Protein AF-A0A9D6ME50-F1 (afdb_monomer)

Sequence (465 aa):
MKTASASAPGKIILFGEHAVVYGRPAIAVPLAAVRATATVTPETGATLTAITIEARDLGLRFVLDDAPADDPLAAIARATLAALGRPDLTGLSIVVTSTIPAASGLGSSAAVNTAIVRALAASLDRRITPSEISALVYETEKMHHGTPSGIDNTVVANERPVYFVKGQPIETFEVGRPFHLVVGDTGVPGSTKVAVSGVRERHAVNPQTYDSIFDDIGGIVARARVAIESGDVSALGPLMNQNHALLQQIDVSSPELDRLVEAARSAGAFGAKMSGGGMGGNMIAVVSPEAEEAVRRAMQAARARRVWSTIVEYTNGAMSDEFKDAPEYMDYARRALRTARLAFDDGDWVAAINRAYYAIFYAANAALELEGLERSKHSHVLSLLRQRYVKTGMVEVEYSDIYGQAFAARNESDYERTKFPETQEAEKAIDGAGRFVQRIDKLLSEINEKRMAEHGDSSAADISE

Mean predicted aligned error: 13.49 Å

Foldseek 3Di:
DAKFKFKWFFKFWLFQFLLLVVFFKTKMAGFRLKMKMKIKHAADDPPQDFEWEAEPVVRDIDTLVPDDCLDLLSVLLQLLCVVVVRNPGTRMYMYMYIPDDPLQQRLRSLGRSLRSSVNVCVRVVHDDALVRQLVSSVVSVCSPPVDDQSLSSNCGSVNFMWMDGRPDDIDGAFFQAKFKKKKFALVDRADLPVLSVLLVVVCVVPVPVSNVLSVLSSVLNVVVRLCRRLVVLLSSAVSQASRQVSCVVSPQAEPSQVLLQVLLVVLAFSHKHAIHSGPGRMIMTTHDPVSRVSSQVSSVVSPGPDMTMGMSHGPPPPPPCPPPALVVLLVQLVVLLVQLVVCLVVVNLLSNLSSLLSSLQSLLVSLCVVVVDDDDDSVVSLVVCCVPQDVVVNDDVVLSVLNVLSVVSNCCSVPVPPDDDDSVSSVSSSVSSVVSSVSSVVSVVVVVVVVCVVVVPPPPPPPDD

pLDDT: mean 86.02, std 14.77, range [29.73, 98.75]

Secondary structure (DSSP, 8-state):
---EEEEEEEEEEEE-TTGGGGT-EEEEEEEEEEEEEEEEEE--SS----EEEEEGGGTEEEEGGGS-TT-HHHHHHHHHHHHTT-TT--SEEEEEEE-SPTTSSS-HHHHHHHHHHHHHHHHTT----HHHHHHHHHHHHHHHHSS--SHHHHHHHHTS-EEEETTSPPEE---SS-EEEEEEE-SSPP-HHHHHHHHHHHHHH-HHHHHHHHHHHHHHHHHHHHHHHHT-HHHHHHHHHHHHHHHHHTT---HHHHHHHHHHHHTT-SEEEEESS-SSSEEEEEE-TTTHHHHHHHHHHTT-SEEEEEEE------SSS---SHHHHHHHHHHHHHHHHHHHHTT-HHHHHHHHHHHHHHHHHHHHHTTT-----HHHHHHHHIIIIITTTSS-HHHHHHHHHHHHHHHHHHH-TT-PPPHHHHHHHHHHHHHHHHHHHHHHHHHHHHHHHHHHTTSSSS---

Solvent-accessible surface area (backbone atoms only — not comparable to full-atom values): 23632 Å² total; per-residue (Å²): 121,44,72,22,69,26,64,19,28,18,31,43,48,75,34,23,66,74,29,25,84,76,55,23,36,23,33,34,34,41,30,66,67,25,36,15,36,16,36,28,34,67,61,86,72,99,75,57,78,47,32,36,42,33,36,60,84,75,74,43,71,50,48,47,87,80,45,57,80,85,35,72,71,40,35,40,51,52,53,42,28,44,76,72,74,40,68,88,65,52,20,34,39,37,41,36,44,57,69,41,60,77,92,47,71,34,32,41,67,40,8,42,44,44,2,42,45,48,6,52,32,51,16,64,76,44,89,79,51,43,68,58,49,18,51,54,38,43,60,47,41,29,77,76,62,67,72,66,88,60,55,53,25,44,18,29,42,60,64,33,34,30,46,39,35,63,96,52,81,75,38,75,57,67,40,52,44,61,44,41,34,42,37,38,29,43,74,40,76,41,38,43,70,58,29,52,50,51,39,50,57,51,31,74,75,40,44,70,64,46,50,50,53,27,50,52,36,25,54,42,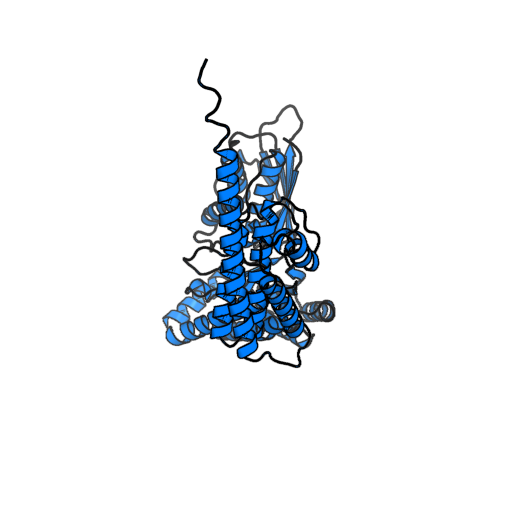28,54,52,42,52,52,25,40,42,63,34,40,64,75,59,44,9,60,44,30,39,53,46,32,55,53,40,47,75,60,66,25,55,35,76,59,42,52,48,34,31,50,30,24,41,78,37,53,28,60,14,27,22,66,32,52,53,20,48,30,22,28,28,40,28,39,33,49,86,83,29,42,66,50,21,51,51,33,23,47,77,55,55,31,68,44,76,48,63,30,60,47,58,41,74,58,71,66,89,61,86,75,79,86,52,36,70,60,29,41,51,52,12,51,50,28,40,52,52,12,50,54,28,43,77,71,69,37,36,62,51,7,25,42,23,8,30,47,9,34,52,30,21,56,46,20,65,48,49,79,70,74,67,88,81,95,53,80,80,50,53,62,54,48,47,41,65,65,31,34,72,70,65,72,36,62,66,66,55,59,50,42,50,52,50,26,52,48,53,33,49,44,58,76,67,41,91,86,58,81,74,50,72,68,56,23,50,52,27,39,53,43,21,51,54,42,35,53,50,43,58,51,45,54,49,57,53,49,53,51,54,50,58,70,64,61,67,76,78,78,80,83,86,85,134

Structure (mmCIF, N/CA/C/O backbone):
data_AF-A0A9D6ME50-F1
#
_entry.id   AF-A0A9D6ME50-F1
#
loop_
_atom_site.group_PDB
_atom_site.id
_atom_site.type_symbol
_atom_site.label_atom_id
_atom_site.label_alt_id
_atom_site.label_comp_id
_atom_site.label_asym_id
_atom_site.label_entity_id
_atom_site.label_seq_id
_atom_site.pdbx_PDB_ins_code
_atom_site.Cartn_x
_atom_site.Cartn_y
_atom_site.Cartn_z
_atom_site.occupancy
_atom_site.B_iso_or_equiv
_atom_site.auth_seq_id
_atom_site.auth_comp_id
_atom_site.auth_asym_id
_atom_site.auth_atom_id
_atom_site.pdbx_PDB_model_num
ATOM 1 N N . MET A 1 1 ? -13.883 4.759 29.554 1.00 82.31 1 MET A N 1
ATOM 2 C CA . MET A 1 1 ? -12.482 4.690 29.096 1.00 82.31 1 MET A CA 1
ATOM 3 C C . MET A 1 1 ? -11.934 3.345 29.494 1.00 82.31 1 MET A C 1
ATOM 5 O O . MET A 1 1 ? -12.147 2.942 30.632 1.00 82.31 1 MET A O 1
ATOM 9 N N . LYS A 1 2 ? -11.284 2.654 28.566 1.00 91.69 2 LYS A N 1
ATOM 10 C CA . LYS A 1 2 ? -10.709 1.325 28.783 1.00 91.69 2 LYS A CA 1
ATOM 11 C C . LYS A 1 2 ? -9.343 1.238 28.122 1.00 91.69 2 LYS A C 1
ATOM 13 O O . LYS A 1 2 ? -9.065 1.996 27.195 1.00 91.69 2 LYS A O 1
ATOM 18 N N . THR A 1 3 ? -8.519 0.297 28.568 1.00 95.88 3 THR A N 1
ATOM 19 C CA . THR A 1 3 ? -7.308 -0.049 27.825 1.00 95.88 3 THR A CA 1
ATOM 20 C C . THR A 1 3 ? -7.703 -0.602 26.461 1.00 95.88 3 THR A C 1
ATOM 22 O O . THR A 1 3 ? -8.524 -1.516 26.378 1.00 95.88 3 THR A O 1
ATOM 25 N N . ALA A 1 4 ? -7.138 -0.044 25.397 1.00 96.06 4 ALA A N 1
ATOM 26 C CA . ALA A 1 4 ? -7.397 -0.475 24.032 1.00 96.06 4 ALA A CA 1
ATOM 27 C C . ALA A 1 4 ? -6.101 -0.499 23.228 1.00 96.06 4 ALA A C 1
ATOM 29 O O . ALA A 1 4 ? -5.231 0.352 23.400 1.00 96.06 4 ALA A O 1
ATOM 30 N N . SER A 1 5 ? -5.986 -1.476 22.336 1.00 96.06 5 SER A N 1
ATOM 31 C CA . SER A 1 5 ? -4.856 -1.612 21.426 1.00 96.06 5 SER A CA 1
ATOM 32 C C . SER A 1 5 ? -5.375 -1.725 20.003 1.00 96.06 5 SER A C 1
ATOM 34 O O . SER A 1 5 ? -6.383 -2.391 19.762 1.00 96.06 5 SER A O 1
ATOM 36 N N . ALA A 1 6 ? -4.705 -1.061 19.070 1.00 95.31 6 ALA A N 1
ATOM 37 C CA . ALA A 1 6 ? -5.020 -1.131 17.654 1.00 95.31 6 ALA A CA 1
ATOM 38 C C . ALA A 1 6 ? -3.740 -1.105 16.824 1.00 95.31 6 ALA A C 1
ATOM 40 O O . ALA A 1 6 ? -2.717 -0.564 17.246 1.00 95.31 6 ALA A O 1
ATOM 41 N N . SER A 1 7 ? -3.811 -1.676 15.623 1.00 94.62 7 SER A N 1
ATOM 42 C CA . SER A 1 7 ? -2.687 -1.714 14.692 1.00 94.62 7 SER A CA 1
ATOM 43 C C . SER A 1 7 ? -3.072 -1.205 13.311 1.00 94.62 7 SER A C 1
ATOM 45 O O . SER A 1 7 ? -4.258 -1.119 12.989 1.00 94.62 7 SER A O 1
ATOM 47 N N . ALA A 1 8 ? -2.067 -0.893 12.500 1.00 94.56 8 ALA A N 1
ATOM 48 C CA . ALA A 1 8 ? -2.212 -0.557 11.092 1.00 94.56 8 ALA A CA 1
ATOM 49 C C . ALA A 1 8 ? -1.016 -1.104 10.290 1.00 94.56 8 ALA A C 1
ATOM 51 O O . ALA A 1 8 ? 0.106 -1.108 10.813 1.00 94.56 8 ALA A O 1
ATOM 52 N N . PRO A 1 9 ? -1.228 -1.590 9.056 1.00 95.06 9 PRO A N 1
ATOM 53 C CA . PRO A 1 9 ? -0.166 -2.146 8.233 1.00 95.06 9 PRO A CA 1
ATOM 54 C C . PRO A 1 9 ? 0.717 -1.046 7.653 1.00 95.06 9 PRO A C 1
ATOM 56 O O . PRO A 1 9 ? 0.337 0.122 7.599 1.00 95.06 9 PRO A O 1
ATOM 59 N N . GLY A 1 10 ? 1.891 -1.437 7.165 1.00 94.56 10 GLY A N 1
ATOM 60 C CA . GLY A 1 10 ? 2.593 -0.632 6.178 1.00 94.56 10 GLY A CA 1
ATOM 61 C C . GLY A 1 10 ? 1.838 -0.608 4.846 1.00 94.56 10 GLY A C 1
ATOM 62 O O . GLY A 1 10 ? 0.781 -1.215 4.672 1.00 94.56 10 GLY A O 1
ATOM 63 N N . LYS A 1 11 ? 2.431 0.047 3.858 1.00 94.50 11 LYS A N 1
ATOM 64 C CA . LYS A 1 11 ? 1.951 0.056 2.472 1.00 94.50 11 LYS A CA 1
ATOM 65 C C . LYS A 1 11 ? 3.118 -0.098 1.519 1.00 94.50 11 LYS A C 1
ATOM 67 O O . LYS A 1 11 ? 4.254 0.237 1.857 1.00 94.50 11 LYS A O 1
ATOM 72 N N . ILE A 1 12 ? 2.837 -0.525 0.299 1.00 94.62 12 ILE A N 1
ATOM 73 C CA . ILE A 1 12 ? 3.841 -0.582 -0.757 1.00 94.62 12 ILE A CA 1
ATOM 74 C C . ILE A 1 12 ? 3.250 -0.147 -2.096 1.00 94.62 12 ILE A C 1
ATOM 76 O O . ILE A 1 12 ? 2.062 -0.347 -2.343 1.00 94.62 12 ILE A O 1
ATOM 80 N N . ILE A 1 13 ? 4.059 0.499 -2.940 1.00 96.00 13 ILE A N 1
ATOM 81 C CA . ILE A 1 13 ? 3.625 0.907 -4.280 1.00 96.00 13 ILE A CA 1
ATOM 82 C C . ILE A 1 13 ? 3.894 -0.262 -5.218 1.00 96.00 13 ILE A C 1
ATOM 84 O O . ILE A 1 13 ? 5.036 -0.676 -5.410 1.00 96.00 13 ILE A O 1
ATOM 88 N N . LEU A 1 14 ? 2.822 -0.807 -5.781 1.00 96.88 14 LEU A N 1
ATOM 89 C CA . LEU A 1 14 ? 2.891 -1.944 -6.681 1.00 96.88 14 LEU A CA 1
ATOM 90 C C . LEU A 1 14 ? 3.278 -1.475 -8.089 1.00 96.88 14 LEU A C 1
ATOM 92 O O . LEU A 1 14 ? 4.225 -2.008 -8.661 1.00 96.88 14 LEU A O 1
ATOM 96 N N . PHE A 1 15 ? 2.625 -0.426 -8.600 1.00 98.25 15 PHE A N 1
ATOM 97 C CA . PHE A 1 15 ? 2.849 0.131 -9.941 1.00 98.25 15 PHE A CA 1
ATOM 98 C C . PHE A 1 15 ? 2.657 1.653 -9.967 1.00 98.25 15 PHE A C 1
ATOM 100 O O . PHE A 1 15 ? 1.899 2.194 -9.160 1.00 98.25 15 PHE A O 1
ATOM 107 N N . GLY A 1 16 ? 3.276 2.331 -10.939 1.00 96.31 16 GLY A N 1
ATOM 108 C CA . GLY A 1 16 ? 2.979 3.735 -11.258 1.00 96.31 16 GLY A CA 1
ATOM 109 C C . GLY A 1 16 ? 3.787 4.792 -10.503 1.00 96.31 16 GLY A C 1
ATOM 110 O O . GLY A 1 16 ? 3.477 5.982 -10.609 1.00 96.31 16 GLY A O 1
ATOM 111 N N . GLU A 1 17 ? 4.824 4.410 -9.746 1.00 93.44 17 GLU A N 1
ATOM 112 C CA . GLU A 1 17 ? 5.699 5.417 -9.132 1.00 93.44 17 GLU A CA 1
ATOM 113 C C . GLU A 1 17 ? 6.347 6.321 -10.193 1.00 93.44 17 GLU A C 1
ATOM 115 O O . GLU A 1 17 ? 6.583 5.913 -11.329 1.00 93.44 17 GLU A O 1
ATOM 120 N N . HIS A 1 18 ? 6.617 7.573 -9.813 1.00 94.56 18 HIS A N 1
ATOM 121 C CA . HIS A 1 18 ? 7.055 8.674 -10.686 1.00 94.56 18 HIS A CA 1
ATOM 122 C C . HIS A 1 18 ? 6.019 9.127 -11.721 1.00 94.56 18 HIS A C 1
ATOM 124 O O . HIS A 1 18 ? 5.648 10.298 -11.683 1.00 94.56 18 HIS A O 1
ATOM 130 N N . ALA A 1 19 ? 5.475 8.240 -12.560 1.00 96.69 19 ALA A N 1
ATOM 131 C CA . ALA A 1 19 ? 4.464 8.588 -13.572 1.00 96.69 19 ALA A CA 1
ATOM 132 C C . ALA A 1 19 ? 3.211 9.243 -12.956 1.00 96.69 19 ALA A C 1
ATOM 134 O O . ALA A 1 19 ? 2.631 10.176 -13.516 1.00 96.69 19 ALA A O 1
ATOM 135 N N . VAL A 1 20 ? 2.851 8.825 -11.740 1.00 94.50 20 VAL A N 1
ATOM 136 C CA . VAL A 1 20 ? 1.739 9.385 -10.966 1.00 94.50 20 VAL A CA 1
ATOM 137 C C . VAL A 1 20 ? 1.849 10.881 -10.666 1.00 94.50 20 VAL A C 1
ATOM 139 O O . VAL A 1 20 ? 0.845 11.593 -10.591 1.00 94.50 20 VAL A O 1
ATOM 142 N N . VAL A 1 21 ? 3.072 11.403 -10.549 1.00 92.19 21 VAL A N 1
ATOM 143 C CA . VAL A 1 21 ? 3.311 12.838 -10.331 1.00 92.19 21 VAL A CA 1
ATOM 144 C C . VAL A 1 21 ? 2.872 13.657 -11.554 1.00 92.19 21 VAL A C 1
ATOM 146 O O . VAL A 1 21 ? 2.446 14.808 -11.397 1.00 92.19 21 VAL A O 1
ATOM 149 N N . TYR A 1 22 ? 2.903 13.022 -12.730 1.00 94.19 22 TYR A N 1
ATOM 150 C CA . TYR A 1 22 ? 2.571 13.553 -14.053 1.00 94.19 22 TYR A CA 1
ATOM 151 C C . TYR A 1 22 ? 1.169 13.138 -14.532 1.00 94.19 22 TYR A C 1
ATOM 153 O O . TYR A 1 22 ? 0.903 13.132 -15.732 1.00 94.19 22 TYR A O 1
ATOM 161 N N . GLY A 1 23 ? 0.268 12.788 -13.607 1.00 93.75 23 GLY A N 1
ATOM 162 C CA . GLY A 1 23 ? -1.157 12.577 -13.893 1.00 93.75 23 GLY A CA 1
ATOM 163 C C . GLY A 1 23 ? -1.541 11.170 -14.352 1.00 93.75 23 GLY A C 1
ATOM 164 O O . GLY A 1 23 ? -2.712 10.937 -14.634 1.00 93.75 23 GLY A O 1
ATOM 165 N N . ARG A 1 24 ? -0.594 10.227 -14.405 1.00 97.12 24 ARG A N 1
ATOM 166 C CA . ARG A 1 24 ? -0.881 8.821 -14.725 1.00 97.12 24 ARG A CA 1
ATOM 167 C C . ARG A 1 24 ? -1.313 8.048 -13.466 1.00 97.12 24 ARG A C 1
ATOM 169 O O . ARG A 1 24 ? -1.121 8.541 -12.353 1.00 97.12 24 ARG A O 1
ATOM 176 N N . PRO A 1 25 ? -1.950 6.877 -13.602 1.00 96.81 25 PRO A N 1
ATOM 177 C CA . PRO A 1 25 ? -2.394 6.108 -12.445 1.00 96.81 25 PRO A CA 1
ATOM 178 C C . PRO A 1 25 ? -1.243 5.440 -11.675 1.00 96.81 25 PRO A C 1
ATOM 180 O O . PRO A 1 25 ? -0.180 5.165 -12.228 1.00 96.81 25 PRO A O 1
ATOM 183 N N . ALA A 1 26 ? -1.489 5.121 -10.404 1.00 97.62 26 ALA A N 1
ATOM 184 C CA . ALA A 1 26 ? -0.664 4.243 -9.577 1.00 97.62 26 ALA A CA 1
ATOM 185 C C . ALA A 1 26 ? -1.522 3.267 -8.766 1.00 97.62 26 ALA A C 1
ATOM 187 O O . ALA A 1 26 ? -2.658 3.577 -8.405 1.00 97.62 26 ALA A O 1
ATOM 188 N N . ILE A 1 27 ? -0.943 2.110 -8.439 1.00 97.69 27 ILE A N 1
ATOM 189 C CA . ILE A 1 27 ? -1.532 1.128 -7.525 1.00 97.69 27 ILE A CA 1
ATOM 190 C C . ILE A 1 27 ? -0.641 0.988 -6.300 1.00 97.69 27 ILE A C 1
ATOM 192 O O . ILE A 1 27 ? 0.557 0.719 -6.422 1.00 97.69 27 ILE A O 1
ATOM 196 N N . ALA A 1 28 ? -1.238 1.102 -5.119 1.00 96.75 28 ALA A N 1
ATOM 197 C CA . ALA A 1 28 ? -0.594 0.787 -3.851 1.00 96.75 28 ALA A CA 1
ATOM 198 C C . ALA A 1 28 ? -1.423 -0.236 -3.072 1.00 96.75 28 ALA A C 1
ATOM 200 O O . ALA A 1 28 ? -2.647 -0.261 -3.181 1.00 96.75 28 ALA A O 1
ATOM 201 N N . VAL A 1 29 ? -0.749 -1.088 -2.302 1.00 95.62 29 VAL A N 1
ATOM 202 C CA . VAL A 1 29 ? -1.373 -2.186 -1.553 1.00 95.62 29 VAL A CA 1
ATOM 203 C C . VAL A 1 29 ? -0.903 -2.201 -0.096 1.00 95.62 29 VAL A C 1
ATOM 205 O O . VAL A 1 29 ? 0.214 -1.745 0.187 1.00 95.62 29 VAL A O 1
ATOM 208 N N . PRO A 1 30 ? -1.720 -2.716 0.840 1.00 94.06 30 PRO A N 1
ATOM 209 C CA . PRO A 1 30 ? -1.305 -2.910 2.224 1.00 94.06 30 PRO A CA 1
ATOM 210 C C . PRO A 1 30 ? -0.145 -3.903 2.319 1.00 94.06 30 PRO A C 1
ATOM 212 O O . PRO A 1 30 ? -0.110 -4.919 1.626 1.00 94.06 30 PRO A O 1
ATOM 215 N N . LEU A 1 31 ? 0.797 -3.625 3.214 1.00 93.38 31 LEU A N 1
ATOM 216 C CA . LEU A 1 31 ? 1.910 -4.505 3.550 1.00 93.38 31 LEU A CA 1
ATOM 217 C C . LEU A 1 31 ? 1.680 -5.061 4.958 1.00 93.38 31 LEU A C 1
ATOM 219 O O . LEU A 1 31 ? 2.209 -4.538 5.935 1.00 93.38 31 LEU A O 1
ATOM 223 N N . ALA A 1 32 ? 0.864 -6.111 5.064 1.00 90.00 32 ALA A N 1
ATOM 224 C CA . ALA A 1 32 ? 0.444 -6.686 6.345 1.00 90.00 32 ALA A CA 1
ATOM 225 C C . ALA A 1 32 ? 1.600 -7.310 7.149 1.00 90.00 32 ALA A C 1
ATOM 227 O O . ALA A 1 32 ? 1.521 -7.397 8.374 1.00 90.00 32 ALA A O 1
ATOM 228 N N . ALA A 1 33 ? 2.687 -7.692 6.471 1.00 88.69 33 ALA A N 1
ATOM 229 C CA . ALA A 1 33 ? 3.889 -8.270 7.074 1.00 88.69 33 ALA A CA 1
ATOM 230 C C . ALA A 1 33 ? 4.596 -7.364 8.094 1.00 88.69 33 ALA A C 1
ATOM 232 O O . ALA A 1 33 ? 5.360 -7.852 8.926 1.00 88.69 33 ALA A O 1
ATOM 233 N N . VAL A 1 34 ? 4.375 -6.050 8.011 1.00 91.31 34 VAL A N 1
ATOM 234 C CA . VAL A 1 34 ? 4.875 -5.074 8.979 1.00 91.31 34 VAL A CA 1
ATOM 235 C C . VAL A 1 34 ? 3.728 -4.178 9.426 1.00 91.31 34 VAL A C 1
ATOM 237 O O . VAL A 1 34 ? 2.941 -3.694 8.617 1.00 91.31 34 VAL A O 1
ATOM 240 N N . ARG A 1 35 ? 3.616 -3.958 10.732 1.00 94.69 35 ARG A N 1
ATOM 241 C CA . ARG A 1 35 ? 2.538 -3.179 11.349 1.00 94.69 35 ARG A CA 1
ATOM 242 C C . ARG A 1 35 ? 3.078 -2.236 12.417 1.00 94.69 35 ARG A C 1
ATOM 244 O O . ARG A 1 35 ? 4.046 -2.564 13.113 1.00 94.69 35 ARG A O 1
ATOM 251 N N . ALA A 1 36 ? 2.411 -1.097 12.557 1.00 96.12 36 ALA A N 1
ATOM 252 C CA . ALA A 1 36 ? 2.485 -0.242 13.732 1.00 96.12 36 ALA A CA 1
ATOM 253 C C . ALA A 1 36 ? 1.335 -0.590 14.682 1.00 96.12 36 ALA A C 1
ATOM 255 O O . ALA A 1 36 ? 0.237 -0.904 14.229 1.00 96.12 36 ALA A O 1
ATOM 256 N N . THR A 1 37 ? 1.583 -0.545 15.986 1.00 97.62 37 THR A N 1
ATOM 257 C CA . THR A 1 37 ? 0.613 -0.825 17.047 1.00 97.62 37 THR A CA 1
ATOM 258 C C . THR A 1 37 ? 0.679 0.278 18.091 1.00 97.62 37 THR A C 1
ATOM 260 O O . THR A 1 37 ? 1.760 0.595 18.588 1.00 97.62 37 THR A O 1
ATOM 263 N N . ALA A 1 38 ? -0.478 0.827 18.449 1.00 98.25 38 ALA A N 1
ATOM 264 C CA . ALA A 1 38 ? -0.630 1.768 19.545 1.00 98.25 38 ALA A CA 1
ATOM 265 C C . ALA A 1 38 ? -1.515 1.150 20.630 1.00 98.25 38 ALA A C 1
ATOM 267 O O . ALA A 1 38 ? -2.535 0.527 20.336 1.00 98.25 38 ALA A O 1
ATOM 268 N N . THR A 1 39 ? -1.124 1.326 21.887 1.00 98.19 39 THR A N 1
ATOM 269 C CA . THR A 1 39 ? -1.896 0.899 23.054 1.00 98.19 39 THR A CA 1
ATOM 270 C C . THR A 1 39 ? -2.165 2.104 23.932 1.00 98.19 39 THR A C 1
ATOM 272 O O . THR A 1 39 ? -1.231 2.760 24.384 1.00 98.19 39 THR A O 1
ATOM 275 N N . VAL A 1 40 ? -3.442 2.383 24.174 1.00 97.81 40 VAL A N 1
ATOM 276 C CA . VAL A 1 40 ? -3.909 3.450 25.055 1.00 97.81 40 VAL A CA 1
ATOM 277 C C . VAL A 1 40 ? -4.355 2.821 26.364 1.00 97.81 40 VAL A C 1
ATOM 279 O O . VAL A 1 40 ? -5.193 1.922 26.359 1.00 97.81 40 VAL A O 1
ATOM 282 N N . THR A 1 41 ? -3.804 3.289 27.479 1.00 95.94 41 THR A N 1
ATOM 283 C CA . THR A 1 41 ? -4.133 2.819 28.830 1.00 95.94 41 THR A CA 1
ATOM 284 C C . THR A 1 41 ? -4.556 4.009 29.688 1.00 95.94 41 THR A C 1
ATOM 286 O O . THR A 1 41 ? -3.794 4.973 29.769 1.00 95.94 41 THR A O 1
ATOM 289 N N . PRO A 1 42 ? -5.737 3.975 30.335 1.00 91.94 42 PRO A N 1
ATOM 290 C CA . PRO A 1 42 ? -6.074 4.946 31.368 1.00 91.94 42 PRO A CA 1
ATOM 291 C C . PRO A 1 42 ? -5.093 4.823 32.530 1.00 91.94 42 PRO A C 1
ATOM 293 O O . PRO A 1 42 ? -4.891 3.728 33.056 1.00 91.94 42 PRO A O 1
ATOM 296 N N . GLU A 1 43 ? -4.478 5.927 32.931 1.00 85.88 43 GLU A N 1
ATOM 297 C CA . GLU A 1 43 ? -3.647 5.935 34.128 1.00 85.88 43 GLU A CA 1
ATOM 298 C C . GLU A 1 43 ? -4.539 5.856 35.377 1.00 85.88 43 GLU A C 1
ATOM 300 O O . GLU A 1 43 ? -5.667 6.351 35.398 1.00 85.88 43 GLU A O 1
ATOM 305 N N . THR A 1 44 ? -4.056 5.194 36.429 1.00 70.81 44 THR A N 1
ATOM 306 C CA . THR A 1 44 ? -4.754 5.083 37.718 1.00 70.81 44 THR A CA 1
ATOM 307 C C . THR A 1 44 ? -3.889 5.697 38.809 1.00 70.81 44 THR A C 1
ATOM 309 O O . THR A 1 44 ? -2.795 5.203 39.074 1.00 70.81 44 THR A O 1
ATOM 312 N N . GLY A 1 45 ? -4.367 6.761 39.455 1.00 62.47 45 GLY A N 1
ATOM 313 C CA . GLY A 1 45 ? -3.633 7.453 40.515 1.00 62.47 45 GLY A CA 1
ATOM 314 C C . GLY A 1 45 ? -4.178 8.855 40.792 1.00 62.47 45 GLY A C 1
ATOM 315 O O . GLY A 1 45 ? -5.029 9.351 40.061 1.00 62.47 45 GLY A O 1
ATOM 316 N N . ALA A 1 46 ? -3.695 9.493 41.861 1.00 52.88 46 ALA A N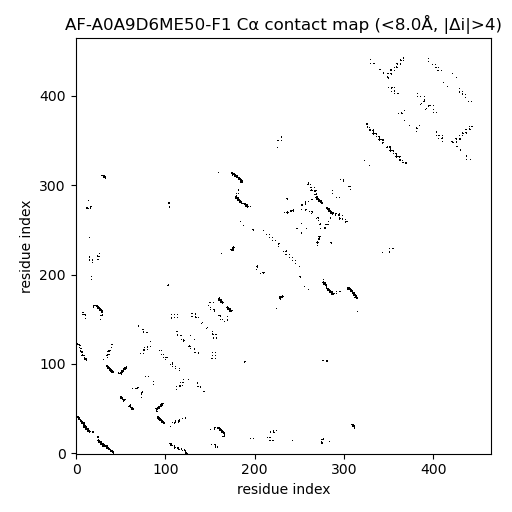 1
ATOM 317 C CA . ALA A 1 46 ? -4.193 10.788 42.344 1.00 52.88 46 ALA A CA 1
ATOM 318 C C . ALA A 1 46 ? -3.822 12.000 41.455 1.00 52.88 46 ALA A C 1
ATOM 320 O O . ALA A 1 46 ? -4.302 13.103 41.702 1.00 52.88 46 ALA A O 1
ATOM 321 N N . THR A 1 47 ? -3.007 11.810 40.415 1.00 54.94 47 THR A N 1
ATOM 322 C CA . THR A 1 47 ? -2.532 12.868 39.508 1.00 54.94 47 THR A CA 1
ATOM 323 C C . THR A 1 47 ? -2.764 12.468 38.048 1.00 54.94 47 THR A C 1
ATOM 325 O O . THR A 1 47 ? -1.843 12.114 37.323 1.00 54.94 47 THR A O 1
ATOM 328 N N . LEU A 1 48 ? -4.025 12.523 37.605 1.00 64.19 48 LEU A N 1
ATOM 329 C CA . LEU A 1 48 ? -4.433 12.344 36.201 1.00 64.19 48 LEU A CA 1
ATOM 330 C C . LEU A 1 48 ? -4.288 13.657 35.416 1.00 64.19 48 LEU A C 1
ATOM 332 O O . LEU A 1 48 ? -5.271 14.208 34.921 1.00 64.19 48 LEU A O 1
ATOM 336 N N . THR A 1 49 ? -3.082 14.220 35.362 1.00 75.12 49 THR A N 1
ATOM 337 C CA . THR A 1 49 ? -2.896 15.603 34.886 1.00 75.12 49 THR A CA 1
ATOM 338 C C . THR A 1 49 ? -2.421 15.722 33.444 1.00 75.12 49 THR A C 1
ATOM 340 O O . THR A 1 49 ? -2.429 16.828 32.925 1.00 75.12 49 THR A O 1
ATOM 343 N N . ALA A 1 50 ? -2.013 14.630 32.791 1.00 88.44 50 ALA A N 1
ATOM 344 C CA . ALA A 1 50 ? -1.405 14.698 31.463 1.00 88.44 50 ALA A CA 1
ATOM 345 C C . ALA A 1 50 ? -1.658 13.441 30.621 1.00 88.44 50 ALA A C 1
ATOM 347 O O . ALA A 1 50 ? -2.040 12.393 31.144 1.00 88.44 50 ALA A O 1
ATOM 348 N N . ILE A 1 51 ? -1.429 13.551 29.311 1.00 94.19 51 ILE A N 1
ATOM 349 C CA . ILE A 1 51 ? -1.273 12.401 28.414 1.00 94.19 51 ILE A CA 1
ATOM 350 C C . ILE A 1 51 ? 0.219 12.186 28.166 1.00 94.19 51 ILE A C 1
ATOM 352 O O . ILE A 1 51 ? 0.917 13.128 27.802 1.00 94.19 51 ILE A O 1
ATOM 356 N N . THR A 1 52 ? 0.708 10.957 28.322 1.00 95.06 52 THR A N 1
ATOM 357 C CA . THR A 1 52 ? 2.090 10.584 27.979 1.00 95.06 52 THR A CA 1
ATOM 358 C C . THR A 1 52 ? 2.105 9.787 26.680 1.00 95.06 52 THR A C 1
ATOM 360 O O . THR A 1 52 ? 1.345 8.829 26.547 1.00 95.06 52 THR A O 1
ATOM 363 N N . ILE A 1 53 ? 2.999 10.125 25.750 1.00 96.50 53 ILE A N 1
ATOM 364 C CA . ILE A 1 53 ? 3.278 9.331 24.547 1.00 96.50 53 ILE A CA 1
ATOM 365 C C . ILE A 1 53 ? 4.665 8.698 24.679 1.00 96.50 53 ILE A C 1
ATOM 367 O O . ILE A 1 53 ? 5.642 9.386 24.966 1.00 96.50 53 ILE A O 1
ATOM 371 N N . GLU A 1 54 ? 4.756 7.387 24.462 1.00 96.31 54 GLU A N 1
ATOM 372 C CA . GLU A 1 54 ? 6.002 6.616 24.431 1.00 96.31 54 GLU A CA 1
ATOM 373 C C . GLU A 1 54 ? 6.119 5.879 23.091 1.00 96.31 54 GLU A C 1
ATOM 375 O O . GLU A 1 54 ? 5.401 4.911 22.843 1.00 96.31 54 GLU A O 1
ATOM 380 N N . ALA A 1 55 ? 7.038 6.310 22.227 1.00 94.50 55 ALA A N 1
ATOM 381 C CA . ALA A 1 55 ? 7.373 5.624 20.982 1.00 94.50 55 ALA A CA 1
ATOM 382 C C . ALA A 1 55 ? 8.643 4.790 21.181 1.00 94.50 55 ALA A C 1
ATOM 384 O O . ALA A 1 55 ? 9.768 5.293 21.096 1.00 94.50 55 ALA A O 1
ATOM 385 N N . ARG A 1 56 ? 8.459 3.495 21.460 1.00 92.06 56 ARG A N 1
ATOM 386 C CA . ARG A 1 56 ? 9.534 2.607 21.931 1.00 92.06 56 ARG A CA 1
ATOM 387 C C . ARG A 1 56 ? 10.646 2.408 20.913 1.00 92.06 56 ARG A C 1
ATOM 389 O O . ARG A 1 56 ? 11.812 2.451 21.288 1.00 92.06 56 ARG A O 1
ATOM 396 N N . ASP A 1 57 ? 10.304 2.256 19.636 1.00 87.50 57 ASP A N 1
ATOM 397 C CA . ASP A 1 57 ? 11.306 2.013 18.585 1.00 87.50 57 ASP A CA 1
ATOM 398 C C . ASP A 1 57 ? 12.172 3.243 18.299 1.00 87.50 57 ASP A C 1
ATOM 400 O O . ASP A 1 57 ? 13.248 3.122 17.716 1.00 87.50 57 ASP A O 1
ATOM 404 N N . LEU A 1 58 ? 11.706 4.425 18.713 1.00 85.69 58 LEU A N 1
ATOM 405 C CA . LEU A 1 58 ? 12.438 5.683 18.599 1.00 85.69 58 LEU A CA 1
ATOM 406 C C . LEU A 1 58 ? 13.147 6.066 19.905 1.00 85.69 58 LEU A C 1
ATOM 408 O O . LEU A 1 58 ? 13.909 7.028 19.915 1.00 85.69 58 LEU A O 1
ATOM 412 N N . GLY A 1 59 ? 12.898 5.348 21.007 1.00 90.19 59 GLY A N 1
ATOM 413 C CA . GLY A 1 59 ? 13.380 5.731 22.336 1.00 90.19 59 GLY A CA 1
ATOM 414 C C . GLY A 1 59 ? 12.829 7.080 22.812 1.00 90.19 59 GLY A C 1
ATOM 415 O O . GLY A 1 59 ? 13.479 7.758 23.605 1.00 90.19 59 GLY A O 1
ATOM 416 N N . LEU A 1 60 ? 11.657 7.489 22.311 1.00 92.19 60 LEU A N 1
ATOM 417 C CA . LEU A 1 60 ? 11.039 8.777 22.622 1.00 92.19 60 LEU A CA 1
ATOM 418 C C . LEU A 1 60 ? 9.948 8.606 23.675 1.00 92.19 60 LEU A C 1
ATOM 420 O O . LEU A 1 60 ? 9.100 7.720 23.567 1.00 92.19 60 LEU A O 1
ATOM 424 N N . ARG A 1 61 ? 9.939 9.498 24.666 1.00 95.25 61 ARG A N 1
ATOM 425 C CA . ARG A 1 61 ? 8.854 9.630 25.637 1.00 95.25 61 ARG A CA 1
ATOM 426 C C . ARG A 1 61 ? 8.657 11.095 25.991 1.00 95.25 61 ARG A C 1
ATOM 428 O O . ARG A 1 61 ? 9.624 11.763 26.348 1.00 95.25 61 ARG A O 1
ATOM 435 N N . PHE A 1 62 ? 7.421 11.571 25.926 1.00 94.81 62 PHE A N 1
ATOM 436 C CA . PHE A 1 62 ? 7.088 12.957 26.239 1.00 94.81 62 PHE A CA 1
ATOM 437 C C . PHE A 1 62 ? 5.645 13.100 26.731 1.00 94.81 62 PHE A C 1
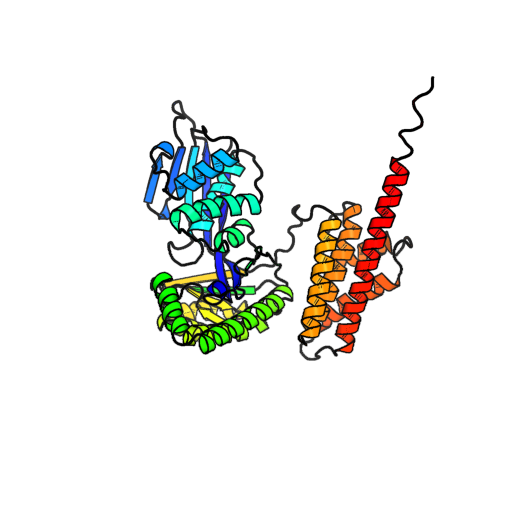ATOM 439 O O . PHE A 1 62 ? 4.811 12.209 26.552 1.00 94.81 62 PHE A O 1
ATOM 446 N N . VAL A 1 63 ? 5.365 14.235 27.366 1.00 94.62 63 VAL A N 1
ATOM 447 C CA . VAL A 1 63 ? 4.015 14.655 27.743 1.00 94.62 63 VAL A CA 1
ATOM 448 C C . VAL A 1 63 ? 3.393 15.402 26.569 1.00 94.62 63 VAL A C 1
ATOM 450 O O . VAL A 1 63 ? 4.020 16.298 26.009 1.00 94.62 63 VAL A O 1
ATOM 453 N N . LEU A 1 64 ? 2.167 15.032 26.192 1.00 94.69 64 LEU A N 1
ATOM 454 C CA . LEU A 1 64 ? 1.464 15.575 25.031 1.00 94.69 64 LEU A CA 1
ATOM 455 C C . LEU A 1 64 ? 1.408 17.103 25.061 1.00 94.69 64 LEU A C 1
ATOM 457 O O . LEU A 1 64 ? 1.653 17.726 24.033 1.00 94.69 64 LEU A O 1
ATOM 461 N N . ASP A 1 65 ? 1.120 17.686 26.227 1.00 91.69 65 ASP A N 1
ATOM 462 C CA . ASP A 1 65 ? 0.967 19.132 26.393 1.00 91.69 65 ASP A CA 1
ATOM 463 C C . ASP A 1 65 ? 2.269 19.920 26.262 1.00 91.69 65 ASP A C 1
ATOM 465 O O . ASP A 1 65 ? 2.230 21.053 25.787 1.00 91.69 65 ASP A O 1
ATOM 469 N N . ASP A 1 66 ? 3.404 19.293 26.569 1.00 93.50 66 ASP A N 1
ATOM 470 C CA . ASP A 1 66 ? 4.735 19.893 26.445 1.00 93.50 66 ASP A CA 1
ATOM 471 C C . ASP A 1 66 ? 5.309 19.757 25.024 1.00 93.50 66 ASP A C 1
ATOM 473 O O . ASP A 1 66 ? 6.317 20.384 24.688 1.00 93.50 66 ASP A O 1
ATOM 477 N N . ALA A 1 67 ? 4.700 18.915 24.182 1.00 93.06 67 ALA A N 1
ATOM 478 C CA . ALA A 1 67 ? 5.177 18.664 22.832 1.00 93.06 67 ALA A CA 1
ATOM 479 C C . ALA A 1 67 ? 4.865 19.838 21.884 1.00 93.06 67 ALA A C 1
ATOM 481 O O . ALA A 1 67 ? 3.765 20.406 21.952 1.00 93.06 67 ALA A O 1
ATOM 482 N N . PRO A 1 68 ? 5.785 20.166 20.953 1.00 90.88 68 PRO A N 1
ATOM 483 C CA . PRO A 1 68 ? 5.528 21.129 19.888 1.00 90.88 68 PRO A CA 1
ATOM 484 C C . PRO A 1 68 ? 4.259 20.797 19.096 1.00 90.88 68 PRO A C 1
ATOM 486 O O . PRO A 1 68 ? 3.901 19.632 18.914 1.00 90.88 68 PRO A O 1
ATOM 489 N N . ALA A 1 69 ? 3.584 21.830 18.587 1.00 84.75 69 ALA A N 1
ATOM 490 C CA . ALA A 1 69 ? 2.372 21.655 17.784 1.00 84.75 69 ALA A CA 1
ATOM 491 C C . ALA A 1 69 ? 2.629 20.890 16.470 1.00 84.75 69 ALA A C 1
ATOM 493 O O . ALA A 1 69 ? 1.707 20.291 15.922 1.00 84.75 69 ALA A O 1
ATOM 494 N N . ASP A 1 70 ? 3.871 20.915 15.987 1.00 84.00 70 ASP A N 1
ATOM 495 C CA . ASP A 1 70 ? 4.370 20.232 14.796 1.00 84.00 70 ASP A CA 1
ATOM 496 C C . ASP A 1 70 ? 5.115 18.921 15.112 1.00 84.00 70 ASP A C 1
ATOM 498 O O . ASP A 1 70 ? 5.800 18.389 14.242 1.00 84.00 70 ASP A O 1
ATOM 502 N N . ASP A 1 71 ? 5.005 18.376 16.331 1.00 91.06 71 ASP A N 1
ATOM 503 C CA . ASP A 1 71 ? 5.419 16.990 16.575 1.00 91.06 71 ASP A CA 1
ATOM 504 C C . ASP A 1 71 ? 4.384 16.025 15.955 1.00 91.06 71 ASP A C 1
ATOM 506 O O . ASP A 1 71 ? 3.194 16.129 16.272 1.00 91.06 71 ASP A O 1
ATOM 510 N N . PRO A 1 72 ? 4.787 15.049 15.114 1.00 89.81 72 PRO A N 1
ATOM 511 C CA . PRO A 1 72 ? 3.842 14.190 14.399 1.00 89.81 72 PRO A CA 1
ATOM 512 C C . PRO A 1 72 ? 2.906 13.386 15.298 1.00 89.81 72 PRO A C 1
ATOM 514 O O . PRO A 1 72 ? 1.719 13.246 14.989 1.00 89.81 72 PRO A O 1
ATOM 517 N N . LEU A 1 73 ? 3.432 12.849 16.402 1.00 94.06 73 LEU A N 1
ATOM 518 C CA . LEU A 1 73 ? 2.678 11.986 17.306 1.00 94.06 73 LEU A CA 1
ATOM 519 C C . LEU A 1 73 ? 1.766 12.822 18.207 1.00 94.06 73 LEU A C 1
ATOM 521 O O . LEU A 1 73 ? 0.631 12.424 18.479 1.00 94.06 73 LEU A O 1
ATOM 525 N N . ALA A 1 74 ? 2.233 14.000 18.627 1.00 94.88 74 ALA A N 1
ATOM 526 C CA . ALA A 1 74 ? 1.413 14.950 19.361 1.00 94.88 74 ALA A CA 1
ATOM 527 C C . ALA A 1 74 ? 0.269 15.493 18.496 1.00 94.88 74 ALA A C 1
ATOM 529 O O . ALA A 1 74 ? -0.887 15.491 18.926 1.00 94.88 74 ALA A O 1
ATOM 530 N N . ALA A 1 75 ? 0.571 15.905 17.264 1.00 95.06 75 ALA A N 1
ATOM 531 C CA . ALA A 1 75 ? -0.394 16.461 16.326 1.00 95.06 75 ALA A CA 1
ATOM 532 C C . ALA A 1 75 ? -1.531 15.474 16.034 1.00 95.06 75 ALA A C 1
ATOM 534 O O . ALA A 1 75 ? -2.701 15.839 16.175 1.00 95.06 75 ALA A O 1
ATOM 535 N N . ILE A 1 76 ? -1.217 14.207 15.716 1.00 96.81 76 ILE A N 1
ATOM 536 C CA . ILE A 1 76 ? -2.261 13.205 15.455 1.00 96.81 76 ILE A CA 1
ATOM 537 C C . ILE A 1 76 ? -3.081 12.889 16.711 1.00 96.81 76 ILE A C 1
ATOM 539 O O . ILE A 1 76 ? -4.301 12.741 16.619 1.00 96.81 76 ILE A O 1
ATOM 543 N N . ALA A 1 77 ? -2.455 12.820 17.892 1.00 97.00 77 ALA A N 1
ATOM 544 C CA . ALA A 1 77 ? -3.168 12.565 19.141 1.00 97.00 77 ALA A CA 1
ATOM 545 C C . ALA A 1 77 ? -4.144 13.707 19.464 1.00 97.00 77 ALA A C 1
ATOM 547 O O . ALA A 1 77 ? -5.324 13.445 19.706 1.00 97.00 77 ALA A O 1
ATOM 548 N N . ARG A 1 78 ? -3.697 14.969 19.383 1.00 96.19 78 ARG A N 1
ATOM 549 C CA . ARG A 1 78 ? -4.552 16.151 19.595 1.00 96.19 78 ARG A CA 1
ATOM 550 C C . ARG A 1 78 ? -5.681 16.226 18.567 1.00 96.19 78 ARG A C 1
ATOM 552 O O . ARG A 1 78 ? -6.834 16.405 18.953 1.00 96.19 78 ARG A O 1
ATOM 559 N N . ALA A 1 79 ? -5.376 16.035 17.281 1.00 96.19 79 ALA A N 1
ATOM 560 C CA . ALA A 1 79 ? -6.377 16.045 16.214 1.00 96.19 79 ALA A CA 1
ATOM 561 C C . ALA A 1 79 ? -7.438 14.952 16.420 1.00 96.19 79 ALA A C 1
ATOM 563 O O . ALA A 1 79 ? -8.633 15.210 16.279 1.00 96.19 79 ALA A O 1
ATOM 564 N N . THR A 1 80 ? -7.016 13.753 16.830 1.00 97.50 80 THR A N 1
ATOM 565 C CA . THR A 1 80 ? -7.930 12.646 17.141 1.00 97.50 80 THR A CA 1
ATOM 566 C C . THR A 1 80 ? -8.815 12.976 18.338 1.00 97.50 80 THR A C 1
ATOM 568 O O . THR A 1 80 ? -10.029 12.816 18.269 1.00 97.50 80 THR A O 1
ATOM 571 N N . LEU A 1 81 ? -8.239 13.462 19.439 1.00 96.56 81 LEU A N 1
ATOM 572 C CA . LEU A 1 81 ? -8.995 13.829 20.638 1.00 96.56 81 LEU A CA 1
ATOM 573 C C . LEU A 1 81 ? -10.023 14.930 20.354 1.00 96.56 81 LEU A C 1
ATOM 575 O O . LEU A 1 81 ? -11.166 14.828 20.802 1.00 96.56 81 LEU A O 1
ATOM 579 N N . ALA A 1 82 ? -9.649 15.936 19.561 1.00 95.88 82 ALA A N 1
ATOM 580 C CA . ALA A 1 82 ? -10.561 16.977 19.104 1.00 95.88 82 ALA A CA 1
ATOM 581 C C . ALA A 1 82 ? -11.704 16.401 18.248 1.00 95.88 82 ALA A C 1
ATOM 583 O O . ALA A 1 82 ? -12.869 16.674 18.533 1.00 95.88 82 ALA A O 1
ATOM 584 N N . ALA A 1 83 ? -11.395 15.546 17.266 1.00 95.56 83 ALA A N 1
ATOM 585 C CA . ALA A 1 83 ? -12.395 14.894 16.414 1.00 95.56 83 ALA A CA 1
ATOM 586 C C . ALA A 1 83 ? -13.353 13.980 17.199 1.00 95.56 83 ALA A C 1
ATOM 588 O O . ALA A 1 83 ? -14.523 13.849 16.849 1.00 95.56 83 ALA A O 1
ATOM 589 N N . LEU A 1 84 ? -12.884 13.388 18.300 1.00 94.81 84 LEU A N 1
ATOM 590 C CA . LEU A 1 84 ? -13.695 12.572 19.207 1.00 94.81 84 LEU A CA 1
ATOM 591 C C . LEU A 1 84 ? -14.465 13.399 20.259 1.00 94.81 84 LEU A C 1
ATOM 593 O O . LEU A 1 84 ? -15.130 12.818 21.123 1.00 94.81 84 LEU A O 1
ATOM 597 N N . GLY A 1 85 ? -14.384 14.734 20.212 1.00 94.94 85 GLY A N 1
ATOM 598 C CA . GLY A 1 85 ? -15.069 15.643 21.136 1.00 94.94 85 GLY A CA 1
ATOM 599 C C . GLY A 1 85 ? -14.487 15.644 22.552 1.00 94.94 85 GLY A C 1
ATOM 600 O O . GLY A 1 85 ? -15.208 15.901 23.516 1.00 94.94 85 GLY A O 1
ATOM 601 N N . ARG A 1 86 ? -13.203 15.299 22.704 1.00 94.12 86 ARG A N 1
ATOM 602 C CA . ARG A 1 86 ? -12.489 15.208 23.989 1.00 94.12 86 ARG A CA 1
ATOM 603 C C . ARG A 1 86 ? -11.124 15.923 23.955 1.00 94.12 86 ARG A C 1
ATOM 605 O O . ARG A 1 86 ? -10.132 15.299 24.318 1.00 94.12 86 ARG A O 1
ATOM 612 N N . PRO A 1 87 ? -11.048 17.205 23.545 1.00 93.25 87 PRO A N 1
ATOM 613 C CA . PRO A 1 87 ? -9.776 17.929 23.452 1.00 93.25 87 PRO A CA 1
ATOM 614 C C . PRO A 1 87 ? -9.058 18.068 24.805 1.00 93.25 87 PRO A C 1
ATOM 616 O O . PRO A 1 87 ? -7.838 17.975 24.845 1.00 93.25 87 PRO A O 1
ATOM 619 N N . ASP A 1 88 ? -9.807 18.199 25.904 1.00 90.88 88 ASP A N 1
ATOM 620 C CA . ASP A 1 88 ? -9.266 18.399 27.261 1.00 90.88 88 ASP A CA 1
ATOM 621 C C . ASP A 1 88 ? -9.031 17.077 28.017 1.00 90.88 88 ASP A C 1
ATOM 623 O O . ASP A 1 88 ? -9.085 17.018 29.248 1.00 90.88 88 ASP A O 1
ATOM 627 N N . LEU A 1 89 ? -8.880 15.963 27.294 1.00 91.06 89 LEU A N 1
ATOM 628 C CA . LEU A 1 89 ? -8.689 14.660 27.920 1.00 91.06 89 LEU A CA 1
ATOM 629 C C . LEU A 1 89 ? -7.299 14.546 28.554 1.00 91.06 89 LEU A C 1
ATOM 631 O O . LEU A 1 89 ? -6.296 14.816 27.905 1.00 91.06 89 LEU A O 1
ATOM 635 N N . THR A 1 90 ? -7.241 14.052 29.790 1.00 91.00 90 THR A N 1
ATOM 636 C CA . THR A 1 90 ? -5.994 13.786 30.522 1.00 91.00 90 THR A CA 1
ATOM 637 C C . THR A 1 90 ? -5.980 12.372 31.109 1.00 91.00 90 THR A C 1
ATOM 639 O O . THR A 1 90 ? -6.988 11.659 31.082 1.00 91.00 90 THR A O 1
ATOM 642 N N . GLY A 1 91 ? -4.832 11.955 31.651 1.00 92.12 91 GLY A N 1
ATOM 643 C CA . GLY A 1 91 ? -4.690 10.688 32.370 1.00 92.12 91 GLY A CA 1
ATOM 644 C C . GLY A 1 91 ? -4.637 9.471 31.451 1.00 92.12 91 GLY A C 1
ATOM 645 O O . GLY A 1 91 ? -5.226 8.438 31.770 1.00 92.12 91 GLY A O 1
ATOM 646 N N . LEU A 1 92 ? -3.966 9.589 30.301 1.00 93.44 92 LEU A N 1
ATOM 647 C CA . LEU A 1 92 ? -3.754 8.484 29.365 1.00 93.44 92 LEU A CA 1
ATOM 648 C C . LEU A 1 92 ? -2.264 8.253 29.114 1.00 93.44 92 LEU A C 1
ATOM 650 O O . LEU A 1 92 ? -1.501 9.195 28.918 1.00 93.44 92 LEU A O 1
ATOM 654 N N . SER A 1 93 ? -1.883 6.987 28.995 1.00 95.25 93 SER A N 1
ATOM 655 C CA . SER A 1 93 ? -0.604 6.577 28.424 1.00 95.25 93 SER A CA 1
ATOM 656 C C . SER A 1 93 ? -0.835 5.985 27.035 1.00 95.25 93 SER A C 1
ATOM 658 O O . SER A 1 93 ? -1.642 5.066 26.882 1.00 95.25 93 SER A O 1
ATOM 660 N N . ILE A 1 94 ? -0.146 6.516 26.023 1.00 97.38 94 ILE A N 1
ATOM 661 C CA . ILE A 1 94 ? -0.149 6.030 24.640 1.00 97.38 94 ILE A CA 1
ATOM 662 C C . ILE A 1 94 ? 1.224 5.427 24.348 1.00 97.38 94 ILE A C 1
ATOM 664 O O . ILE A 1 94 ? 2.216 6.142 24.231 1.00 97.38 94 ILE A O 1
ATOM 668 N N . VAL A 1 95 ? 1.284 4.108 24.202 1.00 98.00 95 VAL A N 1
ATOM 669 C CA . VAL A 1 95 ? 2.514 3.385 23.864 1.00 98.00 95 VAL A CA 1
ATOM 670 C C . VAL A 1 95 ? 2.459 2.944 22.409 1.00 98.00 95 VAL A C 1
ATOM 672 O O . VAL A 1 95 ? 1.531 2.239 22.013 1.00 98.00 95 VAL A O 1
ATOM 675 N N . VAL A 1 96 ? 3.466 3.317 21.626 1.00 97.12 96 VAL A N 1
ATOM 676 C CA . VAL A 1 96 ? 3.591 3.014 20.198 1.00 97.12 96 VAL A CA 1
ATOM 677 C C . VAL A 1 96 ? 4.778 2.084 19.958 1.00 97.12 96 VAL A C 1
ATOM 679 O O . VAL A 1 96 ? 5.873 2.294 20.483 1.00 97.12 96 VAL A O 1
ATOM 682 N N . THR A 1 97 ? 4.543 1.065 19.134 1.00 95.75 97 THR A N 1
ATOM 683 C CA . THR A 1 97 ? 5.557 0.142 18.602 1.00 95.75 97 THR A CA 1
ATOM 684 C C . THR A 1 97 ? 5.335 -0.075 17.104 1.00 95.75 97 THR A C 1
ATOM 686 O O . THR A 1 97 ? 4.203 -0.002 16.630 1.00 95.75 97 THR A O 1
ATOM 689 N N . SER A 1 98 ? 6.382 -0.347 16.338 1.00 93.69 98 SER A N 1
ATOM 690 C CA . SER A 1 98 ? 6.346 -0.493 14.890 1.00 93.69 98 SER A CA 1
ATOM 691 C C . SER A 1 98 ? 7.413 -1.464 14.411 1.00 93.69 98 SER A C 1
ATOM 693 O O . SER A 1 98 ? 8.608 -1.294 14.629 1.00 93.69 98 SER A O 1
ATOM 695 N N . THR A 1 99 ? 6.965 -2.465 13.660 1.00 91.00 99 THR A N 1
ATOM 696 C CA . THR A 1 99 ? 7.853 -3.359 12.900 1.00 91.00 99 THR A CA 1
ATOM 697 C C . THR A 1 99 ? 8.202 -2.792 11.522 1.00 91.00 99 THR A C 1
ATOM 699 O O . THR A 1 99 ? 9.029 -3.359 10.807 1.00 91.00 99 THR A O 1
ATOM 702 N N . ILE A 1 100 ? 7.589 -1.664 11.142 1.00 90.06 100 ILE A N 1
ATOM 703 C CA . ILE A 1 100 ? 7.838 -0.972 9.880 1.00 90.06 100 ILE A CA 1
ATOM 704 C C . ILE A 1 100 ? 9.127 -0.158 10.039 1.00 90.06 100 ILE A C 1
ATOM 706 O O . ILE A 1 100 ? 9.185 0.719 10.903 1.00 90.06 100 ILE A O 1
ATOM 710 N N . PRO A 1 101 ? 10.163 -0.391 9.216 1.00 84.00 101 PRO A N 1
ATOM 711 C CA . PRO A 1 101 ? 11.378 0.402 9.292 1.00 84.00 101 PRO A CA 1
ATOM 712 C C . PRO A 1 101 ? 11.099 1.877 8.994 1.00 84.00 101 PRO A C 1
ATOM 714 O O . PRO A 1 101 ? 10.491 2.212 7.969 1.00 84.00 101 PRO A O 1
ATOM 717 N N . ALA A 1 102 ? 11.597 2.758 9.858 1.00 78.81 102 ALA A N 1
ATOM 718 C CA . ALA A 1 102 ? 11.505 4.198 9.660 1.00 78.81 102 ALA A CA 1
ATOM 719 C C . ALA A 1 102 ? 12.145 4.622 8.324 1.00 78.81 102 ALA A C 1
ATOM 721 O O . ALA A 1 102 ? 13.155 4.058 7.900 1.00 78.81 102 ALA A O 1
ATOM 722 N N . ALA A 1 103 ? 11.539 5.616 7.665 1.00 70.19 103 ALA A N 1
ATOM 723 C CA . ALA A 1 103 ? 12.020 6.218 6.414 1.00 70.19 103 ALA A CA 1
ATOM 724 C C . ALA A 1 103 ? 12.293 5.232 5.251 1.00 70.19 103 ALA A C 1
ATOM 726 O O . ALA A 1 103 ? 13.063 5.530 4.343 1.00 70.19 103 ALA A O 1
ATOM 727 N N . SER A 1 104 ? 11.641 4.067 5.238 1.00 72.56 104 SER A N 1
ATOM 728 C CA . SER A 1 104 ? 11.840 3.032 4.208 1.00 72.56 104 SER A CA 1
ATOM 729 C C . SER A 1 104 ? 10.941 3.181 2.972 1.00 72.56 104 SER A C 1
ATOM 731 O O . SER A 1 104 ? 11.062 2.419 2.020 1.00 72.56 104 SER A O 1
ATOM 733 N N . GLY A 1 105 ? 10.005 4.133 2.965 1.00 81.50 105 GLY A N 1
ATOM 734 C CA . GLY A 1 105 ? 8.977 4.231 1.918 1.00 81.50 105 GLY A CA 1
ATOM 735 C C . GLY A 1 105 ? 7.814 3.242 2.085 1.00 81.50 105 GLY A C 1
ATOM 736 O O . GLY A 1 105 ? 6.929 3.206 1.234 1.00 81.50 105 GLY A O 1
ATOM 737 N N . LEU A 1 106 ? 7.776 2.495 3.197 1.00 88.38 106 LEU A N 1
ATOM 738 C CA . LEU A 1 106 ? 6.724 1.525 3.532 1.00 88.38 106 LEU A CA 1
ATOM 739 C C . LEU A 1 106 ? 5.524 2.126 4.298 1.00 88.38 106 LEU A C 1
ATOM 741 O O . LEU A 1 106 ? 4.757 1.398 4.921 1.00 88.38 106 LEU A O 1
ATOM 745 N N . GLY A 1 107 ? 5.368 3.455 4.300 1.00 89.44 107 GLY A N 1
ATOM 746 C CA . GLY A 1 107 ? 4.231 4.135 4.944 1.00 89.44 107 GLY A CA 1
ATOM 747 C C . GLY A 1 107 ? 4.250 4.136 6.478 1.00 89.44 107 GLY A C 1
ATOM 748 O O . GLY A 1 107 ? 3.194 4.162 7.099 1.00 89.44 107 GLY A O 1
ATOM 749 N N . SER A 1 108 ? 5.433 4.110 7.111 1.00 91.31 108 SER A N 1
ATOM 750 C CA . SER A 1 108 ? 5.553 4.044 8.581 1.00 91.31 108 SER A CA 1
ATOM 751 C C . SER A 1 108 ? 4.830 5.181 9.314 1.00 91.31 108 SER A C 1
ATOM 753 O O . SER A 1 108 ? 4.263 4.932 10.372 1.00 91.31 108 SER A O 1
ATOM 755 N N . SER A 1 109 ? 4.860 6.409 8.781 1.00 91.44 109 SER A N 1
ATOM 756 C CA . SER A 1 109 ? 4.201 7.572 9.399 1.00 91.44 109 SER A CA 1
ATOM 757 C C . SER A 1 109 ? 2.680 7.393 9.412 1.00 91.44 109 SER A C 1
ATOM 759 O O . SER A 1 109 ? 2.063 7.364 10.477 1.00 91.44 109 SER A O 1
ATOM 761 N N . ALA A 1 110 ? 2.092 7.139 8.237 1.00 94.00 110 ALA A N 1
ATOM 762 C CA . ALA A 1 110 ? 0.671 6.849 8.090 1.00 94.00 110 ALA A CA 1
ATOM 763 C C . ALA A 1 110 ? 0.211 5.674 8.971 1.00 94.00 110 ALA A C 1
ATOM 765 O O . ALA A 1 110 ? -0.844 5.760 9.598 1.00 94.00 110 ALA A O 1
ATOM 766 N N . ALA A 1 111 ? 1.007 4.603 9.071 1.00 95.44 111 ALA A N 1
ATOM 767 C CA . ALA A 1 111 ? 0.711 3.445 9.916 1.00 95.44 111 ALA A CA 1
ATOM 768 C C . ALA A 1 111 ? 0.690 3.786 11.411 1.00 95.44 111 ALA A C 1
ATOM 770 O O . ALA A 1 111 ? -0.264 3.439 12.108 1.00 95.44 111 ALA A O 1
ATOM 771 N N . VAL A 1 112 ? 1.705 4.495 11.908 1.00 96.06 112 VAL A N 1
ATOM 772 C CA . VAL A 1 112 ? 1.764 4.915 13.315 1.00 96.06 112 VAL A CA 1
ATOM 773 C C . VAL A 1 112 ? 0.596 5.838 13.655 1.00 96.06 112 VAL A C 1
ATOM 775 O O . VAL A 1 112 ? -0.116 5.591 14.629 1.00 96.06 112 VAL A O 1
ATOM 778 N N . ASN A 1 113 ? 0.341 6.840 12.813 1.00 96.44 113 ASN A N 1
ATOM 779 C CA . ASN A 1 113 ? -0.757 7.780 13.010 1.00 96.44 113 ASN A CA 1
ATOM 780 C C . ASN A 1 113 ? -2.116 7.061 12.992 1.00 96.44 113 ASN A C 1
ATOM 782 O O . ASN A 1 113 ? -2.927 7.256 13.894 1.00 96.44 113 ASN A O 1
ATOM 786 N N . THR A 1 114 ? -2.337 6.152 12.038 1.00 97.69 114 THR A N 1
ATOM 787 C CA . THR A 1 114 ? -3.556 5.326 11.964 1.00 97.69 114 THR A CA 1
ATOM 788 C C . THR A 1 114 ? -3.737 4.459 13.213 1.00 97.69 114 THR A C 1
ATOM 790 O O . THR A 1 114 ? -4.846 4.366 13.742 1.00 97.69 114 THR A O 1
ATOM 793 N N . ALA A 1 115 ? -2.667 3.834 13.716 1.00 97.69 115 ALA A N 1
ATOM 794 C CA . ALA A 1 115 ? -2.729 3.010 14.920 1.00 97.69 115 ALA A CA 1
ATOM 795 C C . ALA A 1 115 ? -3.128 3.840 16.153 1.00 97.69 115 ALA A C 1
ATOM 797 O O . ALA A 1 115 ? -3.994 3.408 16.916 1.00 97.69 115 ALA A O 1
ATOM 798 N N . ILE A 1 116 ? -2.565 5.046 16.313 1.00 98.12 116 ILE A N 1
ATOM 799 C CA . ILE A 1 116 ? -2.927 5.982 17.391 1.00 98.12 116 ILE A CA 1
ATOM 800 C C . ILE A 1 116 ? -4.403 6.375 17.296 1.00 98.12 116 ILE A C 1
ATOM 802 O O . ILE A 1 116 ? -5.119 6.266 18.292 1.00 98.12 116 ILE A O 1
ATOM 806 N N . VAL A 1 117 ? -4.873 6.767 16.105 1.00 98.38 117 VAL A N 1
ATOM 807 C CA . VAL A 1 117 ? -6.276 7.150 15.876 1.00 98.38 117 VAL A CA 1
ATOM 808 C C . VAL A 1 117 ? -7.218 6.020 16.299 1.00 98.38 117 VAL A C 1
ATOM 810 O O . VAL A 1 117 ? -8.139 6.228 17.092 1.00 98.38 117 VAL A O 1
ATOM 813 N N . ARG A 1 118 ? -6.960 4.798 15.812 1.00 97.81 118 ARG A N 1
ATOM 814 C CA . ARG A 1 118 ? -7.780 3.615 16.111 1.00 97.81 118 ARG A CA 1
ATOM 815 C C . ARG A 1 118 ? -7.766 3.270 17.603 1.00 97.81 118 ARG A C 1
ATOM 817 O O . ARG A 1 118 ? -8.820 2.980 18.165 1.00 97.81 118 ARG A O 1
ATOM 824 N N . ALA A 1 119 ? -6.605 3.321 18.258 1.00 97.81 119 ALA A N 1
ATOM 825 C CA . ALA A 1 119 ? -6.479 2.985 19.676 1.00 97.81 119 ALA A CA 1
ATOM 826 C C . ALA A 1 119 ? -7.165 4.022 20.580 1.00 97.81 119 ALA A C 1
ATOM 828 O O . ALA A 1 119 ? -7.849 3.646 21.534 1.00 97.81 119 ALA A O 1
ATOM 829 N N . LEU A 1 120 ? -7.057 5.316 20.254 1.00 97.94 120 LEU A N 1
ATOM 830 C CA . LEU A 1 120 ? -7.764 6.385 20.964 1.00 97.94 120 LEU A CA 1
ATOM 831 C C . LEU A 1 120 ? -9.282 6.242 20.815 1.00 97.94 120 LEU A C 1
ATOM 833 O O . LEU A 1 120 ? -9.983 6.211 21.828 1.00 97.94 120 LEU A O 1
ATOM 837 N N . ALA A 1 121 ? -9.786 6.062 19.590 1.00 96.56 121 ALA A N 1
ATOM 838 C CA . ALA A 1 121 ? -11.211 5.835 19.345 1.00 96.56 121 ALA A CA 1
ATOM 839 C C . ALA A 1 121 ? -11.734 4.612 20.121 1.00 96.56 121 ALA A C 1
ATOM 841 O O . ALA A 1 121 ? -12.732 4.709 20.839 1.00 96.56 121 ALA A O 1
ATOM 842 N N . ALA A 1 122 ? -11.001 3.495 20.075 1.00 95.00 122 ALA A N 1
ATOM 843 C CA . ALA A 1 122 ? -11.352 2.274 20.792 1.00 95.00 122 ALA A CA 1
ATOM 844 C C . ALA A 1 122 ? -11.328 2.440 22.323 1.00 95.00 122 ALA A C 1
ATOM 846 O O . ALA A 1 122 ? -12.202 1.906 23.005 1.00 95.00 122 ALA A O 1
ATOM 847 N N . SER A 1 123 ? -10.375 3.195 22.883 1.00 96.38 123 SER A N 1
ATOM 848 C CA . SER A 1 123 ? -10.298 3.447 24.335 1.00 96.38 123 SER A CA 1
ATOM 849 C C . SER A 1 123 ? -11.457 4.299 24.865 1.00 96.38 123 SER A C 1
ATOM 851 O O . SER A 1 123 ? -11.801 4.222 26.051 1.00 96.38 123 SER A O 1
ATOM 853 N N . LEU A 1 124 ? -12.078 5.087 23.980 1.00 94.31 124 LEU A N 1
ATOM 854 C CA . LEU A 1 124 ? -13.237 5.936 24.249 1.00 94.31 124 LEU A CA 1
ATOM 855 C C . LEU A 1 124 ? -14.567 5.302 23.813 1.00 94.31 124 LEU A C 1
ATOM 857 O O . LEU A 1 124 ? -15.595 5.974 23.891 1.00 94.31 124 LEU A O 1
ATOM 861 N N . ASP A 1 125 ? -14.557 4.040 23.367 1.00 92.56 125 ASP A N 1
ATOM 862 C CA . ASP A 1 125 ? -15.732 3.336 22.833 1.00 92.56 125 ASP A CA 1
ATOM 863 C C . ASP A 1 125 ? -16.434 4.121 21.703 1.00 92.56 125 ASP A C 1
ATOM 865 O O . ASP A 1 125 ? -17.661 4.124 21.569 1.00 92.56 125 ASP A O 1
ATOM 869 N N . ARG A 1 126 ? -15.643 4.819 20.878 1.00 91.75 126 ARG A N 1
ATOM 870 C CA . ARG A 1 126 ? -16.109 5.552 19.698 1.00 91.75 126 ARG A CA 1
ATOM 871 C C . ARG A 1 126 ? -15.799 4.772 18.429 1.00 91.75 126 ARG A C 1
ATOM 873 O O . ARG A 1 126 ? -14.713 4.219 18.268 1.00 91.75 126 ARG A O 1
ATOM 880 N N . ARG A 1 127 ? -16.765 4.756 17.512 1.00 86.44 127 ARG A N 1
ATOM 881 C CA . ARG A 1 127 ? -16.554 4.281 16.143 1.00 86.44 127 ARG A CA 1
ATOM 882 C C . ARG A 1 127 ? -15.955 5.417 15.322 1.00 86.44 127 ARG A C 1
ATOM 884 O O . ARG A 1 127 ? -16.376 6.558 15.476 1.00 86.44 127 ARG A O 1
ATOM 891 N N . ILE A 1 128 ? -14.997 5.080 14.469 1.00 86.31 128 ILE A N 1
ATOM 892 C CA . ILE A 1 128 ? -14.403 5.987 13.492 1.00 86.31 128 ILE A CA 1
ATOM 893 C C . ILE A 1 128 ? -14.215 5.215 12.186 1.00 86.31 128 ILE A C 1
ATOM 895 O O . ILE A 1 128 ? -13.765 4.068 12.194 1.00 86.31 128 ILE A O 1
ATOM 899 N N . THR A 1 129 ? -14.635 5.807 11.077 1.00 88.75 129 THR A N 1
ATOM 900 C CA . THR A 1 129 ? -14.611 5.182 9.751 1.00 88.75 129 THR A CA 1
ATOM 901 C C . THR A 1 129 ? -13.220 5.271 9.113 1.00 88.75 129 THR A C 1
ATOM 903 O O . THR A 1 129 ? -12.458 6.190 9.427 1.00 88.75 129 THR A O 1
ATOM 906 N N . PRO A 1 130 ? -12.873 4.379 8.165 1.00 88.06 130 PRO A N 1
ATOM 907 C CA . PRO A 1 130 ? -11.629 4.486 7.399 1.00 88.06 130 PRO A CA 1
ATOM 908 C C . PRO A 1 130 ? -11.431 5.850 6.729 1.00 88.06 130 PRO A C 1
ATOM 910 O O . PRO A 1 130 ? -10.318 6.371 6.713 1.00 88.06 130 PRO A O 1
ATOM 913 N N . SER A 1 131 ? -12.503 6.467 6.223 1.00 87.62 131 SER A N 1
ATOM 914 C CA . SER A 1 131 ? -12.453 7.797 5.608 1.00 87.62 131 SER A CA 1
ATOM 915 C C . SER A 1 131 ? -12.110 8.896 6.615 1.00 87.62 131 SER A C 1
ATOM 917 O O . SER A 1 131 ? -11.271 9.744 6.318 1.00 87.62 131 SER A O 1
ATOM 919 N N . GLU A 1 132 ? -12.693 8.866 7.817 1.00 90.88 132 GLU A N 1
ATOM 920 C CA . GLU A 1 132 ? -12.360 9.811 8.895 1.00 90.88 132 GLU A CA 1
ATOM 921 C C . GLU A 1 132 ? -10.920 9.621 9.382 1.00 90.88 132 GLU A C 1
ATOM 923 O O . GLU A 1 132 ? -10.193 10.600 9.554 1.00 90.88 132 GLU A O 1
ATOM 928 N N . ILE A 1 133 ? -10.474 8.368 9.543 1.00 94.56 133 ILE A N 1
ATOM 929 C CA . ILE A 1 133 ? -9.081 8.067 9.894 1.00 94.56 133 ILE A CA 1
ATOM 930 C C . ILE A 1 133 ? -8.138 8.610 8.815 1.00 94.56 133 ILE A C 1
ATOM 932 O O . ILE A 1 133 ? -7.188 9.327 9.127 1.00 94.56 133 ILE A O 1
ATOM 936 N N . SER A 1 134 ? -8.415 8.303 7.544 1.00 93.25 134 SER A N 1
ATOM 937 C CA . SER A 1 134 ? -7.621 8.765 6.407 1.00 93.25 134 SER A CA 1
ATOM 938 C C . SER A 1 134 ? -7.519 10.292 6.380 1.00 93.25 134 SER A C 1
ATOM 940 O O . SER A 1 134 ? -6.419 10.818 6.210 1.00 93.25 134 SER A O 1
ATOM 942 N N . ALA A 1 135 ? -8.622 11.006 6.626 1.00 92.50 135 ALA A N 1
ATOM 943 C CA . ALA A 1 135 ? -8.653 12.467 6.669 1.00 92.50 135 ALA A CA 1
ATOM 944 C C . ALA A 1 135 ? -7.790 13.047 7.804 1.00 92.50 135 ALA A C 1
ATOM 946 O O . ALA A 1 135 ? -6.989 13.947 7.560 1.00 92.50 135 ALA A O 1
ATOM 947 N N . LEU A 1 136 ? -7.881 12.503 9.024 1.00 95.25 136 LEU A N 1
ATOM 948 C CA . LEU A 1 136 ? -7.050 12.943 10.155 1.00 95.25 136 LEU A CA 1
ATOM 949 C C . LEU A 1 136 ? -5.554 12.738 9.886 1.00 95.25 136 LEU A C 1
ATOM 951 O O . LEU A 1 136 ? -4.733 13.624 10.146 1.00 95.25 136 LEU A O 1
ATOM 955 N N . VAL A 1 137 ? -5.200 11.573 9.340 1.00 95.06 137 VAL A N 1
ATOM 956 C CA . VAL A 1 137 ? -3.814 11.255 8.985 1.00 95.06 137 VAL A CA 1
ATOM 957 C C . VAL A 1 137 ? -3.332 12.168 7.855 1.00 95.06 137 VAL A C 1
ATOM 959 O O . VAL A 1 137 ? -2.221 12.682 7.944 1.00 95.06 137 VAL A O 1
ATOM 962 N N . TY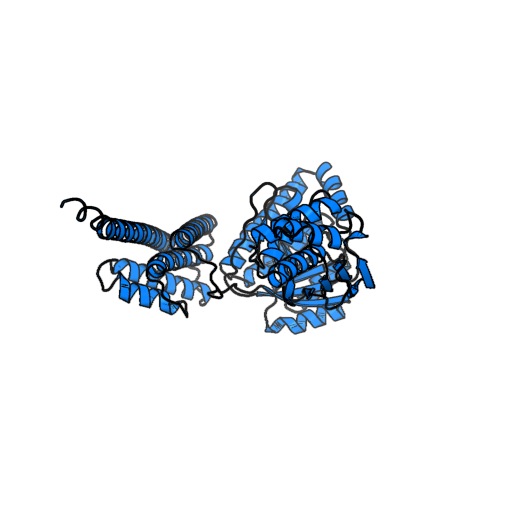R A 1 138 ? -4.170 12.444 6.850 1.00 92.75 138 TYR A N 1
ATOM 963 C CA . TYR A 1 138 ? -3.846 13.336 5.731 1.00 92.75 138 TYR A CA 1
ATOM 964 C C . TYR A 1 138 ? -3.490 14.750 6.191 1.00 92.75 138 TYR A C 1
ATOM 966 O O . TYR A 1 138 ? -2.453 15.289 5.804 1.00 92.75 138 TYR A O 1
ATOM 974 N N . GLU A 1 139 ? -4.345 15.349 7.025 1.00 90.81 139 GLU A N 1
ATOM 975 C CA . GLU A 1 139 ? -4.129 16.704 7.537 1.00 90.81 139 GLU A CA 1
ATOM 976 C C . GLU A 1 139 ? -2.882 16.765 8.420 1.00 90.81 139 GLU A C 1
ATOM 978 O O . GLU A 1 139 ? -2.102 17.714 8.333 1.00 90.81 139 GLU A O 1
ATOM 983 N N . THR A 1 140 ? -2.622 15.707 9.192 1.00 88.88 140 THR A N 1
ATOM 984 C CA . THR A 1 140 ? -1.381 15.610 9.965 1.00 88.88 140 THR A CA 1
ATOM 985 C C . THR A 1 140 ? -0.161 15.502 9.051 1.00 88.88 140 THR A C 1
ATOM 987 O O . THR A 1 140 ? 0.826 16.200 9.263 1.00 88.88 140 THR A O 1
ATOM 990 N N . GLU A 1 141 ? -0.200 14.695 7.991 1.00 87.31 141 GLU A N 1
ATOM 991 C CA . GLU A 1 141 ? 0.918 14.577 7.046 1.00 87.31 141 GLU A CA 1
ATOM 992 C C . GLU A 1 141 ? 1.177 15.869 6.258 1.00 87.31 141 GLU A C 1
ATOM 994 O O . GLU A 1 141 ? 2.336 16.174 5.969 1.00 87.31 141 GLU A O 1
ATOM 999 N N . LYS A 1 142 ? 0.147 16.672 5.954 1.00 87.19 142 LYS A N 1
ATOM 1000 C CA . LYS A 1 142 ? 0.318 17.992 5.315 1.00 87.19 142 LYS A CA 1
ATOM 1001 C C . LYS A 1 142 ? 1.200 18.920 6.136 1.00 87.19 142 LYS A C 1
ATOM 1003 O O . LYS A 1 142 ? 2.062 19.581 5.560 1.00 87.19 142 LYS A O 1
ATOM 1008 N N . MET A 1 143 ? 1.017 18.934 7.457 1.00 81.81 143 MET A N 1
ATOM 1009 C CA . MET A 1 143 ? 1.809 19.779 8.355 1.00 81.81 143 MET A CA 1
ATOM 1010 C C . MET A 1 143 ? 3.308 19.444 8.295 1.00 81.81 143 MET A C 1
ATOM 1012 O O . MET A 1 143 ? 4.133 20.346 8.384 1.00 81.81 143 MET A O 1
ATOM 1016 N N . HIS A 1 144 ? 3.667 18.176 8.058 1.00 72.00 144 HIS A N 1
ATOM 1017 C CA . HIS A 1 144 ? 5.057 17.700 8.108 1.00 72.00 144 HIS A CA 1
ATOM 1018 C C . HIS A 1 144 ? 5.728 17.563 6.733 1.00 72.00 144 HIS A C 1
ATOM 1020 O O . HIS A 1 144 ? 6.939 17.738 6.604 1.00 72.00 144 HIS A O 1
ATOM 1026 N N . HIS A 1 145 ? 4.963 17.221 5.693 1.00 68.56 145 HIS A N 1
ATOM 1027 C CA . HIS A 1 145 ? 5.486 16.894 4.360 1.00 68.56 145 HIS A CA 1
ATOM 1028 C C . HIS A 1 145 ? 5.035 17.871 3.262 1.00 68.56 145 HIS A C 1
ATOM 1030 O O . HIS A 1 145 ? 5.444 17.731 2.107 1.00 68.56 145 HIS A O 1
ATOM 1036 N N . GLY A 1 146 ? 4.218 18.876 3.598 1.00 68.88 146 GLY A N 1
ATOM 1037 C CA . GLY A 1 146 ? 3.749 19.935 2.702 1.00 68.88 146 GLY A CA 1
ATOM 1038 C C . GLY A 1 146 ? 2.694 19.473 1.693 1.00 68.88 146 GLY A C 1
ATOM 1039 O O . GLY A 1 146 ? 1.573 19.968 1.699 1.00 68.88 146 GLY A O 1
ATOM 1040 N N . THR A 1 147 ? 3.027 18.516 0.822 1.00 71.69 147 THR A N 1
ATOM 1041 C CA . THR A 1 147 ? 2.122 17.994 -0.225 1.00 71.69 147 THR A CA 1
ATOM 1042 C C . THR A 1 147 ? 2.064 16.460 -0.224 1.00 71.69 147 THR A C 1
ATOM 1044 O O . THR A 1 147 ? 2.634 15.814 -1.105 1.00 71.69 147 THR A O 1
ATOM 1047 N N . PRO A 1 148 ? 1.383 15.843 0.763 1.00 80.25 148 PRO A N 1
ATOM 1048 C CA . PRO A 1 148 ? 1.127 14.406 0.755 1.00 80.25 148 PRO A CA 1
ATOM 1049 C C . PRO A 1 148 ? 0.239 14.009 -0.432 1.00 80.25 148 PRO A C 1
ATOM 1051 O O . PRO A 1 148 ? -0.702 14.722 -0.792 1.00 80.25 148 PRO A O 1
ATOM 1054 N N . SER A 1 149 ? 0.516 12.844 -1.025 1.00 81.00 149 SER A N 1
ATOM 1055 C CA . SER A 1 149 ? -0.260 12.313 -2.156 1.00 81.00 149 SER A CA 1
ATOM 1056 C C . SER A 1 149 ? -1.648 11.811 -1.756 1.00 81.00 149 SER A C 1
ATOM 1058 O O . SER A 1 149 ? -2.532 11.764 -2.602 1.00 81.00 149 SER A O 1
ATOM 1060 N N . GLY A 1 150 ? -1.843 11.426 -0.491 1.00 85.75 150 GLY A N 1
ATOM 1061 C CA . GLY A 1 150 ? -3.070 10.775 -0.023 1.00 85.75 150 GLY A CA 1
ATOM 1062 C C . GLY A 1 150 ? -3.129 9.267 -0.316 1.00 85.75 150 GLY A C 1
ATOM 1063 O O . GLY A 1 150 ? -4.142 8.623 -0.057 1.00 85.75 150 GLY A O 1
ATOM 1064 N N . ILE A 1 151 ? -2.063 8.679 -0.869 1.00 89.88 151 ILE A N 1
ATOM 1065 C CA . ILE A 1 151 ? -2.005 7.233 -1.126 1.00 89.88 151 ILE A 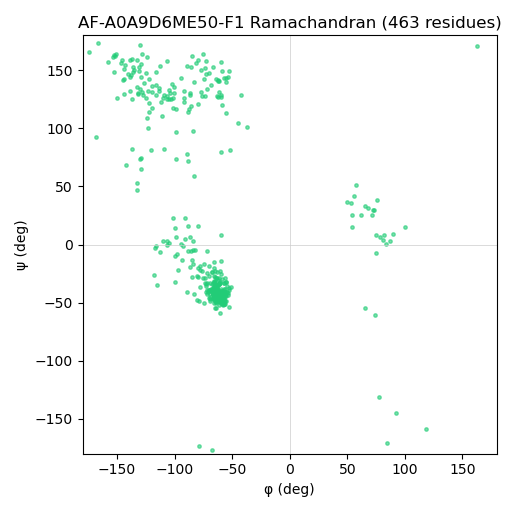CA 1
ATOM 1066 C C . ILE A 1 151 ? -1.803 6.473 0.191 1.00 89.88 151 ILE A C 1
ATOM 1068 O O . ILE A 1 151 ? -2.535 5.530 0.482 1.00 89.88 151 ILE A O 1
ATOM 1072 N N . ASP A 1 152 ? -0.811 6.884 0.982 1.00 92.31 152 ASP A N 1
ATOM 1073 C CA . ASP A 1 152 ? -0.339 6.137 2.151 1.00 92.31 152 ASP A CA 1
ATOM 1074 C C . ASP A 1 152 ? -1.423 6.023 3.227 1.00 92.31 152 ASP A C 1
ATOM 1076 O O . ASP A 1 152 ? -1.798 4.916 3.606 1.00 92.31 152 ASP A O 1
ATOM 1080 N N . ASN A 1 153 ? -1.983 7.150 3.665 1.00 92.12 153 ASN A N 1
ATOM 1081 C CA . ASN A 1 153 ? -3.104 7.186 4.604 1.00 92.12 153 ASN A CA 1
ATOM 1082 C C . ASN A 1 153 ? -4.324 6.402 4.099 1.00 92.12 153 ASN A C 1
ATOM 1084 O O . ASN A 1 153 ? -4.937 5.690 4.886 1.00 92.12 153 ASN A O 1
ATOM 1088 N N . THR A 1 154 ? -4.665 6.476 2.808 1.00 92.06 154 THR A N 1
ATOM 1089 C CA . THR A 1 154 ? -5.852 5.796 2.275 1.00 92.06 154 THR A CA 1
ATOM 1090 C C . THR A 1 154 ? -5.668 4.284 2.261 1.00 92.06 154 THR A C 1
ATOM 1092 O O . THR A 1 154 ? -6.553 3.574 2.737 1.00 92.06 154 THR A O 1
ATOM 1095 N N . VAL A 1 155 ? -4.520 3.781 1.791 1.00 93.69 155 VAL A N 1
ATOM 1096 C CA . VAL A 1 155 ? -4.210 2.340 1.828 1.00 93.69 155 VAL A CA 1
ATOM 1097 C C . VAL A 1 155 ? -4.218 1.827 3.263 1.00 93.69 155 VAL A C 1
ATOM 1099 O O . VAL A 1 155 ? -4.825 0.802 3.555 1.00 93.69 155 VAL A O 1
ATOM 1102 N N . VAL A 1 156 ? -3.557 2.543 4.172 1.00 94.12 156 VAL A N 1
ATOM 1103 C CA . VAL A 1 156 ? -3.376 2.115 5.562 1.00 94.12 156 VAL A CA 1
ATOM 1104 C C . VAL A 1 156 ? -4.688 2.181 6.353 1.00 94.12 156 VAL A C 1
ATOM 1106 O O . VAL A 1 156 ? -4.989 1.266 7.121 1.00 94.12 156 VAL A O 1
ATOM 1109 N N . ALA A 1 157 ? -5.492 3.229 6.159 1.00 92.12 157 ALA A N 1
ATOM 1110 C CA . ALA A 1 157 ? -6.761 3.396 6.858 1.00 92.12 157 ALA A CA 1
ATOM 1111 C C . ALA A 1 157 ? -7.816 2.379 6.405 1.00 92.12 157 ALA A C 1
ATOM 1113 O O . ALA A 1 157 ? -8.551 1.873 7.256 1.00 92.12 157 ALA A O 1
ATOM 1114 N N . ASN A 1 158 ? -7.868 2.069 5.103 1.00 89.31 158 ASN A N 1
ATOM 1115 C CA . ASN A 1 158 ? -8.813 1.100 4.538 1.00 89.31 158 ASN A CA 1
ATOM 1116 C C . ASN A 1 158 ? -8.304 -0.347 4.594 1.00 89.31 158 ASN A C 1
ATOM 1118 O O . ASN A 1 158 ? -9.104 -1.260 4.461 1.00 89.31 158 ASN A O 1
ATOM 1122 N N . GLU A 1 159 ? -6.994 -0.565 4.750 1.00 91.69 159 GLU A N 1
ATOM 1123 C CA . GLU A 1 159 ? -6.344 -1.876 4.581 1.00 91.69 159 GLU A CA 1
ATOM 1124 C C . GLU A 1 159 ? -6.740 -2.570 3.260 1.00 91.69 159 GLU A C 1
ATOM 1126 O O . GLU A 1 159 ? -6.850 -3.791 3.192 1.00 91.69 159 GLU A O 1
ATOM 1131 N N . ARG A 1 160 ? -6.915 -1.782 2.188 1.00 90.00 160 ARG A N 1
ATOM 1132 C CA . ARG A 1 160 ? -7.293 -2.245 0.842 1.00 90.00 160 ARG A CA 1
ATOM 1133 C C . ARG A 1 160 ? -6.363 -1.686 -0.240 1.00 90.00 160 ARG A C 1
ATOM 1135 O O . ARG A 1 160 ? -5.758 -0.627 -0.030 1.00 90.00 160 ARG A O 1
ATOM 1142 N N . PRO A 1 161 ? -6.239 -2.360 -1.401 1.00 93.31 161 PRO A N 1
ATOM 1143 C CA . PRO A 1 161 ? -5.606 -1.783 -2.579 1.00 93.31 161 PRO A CA 1
ATOM 1144 C C . PRO A 1 161 ? -6.247 -0.458 -2.980 1.00 93.31 161 PRO A C 1
ATOM 1146 O O . PRO A 1 161 ? -7.463 -0.287 -2.902 1.00 93.31 161 PRO A O 1
ATOM 1149 N N . VAL A 1 162 ? -5.411 0.459 -3.449 1.00 94.12 162 VAL A N 1
ATOM 1150 C CA . VAL A 1 162 ? -5.815 1.783 -3.912 1.00 94.12 162 VAL A CA 1
ATOM 1151 C C . VAL A 1 162 ? -5.354 1.990 -5.343 1.00 94.12 162 VAL A C 1
ATOM 1153 O O . VAL A 1 162 ? -4.185 1.765 -5.657 1.00 94.12 162 VAL A O 1
ATOM 1156 N N . TYR A 1 163 ? -6.269 2.463 -6.183 1.00 93.62 163 TYR A N 1
ATOM 1157 C CA . TYR A 1 163 ? -6.005 3.019 -7.498 1.00 93.62 163 TYR A CA 1
ATOM 1158 C C . TYR A 1 163 ? -6.054 4.545 -7.403 1.00 93.62 163 TYR A C 1
ATOM 1160 O O . TYR A 1 163 ? -7.077 5.138 -7.055 1.00 93.62 163 TYR A O 1
ATOM 1168 N N . PHE A 1 164 ? -4.925 5.186 -7.680 1.00 94.50 164 PHE A N 1
ATOM 1169 C CA . PHE A 1 164 ? -4.754 6.619 -7.494 1.00 94.50 164 PHE A CA 1
ATOM 1170 C C . PHE A 1 164 ? -4.429 7.305 -8.815 1.00 94.50 164 PHE A C 1
ATOM 1172 O O . PHE A 1 164 ? -3.491 6.911 -9.502 1.00 94.50 164 PHE A O 1
ATOM 1179 N N . VAL A 1 165 ? -5.142 8.390 -9.115 1.00 91.44 165 VAL A N 1
ATOM 1180 C CA . VAL A 1 165 ? -4.809 9.334 -10.187 1.00 91.44 165 VAL A CA 1
ATOM 1181 C C . VAL A 1 165 ? -4.779 10.731 -9.581 1.00 91.44 165 VAL A C 1
ATOM 1183 O O . VAL A 1 165 ? -5.716 11.147 -8.901 1.00 91.44 165 VAL A O 1
ATOM 1186 N N . LYS A 1 166 ? -3.697 11.478 -9.813 1.00 87.50 166 LYS A N 1
ATOM 1187 C CA . LYS A 1 166 ? -3.534 12.818 -9.239 1.00 87.50 166 LYS A CA 1
ATOM 1188 C C . LYS A 1 166 ? -4.672 13.743 -9.682 1.00 87.50 166 LYS A C 1
ATOM 1190 O O . LYS A 1 166 ? -4.902 13.922 -10.873 1.00 87.50 166 LYS A O 1
ATOM 1195 N N . GLY A 1 167 ? -5.339 14.368 -8.712 1.00 84.31 167 GLY A N 1
ATOM 1196 C CA . GLY A 1 167 ? -6.468 15.271 -8.958 1.00 84.31 167 GLY A CA 1
ATOM 1197 C C . GLY A 1 167 ? -7.820 14.573 -9.133 1.00 84.31 167 GLY A C 1
ATOM 1198 O O . GLY A 1 167 ? -8.815 15.263 -9.324 1.00 84.31 167 GLY A O 1
ATOM 1199 N N . GLN A 1 168 ? -7.871 13.242 -9.039 1.00 85.88 168 GLN A N 1
ATOM 1200 C CA . GLN A 1 168 ? -9.110 12.464 -9.011 1.00 85.88 168 GLN A CA 1
ATOM 1201 C C . GLN A 1 168 ? -9.375 11.920 -7.599 1.00 85.88 168 GLN A C 1
ATOM 1203 O O . GLN A 1 168 ? -8.432 11.788 -6.808 1.00 85.88 168 GLN A O 1
ATOM 1208 N N . PRO A 1 169 ? -10.635 11.589 -7.259 1.00 83.19 169 PRO A N 1
ATOM 1209 C CA . PRO A 1 169 ? -10.943 10.839 -6.049 1.00 83.19 169 PRO A CA 1
ATOM 1210 C C . PRO A 1 169 ? -10.161 9.524 -6.000 1.00 83.19 169 PRO A C 1
ATOM 1212 O O . PRO A 1 169 ? -10.000 8.842 -7.011 1.00 83.19 169 PRO A O 1
ATOM 1215 N N . ILE A 1 170 ? -9.670 9.175 -4.815 1.00 85.69 170 ILE A N 1
ATOM 1216 C CA . ILE A 1 170 ? -8.923 7.936 -4.607 1.00 85.69 170 ILE A CA 1
ATOM 1217 C C . ILE A 1 170 ? -9.905 6.765 -4.578 1.00 85.69 170 ILE A C 1
ATOM 1219 O O . ILE A 1 170 ? -10.869 6.792 -3.814 1.00 85.69 170 ILE A O 1
ATOM 1223 N N . GLU A 1 171 ? -9.651 5.736 -5.382 1.00 86.00 171 GLU A N 1
ATOM 1224 C CA . GLU A 1 171 ? -10.500 4.547 -5.456 1.00 86.00 171 GLU A CA 1
ATOM 1225 C C . GLU A 1 171 ? -9.852 3.381 -4.713 1.00 86.00 171 GLU A C 1
ATOM 1227 O O . GLU A 1 171 ? -8.696 3.044 -4.965 1.00 86.00 171 GLU A O 1
ATOM 1232 N N . THR A 1 172 ? -10.599 2.720 -3.832 1.00 86.25 172 THR A N 1
ATOM 1233 C CA . THR A 1 172 ? -10.246 1.378 -3.359 1.00 86.25 172 THR A CA 1
ATOM 1234 C C . THR A 1 172 ? -10.797 0.328 -4.322 1.00 86.25 172 THR A C 1
ATOM 1236 O O . THR A 1 172 ? -11.790 0.565 -5.015 1.00 86.25 172 THR A O 1
ATOM 1239 N N . PHE A 1 173 ? -10.148 -0.832 -4.397 1.00 82.38 173 PHE A N 1
ATOM 1240 C CA . PHE A 1 173 ? -10.622 -1.943 -5.222 1.00 82.38 173 PHE A CA 1
ATOM 1241 C C . PHE A 1 173 ? -10.310 -3.300 -4.590 1.00 82.38 173 PHE A C 1
ATOM 1243 O O . PHE A 1 173 ? -9.432 -3.414 -3.735 1.00 82.38 173 PHE A O 1
ATOM 1250 N N . GLU A 1 174 ? -11.051 -4.321 -5.017 1.00 80.50 174 GLU A N 1
ATOM 1251 C CA . GLU A 1 174 ? -10.968 -5.675 -4.469 1.00 80.50 174 GLU A CA 1
ATOM 1252 C C . GLU A 1 174 ? -9.928 -6.533 -5.193 1.00 80.50 174 GLU A C 1
ATOM 1254 O O . GLU A 1 174 ? -9.635 -6.354 -6.375 1.00 80.50 174 GLU A O 1
ATOM 1259 N N . VAL A 1 175 ? -9.391 -7.516 -4.479 1.00 81.69 175 VAL A N 1
ATOM 1260 C CA . VAL A 1 175 ? -8.415 -8.470 -5.011 1.00 81.69 175 VAL A CA 1
ATOM 1261 C C . VAL A 1 175 ? -9.141 -9.758 -5.390 1.00 81.69 175 VAL A C 1
ATOM 1263 O O . VAL A 1 175 ? -9.663 -10.436 -4.515 1.00 81.69 175 VAL A O 1
ATOM 1266 N N . GLY A 1 176 ? -9.159 -10.138 -6.670 1.00 74.56 176 GLY A N 1
ATOM 1267 C CA . GLY A 1 176 ? -9.911 -11.312 -7.139 1.00 74.56 176 GLY A CA 1
ATOM 1268 C C . GLY A 1 176 ? -9.383 -12.644 -6.594 1.00 74.56 176 GLY A C 1
ATOM 1269 O O . GLY A 1 176 ? -10.159 -13.561 -6.322 1.00 74.56 176 GLY A O 1
ATOM 1270 N N . ARG A 1 177 ? -8.062 -12.749 -6.385 1.00 77.81 177 ARG A N 1
ATOM 1271 C CA . ARG A 1 177 ? -7.426 -13.857 -5.654 1.00 77.81 177 ARG A CA 1
ATOM 1272 C C . ARG A 1 177 ? -6.224 -13.365 -4.843 1.00 77.81 177 ARG A C 1
ATOM 1274 O O . ARG A 1 177 ? -5.470 -12.548 -5.375 1.00 77.81 177 ARG A O 1
ATOM 1281 N N . PRO A 1 178 ? -5.990 -13.878 -3.618 1.00 84.00 178 PRO A N 1
ATOM 1282 C CA . PRO A 1 178 ? -4.800 -13.529 -2.850 1.00 84.00 178 PRO A CA 1
ATOM 1283 C C . PRO A 1 178 ? -3.510 -13.759 -3.644 1.00 84.00 178 PRO A C 1
ATOM 1285 O O . PRO A 1 178 ? -3.407 -14.734 -4.394 1.00 84.00 178 PRO A O 1
ATOM 1288 N N . PHE A 1 179 ? -2.511 -12.896 -3.457 1.00 90.56 179 PHE A N 1
ATOM 1289 C CA . PHE A 1 179 ? -1.198 -13.065 -4.081 1.00 90.56 179 PHE A CA 1
ATOM 1290 C C . PHE A 1 179 ? -0.041 -12.764 -3.143 1.00 90.56 179 PHE A C 1
ATOM 1292 O O . PHE A 1 179 ? -0.117 -11.885 -2.287 1.00 90.56 179 PHE A O 1
ATOM 1299 N N . HIS A 1 180 ? 1.044 -13.514 -3.323 1.00 94.00 180 HIS A N 1
ATOM 1300 C CA . HIS A 1 180 ? 2.220 -13.448 -2.470 1.00 94.00 180 HIS A CA 1
ATOM 1301 C C . HIS A 1 180 ? 3.221 -12.442 -3.029 1.00 94.00 180 HIS A C 1
ATOM 1303 O O . HIS A 1 180 ? 3.570 -12.469 -4.214 1.00 94.00 180 HIS A O 1
ATOM 1309 N N . LEU A 1 181 ? 3.703 -11.573 -2.148 1.00 97.50 181 LEU A N 1
ATOM 1310 C CA . LEU A 1 181 ? 4.776 -10.635 -2.421 1.00 97.50 181 LEU A CA 1
ATOM 1311 C C . LEU A 1 181 ? 5.945 -10.895 -1.474 1.00 97.50 181 LEU A C 1
ATOM 1313 O O . LEU A 1 181 ? 5.762 -11.024 -0.262 1.00 97.50 181 LEU A O 1
ATOM 1317 N N . VAL A 1 182 ? 7.156 -10.870 -2.022 1.00 98.00 182 VAL A N 1
ATOM 1318 C CA . VAL A 1 182 ? 8.399 -10.780 -1.252 1.00 98.00 182 VAL A CA 1
ATOM 1319 C C . VAL A 1 182 ? 8.967 -9.377 -1.420 1.00 98.00 182 VAL A C 1
ATOM 1321 O O . VAL A 1 182 ? 9.128 -8.896 -2.540 1.00 98.00 182 VAL A O 1
ATOM 1324 N N . VAL A 1 183 ? 9.266 -8.713 -0.308 1.00 97.56 183 VAL A N 1
ATOM 1325 C CA . VAL A 1 183 ? 9.810 -7.352 -0.268 1.00 97.56 183 VAL A CA 1
ATOM 1326 C C . VAL A 1 183 ? 11.258 -7.408 0.200 1.00 97.56 183 VAL A C 1
ATOM 1328 O O . VAL A 1 183 ? 11.525 -7.951 1.272 1.00 97.56 183 VAL A O 1
ATOM 1331 N N . GLY A 1 184 ? 12.176 -6.832 -0.575 1.00 96.81 184 GLY A N 1
ATOM 1332 C CA . GLY A 1 184 ? 13.601 -6.749 -0.251 1.00 96.81 184 GLY A CA 1
ATOM 1333 C C . GLY A 1 184 ? 14.049 -5.316 0.040 1.00 96.81 184 GLY A C 1
ATOM 1334 O O . GLY A 1 184 ? 13.922 -4.446 -0.819 1.00 96.81 184 GLY A O 1
ATOM 1335 N N . ASP A 1 185 ? 14.618 -5.083 1.224 1.00 95.75 185 ASP A N 1
ATOM 1336 C CA . ASP A 1 185 ? 15.270 -3.823 1.616 1.00 95.75 185 ASP A CA 1
ATOM 1337 C C . ASP A 1 185 ? 16.729 -3.842 1.148 1.00 95.75 185 ASP A C 1
ATOM 1339 O O . ASP A 1 185 ? 17.512 -4.693 1.576 1.00 95.75 185 ASP A O 1
ATOM 1343 N N . THR A 1 186 ? 17.122 -2.899 0.292 1.00 95.12 186 THR A N 1
ATOM 1344 C CA . THR A 1 186 ? 18.515 -2.769 -0.175 1.00 95.12 186 THR A CA 1
ATOM 1345 C C . THR A 1 186 ? 19.488 -2.392 0.942 1.00 95.12 186 THR A C 1
ATOM 1347 O O . THR A 1 186 ? 20.694 -2.576 0.795 1.00 95.12 186 THR A O 1
ATOM 1350 N N . GLY A 1 187 ? 18.993 -1.836 2.052 1.00 92.12 187 GLY A N 1
ATOM 1351 C CA . GLY A 1 187 ? 19.795 -1.240 3.115 1.00 92.12 187 GLY A CA 1
ATOM 1352 C C . GLY A 1 187 ? 20.376 0.132 2.771 1.00 92.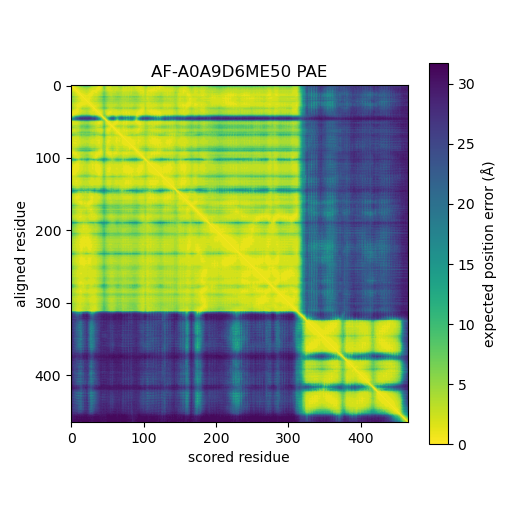12 187 GLY A C 1
ATOM 1353 O O . GLY A 1 187 ? 20.911 0.785 3.668 1.00 92.12 187 GLY A O 1
ATOM 1354 N N . VAL A 1 188 ? 20.238 0.581 1.520 1.00 91.12 188 VAL A N 1
ATOM 1355 C CA . VAL A 1 188 ? 20.635 1.914 1.065 1.00 91.12 188 VAL A CA 1
ATOM 1356 C C . VAL A 1 188 ? 19.434 2.847 1.202 1.00 91.12 188 VAL A C 1
ATOM 1358 O O . VAL A 1 188 ? 18.380 2.554 0.632 1.00 91.12 188 VAL A O 1
ATOM 1361 N N . PRO A 1 189 ? 19.545 3.962 1.947 1.00 86.12 189 PRO A N 1
ATOM 1362 C CA . PRO A 1 189 ? 18.471 4.943 2.021 1.00 86.12 189 PRO A CA 1
ATOM 1363 C C . PRO A 1 189 ? 18.152 5.482 0.625 1.00 86.12 189 PRO A C 1
ATOM 1365 O O . PRO A 1 189 ? 19.017 6.064 -0.027 1.00 86.12 189 PRO A O 1
ATOM 1368 N N . GLY A 1 190 ? 16.913 5.289 0.170 1.00 80.06 190 GLY A N 1
ATOM 1369 C CA . GLY A 1 190 ? 16.439 5.910 -1.064 1.00 80.06 190 GLY A CA 1
ATOM 1370 C C . GLY A 1 190 ? 16.359 7.429 -0.914 1.00 80.06 190 GLY A C 1
ATOM 1371 O O . GLY A 1 190 ? 16.137 7.946 0.184 1.00 80.06 190 GLY A O 1
ATOM 1372 N N . SER A 1 191 ? 16.496 8.155 -2.023 1.00 82.38 191 SER A N 1
ATOM 1373 C CA . SER A 1 191 ? 16.364 9.614 -2.034 1.00 82.38 191 SER A CA 1
ATOM 1374 C C . SER A 1 191 ? 15.246 10.050 -2.971 1.00 82.38 191 SER A C 1
ATOM 1376 O O . SER A 1 191 ? 15.484 10.481 -4.098 1.00 82.38 191 SER A O 1
ATOM 1378 N N . THR A 1 192 ? 14.002 9.983 -2.483 1.00 83.12 192 THR A N 1
ATOM 1379 C CA . THR A 1 192 ? 12.811 10.401 -3.245 1.00 83.12 192 THR A CA 1
ATOM 1380 C C . THR A 1 192 ? 12.961 11.819 -3.793 1.00 83.12 192 THR A C 1
ATOM 1382 O O . THR A 1 192 ? 12.594 12.082 -4.933 1.00 83.12 192 THR A O 1
ATOM 1385 N N . LYS A 1 193 ? 13.549 12.736 -3.013 1.00 85.88 193 LYS A N 1
ATOM 1386 C CA . LYS A 1 193 ? 13.766 14.123 -3.441 1.00 85.88 193 LYS A CA 1
ATOM 1387 C C . LYS A 1 193 ? 14.731 14.216 -4.625 1.00 85.88 193 LYS A C 1
ATOM 1389 O O . LYS A 1 193 ? 14.455 14.975 -5.551 1.00 85.88 193 LYS A O 1
ATOM 1394 N N . VAL A 1 194 ? 15.839 13.471 -4.598 1.00 89.25 194 VAL A N 1
ATOM 1395 C CA . VAL A 1 194 ? 16.825 13.468 -5.692 1.00 89.25 194 VAL A CA 1
ATOM 1396 C C . VAL A 1 194 ? 16.234 12.798 -6.925 1.00 89.25 194 VAL A C 1
ATOM 1398 O O . VAL A 1 194 ? 16.273 13.398 -7.993 1.00 89.25 194 VAL A O 1
ATOM 1401 N N . ALA A 1 195 ? 15.598 11.635 -6.768 1.00 91.44 195 ALA A N 1
ATOM 1402 C CA . ALA A 1 195 ? 14.968 10.916 -7.870 1.00 91.44 195 ALA A CA 1
ATOM 1403 C C . ALA A 1 195 ? 13.901 11.772 -8.574 1.00 91.44 195 ALA A C 1
ATOM 1405 O O . ALA A 1 195 ? 13.970 11.980 -9.782 1.00 91.44 195 ALA A O 1
ATOM 1406 N N . VAL A 1 196 ? 12.966 12.364 -7.819 1.00 91.44 196 VAL A N 1
ATOM 1407 C CA . VAL A 1 196 ? 11.912 13.229 -8.380 1.00 91.44 196 VAL A CA 1
ATOM 1408 C C . VAL A 1 196 ? 12.497 14.484 -9.033 1.00 91.44 196 VAL A C 1
ATOM 1410 O O . VAL A 1 196 ? 12.033 14.892 -10.097 1.00 91.44 196 VAL A O 1
ATOM 1413 N N . SER A 1 197 ? 13.519 15.101 -8.430 1.00 92.81 197 SER A N 1
ATOM 1414 C CA . SER A 1 197 ? 14.158 16.290 -9.015 1.00 92.81 197 SER A CA 1
ATOM 1415 C C . SER A 1 197 ? 14.879 15.952 -10.321 1.00 92.81 197 SER A C 1
ATOM 1417 O O . SER A 1 197 ? 14.700 16.670 -11.301 1.00 92.81 197 SER A O 1
ATOM 1419 N N . GLY A 1 198 ? 15.602 14.829 -10.367 1.00 95.75 198 GLY A N 1
ATOM 1420 C CA . GLY A 1 198 ? 16.296 14.357 -11.566 1.00 95.75 198 GLY A CA 1
ATOM 1421 C C . GLY A 1 198 ? 15.338 13.991 -12.700 1.00 95.75 198 GLY A C 1
ATOM 1422 O O . GLY A 1 198 ? 15.559 14.384 -13.844 1.00 95.75 198 GLY A O 1
ATOM 1423 N N . VAL A 1 199 ? 14.224 13.314 -12.395 1.00 96.75 199 VAL A N 1
ATOM 1424 C CA . VAL A 1 199 ? 13.168 13.046 -13.387 1.00 96.75 199 VAL A CA 1
ATOM 1425 C C . VAL A 1 199 ? 12.579 14.353 -13.915 1.00 96.75 199 VAL A C 1
ATOM 1427 O O . VAL A 1 199 ? 12.431 14.500 -15.124 1.00 96.75 199 VAL A O 1
ATOM 1430 N N . ARG A 1 200 ? 12.305 15.334 -13.046 1.00 96.62 200 ARG A N 1
ATOM 1431 C CA . ARG A 1 200 ? 11.786 16.646 -13.459 1.00 96.62 200 ARG A CA 1
ATOM 1432 C C . ARG A 1 200 ? 12.751 17.400 -14.371 1.00 96.62 200 ARG A C 1
ATOM 1434 O O . ARG A 1 200 ? 12.311 17.970 -15.363 1.00 96.62 200 ARG A O 1
ATOM 1441 N N . GLU A 1 201 ? 14.040 17.411 -14.048 1.00 97.25 201 GLU A N 1
ATOM 1442 C CA . GLU A 1 201 ? 15.068 18.063 -14.866 1.00 97.25 201 GLU A CA 1
ATOM 144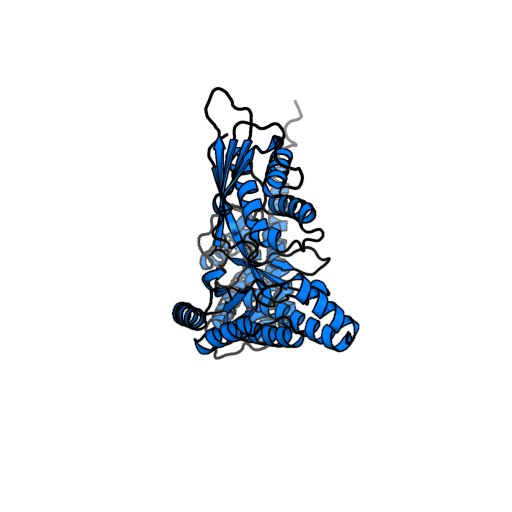3 C C . GLU A 1 201 ? 15.178 17.412 -16.249 1.00 97.25 201 GLU A C 1
ATOM 1445 O O . GLU A 1 201 ? 15.191 18.112 -17.259 1.00 97.25 201 GLU A O 1
ATOM 1450 N N . ARG A 1 202 ? 15.175 16.077 -16.319 1.00 97.19 202 ARG A N 1
ATOM 1451 C CA . ARG A 1 202 ? 15.260 15.354 -17.597 1.00 97.19 202 ARG A CA 1
ATOM 1452 C C . ARG A 1 202 ? 13.966 15.421 -18.416 1.00 97.19 202 ARG A C 1
ATOM 1454 O O . ARG A 1 202 ? 14.044 15.559 -19.637 1.00 97.19 202 ARG A O 1
ATOM 1461 N N . HIS A 1 203 ? 12.798 15.413 -17.768 1.00 97.50 203 HIS A N 1
ATOM 1462 C CA . HIS A 1 203 ? 11.500 15.663 -18.413 1.00 97.50 203 HIS A CA 1
ATOM 1463 C C . HIS A 1 203 ? 11.435 17.073 -19.010 1.00 97.50 203 HIS A C 1
ATOM 1465 O O . HIS A 1 203 ? 10.973 17.222 -20.134 1.00 97.50 203 HIS A O 1
ATOM 1471 N N . ALA A 1 204 ? 11.974 18.093 -18.330 1.00 97.06 204 ALA A N 1
ATOM 1472 C CA . ALA A 1 204 ? 12.017 19.457 -18.864 1.00 97.06 204 ALA A CA 1
ATOM 1473 C C . ALA A 1 204 ? 12.861 19.580 -20.148 1.00 97.06 204 ALA A C 1
ATOM 1475 O O . ALA A 1 204 ? 12.583 20.442 -20.980 1.00 97.06 204 ALA A O 1
ATOM 1476 N N . VAL A 1 205 ? 13.874 18.722 -20.319 1.00 97.31 205 VAL A N 1
ATOM 1477 C CA . VAL A 1 205 ? 14.709 18.675 -21.531 1.00 97.31 205 VAL A CA 1
ATOM 1478 C C . VAL A 1 205 ? 14.047 17.851 -22.642 1.00 97.31 205 VAL A C 1
ATOM 1480 O O . VAL A 1 205 ? 14.061 18.275 -23.794 1.00 97.31 205 VAL A O 1
ATOM 1483 N N . ASN A 1 206 ? 13.457 16.696 -22.312 1.00 95.88 206 ASN A N 1
ATOM 1484 C CA . ASN A 1 206 ? 12.890 15.749 -23.281 1.00 95.88 206 ASN A CA 1
ATOM 1485 C C . ASN A 1 206 ? 11.442 15.348 -22.927 1.00 95.88 206 ASN A C 1
ATOM 1487 O O . ASN A 1 206 ? 11.187 14.173 -22.640 1.00 95.88 206 ASN A O 1
ATOM 1491 N N . PRO A 1 207 ? 10.474 16.283 -22.955 1.00 96.81 207 PRO A N 1
ATOM 1492 C CA . PRO A 1 207 ? 9.127 16.025 -22.448 1.00 96.81 207 PRO A CA 1
ATOM 1493 C C . PRO A 1 207 ? 8.421 14.903 -23.210 1.00 96.81 207 PRO A C 1
ATOM 1495 O O . PRO A 1 207 ? 7.870 14.011 -22.584 1.00 96.81 207 PRO A O 1
ATOM 1498 N N . GLN A 1 208 ? 8.532 14.866 -24.543 1.00 97.50 208 GLN A N 1
ATOM 1499 C CA . GLN A 1 208 ? 7.883 13.845 -25.379 1.00 97.50 208 GLN A CA 1
ATOM 1500 C C . GLN A 1 208 ? 8.308 12.414 -25.016 1.00 97.50 208 GLN A C 1
ATOM 1502 O O . GLN A 1 208 ? 7.460 11.539 -24.864 1.00 97.50 208 GLN A O 1
ATOM 1507 N N . THR A 1 209 ? 9.611 12.174 -24.843 1.00 97.44 209 THR A N 1
ATOM 1508 C CA . THR A 1 209 ? 10.134 10.848 -24.480 1.00 97.44 209 THR A CA 1
ATOM 1509 C C . THR A 1 209 ? 9.660 10.427 -23.094 1.00 97.44 209 THR A C 1
ATOM 1511 O O . THR A 1 209 ? 9.217 9.299 -22.905 1.00 97.44 209 THR A O 1
ATOM 1514 N N . TYR A 1 210 ? 9.739 11.333 -22.119 1.00 98.12 210 TYR A N 1
ATOM 1515 C CA . TYR A 1 210 ? 9.339 11.034 -20.747 1.00 98.12 210 TYR A CA 1
ATOM 1516 C C . TYR A 1 210 ? 7.823 10.869 -20.614 1.00 98.12 210 TYR A C 1
ATOM 1518 O O . TYR A 1 210 ? 7.386 9.963 -19.916 1.00 98.12 210 TYR A O 1
ATOM 1526 N N . ASP A 1 211 ? 7.027 11.680 -21.311 1.00 98.12 211 ASP A N 1
ATOM 1527 C CA . ASP A 1 211 ? 5.573 11.529 -21.344 1.00 98.12 211 ASP A CA 1
ATOM 1528 C C . ASP A 1 211 ? 5.165 10.193 -21.973 1.00 98.12 211 ASP A C 1
ATOM 1530 O O . ASP A 1 211 ? 4.320 9.514 -21.399 1.00 98.12 211 ASP A O 1
ATOM 1534 N N . SER A 1 212 ? 5.834 9.750 -23.046 1.00 98.31 212 SER A N 1
ATOM 1535 C CA . SER A 1 212 ? 5.627 8.404 -23.604 1.00 98.31 212 SER A CA 1
ATOM 1536 C C . SER A 1 212 ? 5.939 7.306 -22.584 1.00 98.31 212 SER A C 1
ATOM 1538 O O . SER A 1 212 ? 5.147 6.385 -22.417 1.00 98.31 212 SER A O 1
ATOM 1540 N N . ILE A 1 213 ? 7.057 7.414 -21.853 1.00 98.62 213 ILE A N 1
ATOM 1541 C CA . ILE A 1 213 ? 7.399 6.452 -20.792 1.00 98.62 213 ILE A CA 1
ATOM 1542 C C . ILE A 1 213 ? 6.342 6.468 -19.678 1.00 98.62 213 ILE A C 1
ATOM 1544 O O . ILE A 1 213 ? 5.966 5.418 -19.157 1.00 98.62 213 ILE A O 1
ATOM 1548 N N . PHE A 1 214 ? 5.852 7.647 -19.290 1.00 98.62 214 PHE A N 1
ATOM 1549 C CA . PHE A 1 214 ? 4.804 7.759 -18.280 1.00 98.62 214 PHE A CA 1
ATOM 1550 C C . PHE A 1 214 ? 3.487 7.152 -18.764 1.00 98.62 214 PHE A C 1
ATOM 1552 O O . PHE A 1 214 ? 2.834 6.470 -17.975 1.00 98.62 214 PHE A O 1
ATOM 1559 N N . ASP A 1 215 ? 3.119 7.342 -20.030 1.00 97.94 215 ASP A N 1
ATOM 1560 C CA . ASP A 1 215 ? 1.935 6.729 -20.641 1.00 97.94 215 ASP A CA 1
ATOM 1561 C C . ASP A 1 215 ? 2.049 5.202 -20.680 1.00 97.94 215 ASP A C 1
ATOM 1563 O O . ASP A 1 215 ? 1.102 4.513 -20.293 1.00 97.94 215 ASP A O 1
ATOM 1567 N N . ASP A 1 216 ? 3.226 4.667 -21.013 1.00 98.19 216 ASP A N 1
ATOM 1568 C CA . ASP A 1 216 ? 3.497 3.227 -20.966 1.00 98.19 216 ASP A CA 1
ATOM 1569 C C . ASP A 1 216 ? 3.349 2.668 -19.540 1.00 98.19 216 ASP A C 1
ATOM 1571 O O . ASP A 1 216 ? 2.709 1.631 -19.333 1.00 98.19 216 ASP A O 1
ATOM 1575 N N . ILE A 1 217 ? 3.875 3.379 -18.532 1.00 98.69 217 ILE A N 1
ATOM 1576 C CA . ILE A 1 217 ? 3.664 3.037 -17.116 1.00 98.69 217 ILE A CA 1
ATOM 1577 C C . ILE A 1 217 ? 2.167 3.093 -16.770 1.00 98.69 217 ILE A C 1
ATOM 1579 O O . ILE A 1 217 ? 1.660 2.193 -16.100 1.00 98.69 217 ILE A O 1
ATOM 1583 N N . GLY A 1 218 ? 1.437 4.104 -17.246 1.00 97.00 218 GLY A N 1
ATOM 1584 C CA . GLY A 1 218 ? -0.007 4.228 -17.045 1.00 97.00 218 GLY A CA 1
ATOM 1585 C C . GLY A 1 218 ? -0.790 3.046 -17.624 1.00 97.00 218 GLY A C 1
ATOM 1586 O O . GLY A 1 218 ? -1.652 2.486 -16.943 1.00 97.00 218 GLY A O 1
ATOM 1587 N N . GLY A 1 219 ? -0.444 2.606 -18.836 1.00 90.00 219 GLY A N 1
ATOM 1588 C CA . GLY A 1 219 ? -1.020 1.415 -19.464 1.00 90.00 219 GLY A CA 1
ATOM 1589 C C . GLY A 1 219 ? -0.715 0.130 -18.689 1.00 90.00 219 GLY A C 1
ATOM 1590 O O . GLY A 1 219 ? -1.590 -0.721 -18.524 1.00 90.00 219 GLY A O 1
ATOM 1591 N N . ILE A 1 220 ? 0.499 -0.000 -18.140 1.00 98.12 220 ILE A N 1
ATOM 1592 C CA . ILE A 1 220 ? 0.855 -1.114 -17.248 1.00 98.12 220 ILE A CA 1
ATOM 1593 C C . ILE A 1 220 ? -0.023 -1.117 -15.995 1.00 98.12 220 ILE A C 1
ATOM 1595 O O . ILE A 1 220 ? -0.524 -2.171 -15.607 1.00 98.12 220 ILE A O 1
ATOM 1599 N N . VAL A 1 221 ? -0.231 0.043 -15.372 1.00 98.12 221 VAL A N 1
ATOM 1600 C CA . VAL A 1 221 ? -1.047 0.169 -14.158 1.00 98.12 221 VAL A CA 1
ATOM 1601 C C . VAL A 1 221 ? -2.507 -0.206 -14.434 1.00 98.12 221 VAL A C 1
ATOM 1603 O O . VAL A 1 221 ? -3.111 -0.916 -13.630 1.00 98.12 221 VAL A O 1
ATOM 1606 N N . ALA A 1 222 ? -3.066 0.204 -15.576 1.00 90.00 222 ALA A N 1
ATOM 1607 C CA . ALA A 1 222 ? -4.422 -0.171 -15.976 1.00 90.00 222 ALA A CA 1
ATOM 1608 C C . ALA A 1 222 ? -4.570 -1.695 -16.142 1.00 90.00 222 ALA A C 1
ATOM 1610 O O . ALA A 1 222 ? -5.459 -2.296 -15.535 1.00 90.00 222 ALA A O 1
ATOM 1611 N N . ARG A 1 223 ? -3.644 -2.344 -16.864 1.00 89.00 223 ARG A N 1
ATOM 1612 C CA . ARG A 1 223 ? -3.627 -3.813 -17.006 1.00 89.00 223 ARG A CA 1
ATOM 1613 C C . ARG A 1 223 ? -3.403 -4.527 -15.674 1.00 89.00 223 ARG A C 1
ATOM 1615 O O . ARG A 1 223 ? -4.018 -5.555 -15.411 1.00 89.00 223 ARG A O 1
ATOM 1622 N N . ALA A 1 224 ? -2.562 -3.971 -14.802 1.00 95.06 224 ALA A N 1
ATOM 1623 C CA . ALA A 1 224 ? -2.331 -4.521 -13.471 1.00 95.06 224 ALA A CA 1
ATOM 1624 C C . ALA A 1 224 ? -3.593 -4.464 -12.603 1.00 95.06 224 ALA A C 1
ATOM 1626 O O . ALA A 1 224 ? -3.876 -5.429 -11.900 1.00 95.06 224 ALA A O 1
ATOM 1627 N N . ARG A 1 225 ? -4.380 -3.379 -12.673 1.00 92.56 225 ARG A N 1
ATOM 1628 C CA . ARG A 1 225 ? -5.681 -3.293 -11.990 1.00 92.56 225 ARG A CA 1
ATOM 1629 C C . ARG A 1 225 ? -6.595 -4.433 -12.437 1.00 92.56 225 ARG A C 1
ATOM 1631 O O . ARG A 1 225 ? -7.099 -5.165 -11.588 1.00 92.56 225 ARG A O 1
ATOM 1638 N N . VAL A 1 226 ? -6.746 -4.617 -13.751 1.00 81.12 226 VAL A N 1
ATOM 1639 C CA . VAL A 1 226 ? -7.568 -5.694 -14.325 1.00 81.12 226 VAL A CA 1
ATOM 1640 C C . VAL A 1 226 ? -7.102 -7.059 -13.824 1.00 81.12 226 VAL A C 1
ATOM 1642 O O . VAL A 1 226 ? -7.923 -7.811 -13.308 1.00 81.12 226 VAL A O 1
ATOM 1645 N N . ALA A 1 227 ? -5.798 -7.337 -13.888 1.00 80.00 227 ALA A N 1
ATOM 1646 C CA . ALA A 1 227 ? -5.208 -8.596 -13.441 1.00 80.00 227 ALA A CA 1
ATOM 1647 C C . ALA A 1 227 ? -5.385 -8.855 -11.933 1.00 80.00 227 ALA A C 1
ATOM 1649 O O . ALA A 1 227 ? -5.652 -9.983 -11.527 1.00 80.00 227 ALA A O 1
ATOM 1650 N N . ILE A 1 228 ? -5.264 -7.836 -11.075 1.00 86.81 228 ILE A N 1
ATOM 1651 C CA . ILE A 1 228 ? -5.481 -8.006 -9.627 1.00 86.81 228 ILE A CA 1
ATOM 1652 C C . ILE A 1 228 ? -6.947 -8.323 -9.343 1.00 86.81 228 ILE A C 1
ATOM 1654 O O . ILE A 1 228 ? -7.247 -9.244 -8.584 1.00 86.81 228 ILE A O 1
ATOM 1658 N N . GLU A 1 229 ? -7.861 -7.574 -9.950 1.00 81.81 229 GLU A N 1
ATOM 1659 C CA . GLU A 1 229 ? -9.289 -7.714 -9.693 1.00 81.81 229 GLU A CA 1
ATOM 1660 C C . GLU A 1 229 ? -9.893 -8.982 -10.327 1.00 81.81 229 GLU A C 1
ATOM 1662 O O . GLU A 1 229 ? -10.801 -9.569 -9.748 1.00 81.81 229 GLU A O 1
ATOM 1667 N N . SER A 1 230 ? -9.401 -9.433 -11.490 1.00 73.38 230 SER A N 1
ATOM 1668 C CA . SER A 1 230 ? -9.779 -10.733 -12.079 1.00 73.38 230 SER A CA 1
ATOM 1669 C C . SER A 1 230 ? -9.126 -11.908 -11.352 1.00 73.38 230 SER A C 1
ATOM 1671 O O . SER A 1 230 ? -9.548 -13.055 -11.489 1.00 73.38 230 SER A O 1
ATOM 1673 N N . GLY A 1 231 ? -8.088 -11.617 -10.567 1.00 75.81 231 GLY A N 1
ATOM 1674 C CA . GLY A 1 231 ? -7.257 -12.616 -9.944 1.00 75.81 231 GLY A CA 1
ATOM 1675 C C . GLY A 1 231 ? -6.330 -13.309 -10.937 1.00 75.81 231 GLY A C 1
ATOM 1676 O O . GLY A 1 231 ? -5.986 -14.448 -10.688 1.00 75.81 231 GLY A O 1
ATOM 1677 N N . ASP A 1 232 ? -5.874 -12.691 -12.027 1.00 76.50 232 ASP A N 1
ATOM 1678 C CA . ASP A 1 232 ? -4.759 -13.206 -12.834 1.00 76.50 232 ASP A CA 1
ATOM 1679 C C . ASP A 1 232 ? -3.389 -12.713 -12.330 1.00 76.50 232 ASP A C 1
ATOM 1681 O O . ASP A 1 232 ? -2.674 -11.922 -12.940 1.00 76.50 232 ASP A O 1
ATOM 1685 N N . VAL A 1 233 ? -2.971 -13.255 -11.190 1.00 77.88 233 VAL A N 1
ATOM 1686 C CA . VAL A 1 233 ? -1.653 -13.000 -10.576 1.00 77.88 233 VAL A CA 1
ATOM 1687 C C . VAL A 1 233 ? -0.474 -13.312 -11.510 1.00 77.88 233 VAL A C 1
ATOM 1689 O O . VAL A 1 233 ? 0.574 -12.682 -11.387 1.00 77.88 233 VAL A O 1
ATOM 1692 N N . SER A 1 234 ? -0.616 -14.254 -12.451 1.00 76.00 234 SER A N 1
ATOM 1693 C CA . SER A 1 234 ? 0.470 -14.593 -13.386 1.00 76.00 234 SER A CA 1
ATOM 1694 C C . SER A 1 234 ? 0.791 -13.434 -14.327 1.00 76.00 234 SER A C 1
ATOM 1696 O O . SER A 1 234 ? 1.962 -13.225 -14.646 1.00 76.00 234 SER A O 1
ATOM 1698 N N . ALA A 1 235 ? -0.215 -12.644 -14.714 1.00 82.44 235 ALA A N 1
ATOM 1699 C CA . ALA A 1 235 ? -0.025 -11.461 -15.546 1.00 82.44 235 ALA A CA 1
ATOM 1700 C C . ALA A 1 235 ? 0.747 -10.337 -14.830 1.00 82.44 235 ALA A C 1
ATOM 1702 O O . ALA A 1 235 ? 1.401 -9.525 -15.486 1.00 82.44 235 ALA A O 1
ATOM 1703 N N . LEU A 1 236 ? 0.752 -10.301 -13.489 1.00 92.62 236 LEU A N 1
ATOM 1704 C CA . LEU A 1 236 ? 1.447 -9.255 -12.725 1.00 92.62 236 LEU A CA 1
ATOM 1705 C C . LEU A 1 236 ? 2.967 -9.307 -12.890 1.00 92.62 236 LEU A C 1
ATOM 1707 O O . LEU A 1 236 ? 3.618 -8.265 -12.879 1.00 92.62 236 LEU A O 1
ATOM 1711 N N . GLY A 1 237 ? 3.536 -10.500 -13.063 1.00 95.75 237 GLY A N 1
ATOM 1712 C CA . GLY A 1 237 ? 4.978 -10.690 -13.197 1.00 95.75 237 GLY A CA 1
ATOM 1713 C C . GLY A 1 237 ? 5.584 -9.954 -14.402 1.00 95.75 237 GLY A C 1
ATOM 1714 O O . GLY A 1 237 ? 6.429 -9.070 -14.220 1.00 95.75 237 GLY A O 1
ATOM 1715 N N . PRO A 1 238 ? 5.131 -10.245 -15.636 1.00 93.94 238 PRO A N 1
ATOM 1716 C CA . PRO A 1 238 ? 5.555 -9.518 -16.831 1.00 93.94 238 PRO A CA 1
ATOM 1717 C C . PRO A 1 238 ? 5.342 -8.002 -16.728 1.00 93.94 238 PRO A C 1
ATOM 1719 O O . PRO A 1 238 ? 6.236 -7.238 -17.093 1.00 93.94 238 PRO A O 1
ATOM 1722 N N . LEU A 1 239 ? 4.209 -7.563 -16.166 1.00 97.81 239 LEU A N 1
ATOM 1723 C CA . LEU A 1 239 ? 3.912 -6.144 -15.948 1.00 97.81 239 LEU A CA 1
ATOM 1724 C C . LEU A 1 239 ? 4.911 -5.489 -14.984 1.00 97.81 239 LEU A C 1
ATOM 1726 O O . LEU A 1 239 ? 5.401 -4.394 -15.260 1.00 97.81 239 LEU A O 1
ATOM 1730 N N . MET A 1 240 ? 5.269 -6.158 -13.880 1.00 98.56 240 MET A N 1
ATOM 1731 C CA . MET A 1 240 ? 6.300 -5.669 -12.955 1.00 98.56 240 MET A CA 1
ATOM 1732 C C . MET A 1 240 ? 7.637 -5.509 -13.667 1.00 98.56 240 MET A C 1
ATOM 1734 O O . MET A 1 240 ? 8.319 -4.500 -13.487 1.00 98.56 240 MET A O 1
ATOM 1738 N N . ASN A 1 241 ? 8.000 -6.482 -14.503 1.00 98.56 241 ASN A N 1
ATOM 1739 C CA . ASN A 1 241 ? 9.275 -6.463 -15.201 1.00 98.56 241 ASN A CA 1
ATOM 1740 C C . ASN A 1 241 ? 9.359 -5.320 -16.218 1.00 98.56 241 ASN A C 1
ATOM 1742 O O . ASN A 1 241 ? 10.374 -4.622 -16.261 1.00 98.56 241 ASN A O 1
ATOM 1746 N N . GLN A 1 242 ? 8.280 -5.097 -16.974 1.00 98.62 242 GLN A N 1
ATOM 1747 C CA . GLN A 1 242 ? 8.146 -3.967 -17.895 1.00 98.62 242 GLN A CA 1
ATOM 1748 C C . GLN A 1 242 ? 8.218 -2.631 -17.148 1.00 98.62 242 GLN A C 1
ATOM 1750 O O . GLN A 1 242 ? 8.990 -1.755 -17.531 1.00 98.62 242 GLN A O 1
ATOM 1755 N N . ASN A 1 243 ? 7.488 -2.491 -16.035 1.00 98.75 243 ASN A N 1
ATOM 1756 C CA . ASN A 1 243 ? 7.521 -1.268 -15.236 1.00 98.75 243 ASN A CA 1
ATOM 1757 C C . ASN A 1 243 ? 8.935 -1.010 -14.693 1.00 98.75 243 ASN A C 1
ATOM 1759 O O . ASN A 1 243 ? 9.382 0.131 -14.717 1.00 98.75 243 ASN A O 1
ATOM 1763 N N . HIS A 1 244 ? 9.656 -2.035 -14.220 1.00 98.69 244 HIS A N 1
ATOM 1764 C CA . HIS A 1 244 ? 11.036 -1.864 -13.742 1.00 98.69 244 HIS A CA 1
ATOM 1765 C C . HIS A 1 244 ? 11.961 -1.339 -14.841 1.00 98.69 244 HIS A C 1
ATOM 1767 O O . HIS A 1 244 ? 12.722 -0.409 -14.600 1.00 98.69 244 HIS A O 1
ATOM 1773 N N . ALA A 1 245 ? 11.857 -1.884 -16.057 1.00 98.69 245 ALA A N 1
ATOM 1774 C CA . ALA A 1 245 ? 12.665 -1.438 -17.189 1.00 98.69 245 ALA A CA 1
ATOM 1775 C C . ALA A 1 245 ? 12.399 0.035 -17.548 1.00 98.69 245 ALA A C 1
ATOM 1777 O O . ALA A 1 245 ? 13.336 0.783 -17.819 1.00 98.69 245 ALA A O 1
ATOM 1778 N N . LEU A 1 246 ? 11.140 0.481 -17.494 1.00 98.62 246 LEU A N 1
ATOM 1779 C CA . LEU A 1 246 ? 10.782 1.890 -17.703 1.00 98.62 246 LEU A CA 1
ATOM 1780 C C . LEU A 1 246 ? 11.323 2.795 -16.580 1.00 98.62 246 LEU A C 1
ATOM 1782 O O . LEU A 1 246 ? 11.814 3.889 -16.850 1.00 98.62 246 LEU A O 1
ATOM 1786 N N . LEU A 1 247 ? 11.318 2.323 -15.328 1.00 98.25 247 LEU A N 1
ATOM 1787 C CA . LEU A 1 247 ? 11.922 3.049 -14.202 1.00 98.25 247 LEU A CA 1
ATOM 1788 C C . LEU A 1 247 ? 13.447 3.169 -14.334 1.00 98.25 247 LEU A C 1
ATOM 1790 O O . LEU A 1 247 ? 14.024 4.200 -13.989 1.00 98.25 247 LEU A O 1
ATOM 1794 N N . GLN A 1 248 ? 14.115 2.150 -14.876 1.00 98.19 248 GLN A N 1
ATOM 1795 C CA . GLN A 1 248 ? 15.540 2.238 -15.197 1.00 98.19 248 GLN A CA 1
ATOM 1796 C C . GLN A 1 248 ? 15.808 3.306 -16.271 1.00 98.19 248 GLN A C 1
ATOM 1798 O O . GLN A 1 248 ? 16.763 4.065 -16.138 1.00 98.19 248 GLN A O 1
ATOM 1803 N N . GLN A 1 249 ? 14.944 3.431 -17.287 1.00 97.88 249 GLN A N 1
ATOM 1804 C CA . GLN A 1 249 ? 15.100 4.433 -18.355 1.00 97.88 249 GLN A CA 1
ATOM 1805 C C . GLN A 1 249 ? 14.979 5.880 -17.863 1.00 97.88 249 GLN A C 1
ATOM 1807 O O . GLN A 1 249 ? 15.649 6.764 -18.393 1.00 97.88 249 GLN A O 1
ATOM 1812 N N . ILE A 1 250 ? 14.166 6.135 -16.834 1.00 97.19 250 ILE A N 1
ATOM 1813 C CA . ILE A 1 250 ? 14.063 7.471 -16.222 1.00 97.19 250 ILE A CA 1
ATOM 1814 C C . ILE A 1 250 ? 15.117 7.719 -15.131 1.00 97.19 250 ILE A C 1
ATOM 1816 O O . ILE A 1 250 ? 15.090 8.776 -14.492 1.00 97.19 250 ILE A O 1
ATOM 1820 N N . ASP A 1 251 ? 16.058 6.782 -14.957 1.00 96.00 251 ASP A N 1
ATOM 1821 C CA . ASP A 1 251 ? 17.212 6.861 -14.058 1.00 96.00 251 ASP A CA 1
ATOM 1822 C C . ASP A 1 251 ? 16.800 7.092 -12.592 1.00 96.00 251 ASP A C 1
ATOM 1824 O O . ASP A 1 251 ? 17.239 8.029 -11.921 1.00 96.00 251 ASP A O 1
ATOM 1828 N N . VAL A 1 252 ? 15.878 6.243 -12.117 1.00 96.62 252 VAL A N 1
ATOM 1829 C CA . VAL A 1 252 ? 15.454 6.190 -10.703 1.00 96.62 252 VAL A CA 1
ATOM 1830 C C . VAL A 1 252 ? 15.759 4.852 -10.022 1.00 96.62 252 VAL A C 1
ATOM 1832 O O . VAL A 1 252 ? 15.513 4.722 -8.825 1.00 96.62 252 VAL A O 1
ATOM 1835 N N . SER A 1 253 ? 16.299 3.857 -10.735 1.00 96.12 253 SER A N 1
ATOM 1836 C CA . SER A 1 253 ? 16.772 2.606 -10.114 1.00 96.12 253 SER A CA 1
ATOM 1837 C C . SER A 1 253 ? 18.150 2.788 -9.447 1.00 96.12 253 SER A C 1
ATOM 1839 O O . SER A 1 253 ? 18.664 3.900 -9.320 1.00 96.12 253 SER A O 1
ATOM 1841 N N . SER A 1 254 ? 18.749 1.695 -8.976 1.00 95.69 254 SER A N 1
ATOM 1842 C CA . SER A 1 254 ? 20.134 1.650 -8.504 1.00 95.69 254 SER A CA 1
ATOM 1843 C C . SER A 1 254 ? 20.735 0.253 -8.698 1.00 95.69 254 SER A C 1
ATOM 1845 O O . SER A 1 254 ? 19.983 -0.722 -8.803 1.00 95.69 254 SER A O 1
ATOM 1847 N N . PRO A 1 255 ? 22.074 0.106 -8.672 1.00 97.06 255 PRO A N 1
ATOM 1848 C CA . PRO A 1 255 ? 22.718 -1.206 -8.729 1.00 97.06 255 PRO A CA 1
ATOM 1849 C C . PRO A 1 255 ? 22.237 -2.166 -7.632 1.00 97.06 255 PRO A C 1
ATOM 1851 O O . PRO A 1 255 ? 22.179 -3.375 -7.838 1.00 97.06 255 PRO A O 1
ATOM 1854 N N . GLU A 1 256 ? 21.887 -1.652 -6.452 1.00 97.31 256 GLU A N 1
ATOM 1855 C CA . GLU A 1 256 ? 21.344 -2.446 -5.354 1.00 97.31 256 GLU A CA 1
ATOM 1856 C C . GLU A 1 256 ? 19.942 -2.962 -5.638 1.00 97.31 256 GLU A C 1
ATOM 1858 O O . GLU A 1 256 ? 19.680 -4.139 -5.392 1.00 97.31 256 GLU A O 1
ATOM 1863 N N . LEU A 1 257 ? 19.063 -2.103 -6.159 1.00 97.38 257 LEU A N 1
ATOM 1864 C CA . LEU A 1 257 ? 17.718 -2.498 -6.563 1.00 97.38 257 LEU A CA 1
ATOM 1865 C C . LEU A 1 257 ? 17.783 -3.532 -7.686 1.00 97.38 257 LEU A C 1
ATOM 1867 O O . LEU A 1 257 ? 17.168 -4.591 -7.576 1.00 97.38 257 LEU A O 1
ATOM 1871 N N . ASP A 1 258 ? 18.579 -3.260 -8.718 1.00 98.38 258 ASP A N 1
ATOM 1872 C CA . ASP A 1 258 ? 18.698 -4.119 -9.896 1.00 98.38 258 ASP A CA 1
ATOM 1873 C C . ASP A 1 258 ? 19.258 -5.499 -9.536 1.00 98.38 258 ASP A C 1
ATOM 1875 O O . ASP A 1 258 ? 18.742 -6.516 -9.996 1.00 98.38 258 ASP A O 1
ATOM 1879 N N . ARG A 1 259 ? 20.242 -5.562 -8.630 1.00 98.50 259 ARG A N 1
ATOM 1880 C CA . ARG A 1 259 ? 20.771 -6.834 -8.118 1.00 98.50 259 ARG A CA 1
ATOM 1881 C C . ARG A 1 259 ? 19.706 -7.661 -7.399 1.00 98.50 259 ARG A C 1
ATOM 1883 O O . ARG A 1 259 ? 19.658 -8.875 -7.582 1.00 98.50 259 ARG A O 1
ATOM 1890 N N . LEU A 1 260 ? 18.882 -7.034 -6.555 1.00 98.62 260 LEU A N 1
ATOM 1891 C CA . LEU A 1 260 ? 17.822 -7.737 -5.825 1.00 98.62 260 LEU A CA 1
ATOM 1892 C C . LEU A 1 260 ? 16.687 -8.183 -6.754 1.00 98.62 260 LEU A C 1
ATOM 1894 O O . LEU A 1 260 ? 16.183 -9.295 -6.604 1.00 98.62 260 LEU A O 1
ATOM 1898 N N . VAL A 1 261 ? 16.315 -7.346 -7.725 1.00 98.75 261 VAL A N 1
ATOM 1899 C CA . VAL A 1 261 ? 15.338 -7.683 -8.770 1.00 98.75 261 VAL A CA 1
ATOM 1900 C C . VAL A 1 261 ? 15.809 -8.885 -9.581 1.00 98.75 261 VAL A C 1
ATOM 1902 O O . VAL A 1 261 ? 15.043 -9.832 -9.756 1.00 98.75 261 VAL A O 1
ATOM 1905 N N . GLU A 1 262 ? 17.069 -8.891 -10.012 1.00 98.69 262 GLU A N 1
ATOM 1906 C CA . GLU A 1 262 ? 17.630 -10.005 -10.773 1.00 98.69 262 GLU A CA 1
ATOM 1907 C C . GLU A 1 262 ? 17.703 -11.290 -9.940 1.00 98.69 262 GLU A C 1
ATOM 1909 O O . GLU A 1 262 ? 17.275 -12.350 -10.395 1.00 98.69 262 GLU A O 1
ATOM 1914 N N . ALA A 1 263 ? 18.148 -11.196 -8.683 1.00 98.69 263 ALA A N 1
ATOM 1915 C CA . ALA A 1 263 ? 18.188 -12.340 -7.776 1.00 98.69 263 ALA A CA 1
ATOM 1916 C C . ALA A 1 263 ? 16.800 -12.966 -7.561 1.00 98.69 263 ALA A C 1
ATOM 1918 O O . ALA A 1 263 ? 16.669 -14.189 -7.549 1.00 98.69 263 ALA A O 1
ATOM 1919 N N . ALA A 1 264 ? 15.759 -12.141 -7.425 1.00 98.56 264 ALA A N 1
ATOM 1920 C CA . ALA A 1 264 ? 14.390 -12.616 -7.259 1.00 98.56 264 ALA A CA 1
ATOM 1921 C C . ALA A 1 264 ? 13.862 -13.330 -8.510 1.00 98.56 264 ALA A C 1
ATOM 1923 O O . ALA A 1 264 ? 13.291 -14.415 -8.407 1.00 98.56 264 ALA A O 1
ATOM 1924 N N . ARG A 1 265 ? 14.082 -12.745 -9.695 1.00 98.19 265 ARG A N 1
ATOM 1925 C CA . ARG A 1 265 ? 13.671 -13.331 -10.982 1.00 98.19 265 ARG A CA 1
ATOM 1926 C C . ARG A 1 265 ? 14.382 -14.654 -11.243 1.00 98.19 265 ARG A C 1
ATOM 1928 O O . ARG A 1 265 ? 13.727 -15.653 -11.524 1.00 98.19 265 ARG A O 1
ATOM 1935 N N . SER A 1 266 ? 15.701 -14.683 -11.057 1.00 97.56 266 SER A N 1
ATOM 1936 C CA . SER A 1 266 ? 16.524 -15.890 -11.194 1.00 97.56 266 SER A CA 1
ATOM 1937 C C . SER A 1 266 ? 16.105 -17.017 -10.236 1.00 97.56 266 SER A C 1
ATOM 1939 O O . SER A 1 266 ? 16.317 -18.190 -10.534 1.00 97.56 266 SER A O 1
ATOM 1941 N N . ALA A 1 267 ? 15.485 -16.681 -9.101 1.00 97.25 267 ALA A N 1
ATOM 1942 C CA . ALA A 1 267 ? 14.986 -17.637 -8.113 1.00 97.25 267 ALA A CA 1
ATOM 1943 C C . ALA A 1 267 ? 13.526 -18.081 -8.331 1.00 97.25 267 ALA A C 1
ATOM 1945 O O . ALA A 1 267 ? 12.995 -18.827 -7.509 1.00 97.25 267 ALA A O 1
ATOM 1946 N N . GLY A 1 268 ? 12.881 -17.652 -9.421 1.00 93.19 268 GLY A N 1
ATOM 1947 C CA . GLY A 1 268 ? 11.542 -18.108 -9.805 1.00 93.19 268 GLY A CA 1
ATOM 1948 C C . GLY A 1 268 ? 10.395 -17.162 -9.448 1.00 93.19 268 GLY A C 1
ATOM 1949 O O . GLY A 1 268 ? 9.239 -17.580 -9.493 1.00 93.19 268 GLY A O 1
ATOM 1950 N N . ALA A 1 269 ? 10.666 -15.897 -9.110 1.00 96.56 269 ALA A N 1
ATOM 1951 C CA . ALA A 1 269 ? 9.603 -14.894 -9.037 1.00 96.56 269 ALA A CA 1
ATOM 1952 C C . ALA A 1 269 ? 8.933 -14.711 -10.412 1.00 96.56 269 ALA A C 1
ATOM 1954 O O . ALA A 1 269 ? 9.619 -14.649 -11.432 1.00 96.56 269 ALA A O 1
ATOM 1955 N N . PHE A 1 270 ? 7.605 -14.544 -10.448 1.00 92.19 270 PHE A N 1
ATOM 1956 C CA . PHE A 1 270 ? 6.885 -14.228 -11.690 1.00 92.19 270 PHE A CA 1
ATOM 1957 C C . PHE A 1 270 ? 7.359 -12.893 -12.281 1.00 92.19 270 PHE A C 1
ATOM 1959 O O . PHE A 1 270 ? 7.419 -12.712 -13.497 1.00 92.19 270 PHE A O 1
ATOM 1966 N N . GLY A 1 271 ? 7.709 -11.950 -11.410 1.00 97.75 271 GLY A N 1
ATOM 1967 C CA . GLY A 1 271 ? 8.316 -10.682 -11.769 1.00 97.75 271 GLY A CA 1
ATOM 1968 C C . GLY A 1 271 ? 8.709 -9.886 -10.540 1.00 97.75 271 GLY A C 1
ATOM 1969 O O . GLY A 1 271 ? 8.310 -10.205 -9.419 1.00 97.75 271 GLY A O 1
ATOM 1970 N N . ALA A 1 272 ? 9.532 -8.869 -10.759 1.00 98.50 272 ALA A N 1
ATOM 1971 C CA . ALA A 1 272 ? 10.082 -8.048 -9.698 1.00 98.50 272 ALA A CA 1
ATOM 1972 C C . ALA A 1 272 ? 10.409 -6.637 -10.189 1.00 98.50 272 ALA A C 1
ATOM 1974 O O . ALA A 1 272 ? 10.795 -6.453 -11.348 1.00 98.50 272 ALA A O 1
ATOM 1975 N N . LYS A 1 273 ? 10.280 -5.657 -9.292 1.00 98.44 273 LYS A N 1
ATOM 1976 C CA . LYS A 1 273 ? 10.598 -4.247 -9.545 1.00 98.44 273 LYS A CA 1
ATOM 1977 C C . LYS A 1 273 ? 10.975 -3.497 -8.275 1.00 98.44 273 LYS A C 1
ATOM 1979 O O . LYS A 1 273 ? 10.622 -3.916 -7.176 1.00 98.44 273 LYS A O 1
ATOM 1984 N N . MET A 1 274 ? 11.642 -2.355 -8.416 1.00 96.62 274 MET A N 1
ATOM 1985 C CA . MET A 1 274 ? 11.748 -1.378 -7.327 1.00 96.62 274 MET A CA 1
ATOM 1986 C C . MET A 1 274 ? 10.361 -0.881 -6.881 1.00 96.62 274 MET A C 1
ATOM 1988 O O . MET A 1 274 ? 9.401 -0.942 -7.649 1.00 96.62 274 MET A O 1
ATOM 1992 N N . SER A 1 275 ? 10.243 -0.373 -5.655 1.00 94.88 275 SER A N 1
ATOM 1993 C CA . SER A 1 275 ? 9.011 0.239 -5.143 1.00 94.88 275 SER A CA 1
ATOM 1994 C C . SER A 1 275 ? 9.307 1.582 -4.480 1.00 94.88 275 SER A C 1
ATOM 1996 O O . SER A 1 275 ? 10.130 1.669 -3.566 1.00 94.88 275 SER A O 1
ATOM 1998 N N . GLY A 1 276 ? 8.559 2.616 -4.868 1.00 91.12 276 GLY A N 1
ATOM 1999 C CA . GLY A 1 276 ? 8.637 3.946 -4.260 1.00 91.12 276 GLY A CA 1
ATOM 2000 C C . GLY A 1 276 ? 9.612 4.893 -4.959 1.00 91.12 276 GLY A C 1
ATOM 2001 O O . GLY A 1 276 ? 9.721 4.895 -6.179 1.00 91.12 276 GLY A O 1
ATOM 2002 N N . GLY A 1 277 ? 10.283 5.756 -4.189 1.00 89.06 277 GLY A N 1
ATOM 2003 C CA . GLY A 1 277 ? 11.077 6.864 -4.738 1.00 89.06 277 GLY A CA 1
ATOM 2004 C C . GLY A 1 277 ? 12.290 6.442 -5.574 1.00 89.06 277 GLY A C 1
ATOM 2005 O O . GLY A 1 277 ? 12.660 7.170 -6.488 1.00 89.06 277 GLY A O 1
ATOM 2006 N N . GLY A 1 278 ? 12.869 5.269 -5.309 1.00 91.12 278 GLY A N 1
ATOM 2007 C CA . GLY A 1 278 ? 14.054 4.779 -6.013 1.00 91.12 278 GLY A CA 1
ATOM 2008 C C . GLY A 1 278 ? 15.384 5.284 -5.457 1.00 91.12 278 GLY A C 1
ATOM 2009 O O . GLY A 1 278 ? 15.445 5.882 -4.378 1.00 91.12 278 GLY A O 1
ATOM 2010 N N . MET A 1 279 ? 16.454 5.004 -6.206 1.00 91.56 279 MET A N 1
ATOM 2011 C CA . MET A 1 279 ? 17.853 5.250 -5.833 1.00 91.56 279 MET A CA 1
ATOM 2012 C C . MET A 1 279 ? 18.233 4.587 -4.495 1.00 91.56 279 MET A C 1
ATOM 2014 O O . MET A 1 279 ? 18.875 5.200 -3.645 1.00 91.56 279 MET A O 1
ATOM 2018 N N . GLY A 1 280 ? 17.772 3.350 -4.286 1.00 92.06 280 GLY A N 1
ATOM 2019 C CA . GLY A 1 280 ? 17.825 2.624 -3.014 1.00 92.06 280 GLY A CA 1
ATOM 2020 C C . GLY A 1 280 ? 16.425 2.277 -2.500 1.00 92.06 280 GLY A C 1
ATOM 2021 O O . GLY A 1 280 ? 15.454 2.242 -3.256 1.00 92.06 280 GLY A O 1
ATOM 2022 N N . GLY A 1 281 ? 16.297 2.023 -1.200 1.00 92.94 281 GLY A N 1
ATOM 2023 C CA . GLY A 1 281 ? 15.029 1.655 -0.573 1.00 92.94 281 GLY A CA 1
ATOM 2024 C C . GLY A 1 281 ? 14.652 0.197 -0.830 1.00 92.94 281 GLY A C 1
ATOM 2025 O O . GLY A 1 281 ? 15.471 -0.698 -0.612 1.00 92.94 281 GLY A O 1
ATOM 2026 N N . ASN A 1 282 ? 13.410 -0.039 -1.253 1.00 95.38 282 ASN A N 1
ATOM 2027 C CA . ASN A 1 282 ? 12.831 -1.377 -1.349 1.00 95.38 282 ASN A CA 1
ATOM 2028 C C . ASN A 1 282 ? 12.561 -1.810 -2.790 1.00 95.38 282 ASN A C 1
ATOM 2030 O O . ASN A 1 282 ? 12.264 -1.000 -3.670 1.00 95.38 282 ASN A O 1
ATOM 2034 N N . MET A 1 283 ? 12.564 -3.121 -2.991 1.00 96.75 283 MET A N 1
ATOM 2035 C CA . MET A 1 283 ? 12.021 -3.773 -4.174 1.00 96.75 283 MET A CA 1
ATOM 2036 C C . MET A 1 283 ? 10.965 -4.807 -3.777 1.00 96.75 283 MET A C 1
ATOM 2038 O O . MET A 1 283 ? 10.900 -5.231 -2.622 1.00 96.75 283 MET A O 1
ATOM 2042 N N . ILE A 1 284 ? 10.126 -5.187 -4.734 1.00 97.88 284 ILE A N 1
ATOM 2043 C CA . ILE A 1 284 ? 9.058 -6.172 -4.578 1.00 97.88 284 ILE A CA 1
ATOM 2044 C C . ILE A 1 284 ? 9.132 -7.231 -5.668 1.00 97.88 284 ILE A C 1
ATOM 2046 O O . ILE A 1 284 ? 9.448 -6.922 -6.817 1.00 97.88 284 ILE A O 1
ATOM 2050 N N . ALA A 1 285 ? 8.804 -8.466 -5.310 1.00 98.38 285 ALA A N 1
ATOM 2051 C CA . ALA A 1 285 ? 8.672 -9.590 -6.221 1.00 98.38 285 ALA A CA 1
ATOM 2052 C C . ALA A 1 285 ? 7.326 -10.283 -6.006 1.00 98.38 285 ALA A C 1
ATOM 2054 O O . ALA A 1 285 ? 6.982 -10.599 -4.868 1.00 98.38 285 ALA A O 1
ATOM 2055 N N . VAL A 1 286 ? 6.587 -10.543 -7.085 1.00 97.75 286 VAL A N 1
ATOM 2056 C CA . VAL A 1 286 ? 5.403 -11.410 -7.043 1.00 97.75 286 VAL A CA 1
ATOM 2057 C C . VAL A 1 286 ? 5.833 -12.862 -7.232 1.00 97.75 286 VAL A C 1
ATOM 2059 O O . VAL A 1 286 ? 6.590 -13.183 -8.152 1.00 97.75 286 VAL A O 1
ATOM 2062 N N . VAL A 1 287 ? 5.392 -13.738 -6.334 1.00 93.94 287 VAL A N 1
ATOM 2063 C CA . VAL A 1 287 ? 5.856 -15.131 -6.258 1.00 93.94 287 VAL A CA 1
ATOM 2064 C C . VAL A 1 287 ? 4.680 -16.093 -6.133 1.00 93.94 287 VAL A C 1
ATOM 2066 O O . VAL A 1 287 ? 3.590 -15.706 -5.711 1.00 93.94 287 VAL A O 1
ATOM 2069 N N . SER A 1 288 ? 4.896 -17.359 -6.488 1.00 86.06 288 SER A N 1
ATOM 2070 C CA . SER A 1 288 ? 4.017 -18.435 -6.030 1.00 86.06 288 SER A CA 1
ATOM 2071 C C . SER A 1 288 ? 4.376 -18.823 -4.585 1.00 86.06 288 SER A C 1
ATOM 2073 O O . SER A 1 288 ? 5.516 -18.584 -4.166 1.00 86.06 288 SER A O 1
ATOM 2075 N N . PRO A 1 289 ? 3.459 -19.450 -3.824 1.00 84.06 289 PRO A N 1
ATOM 2076 C CA . PRO A 1 289 ? 3.763 -19.953 -2.482 1.00 84.06 289 PRO A CA 1
ATOM 2077 C C . PRO A 1 289 ? 4.980 -20.891 -2.449 1.00 84.06 289 PRO A C 1
ATOM 2079 O O . PRO A 1 289 ? 5.774 -20.864 -1.513 1.00 84.06 289 PRO A O 1
ATOM 2082 N N . GLU A 1 290 ? 5.164 -21.697 -3.496 1.00 84.62 290 GLU A N 1
ATOM 2083 C CA . GLU A 1 290 ? 6.258 -22.666 -3.613 1.00 84.62 290 GLU A CA 1
ATOM 2084 C C . GLU A 1 290 ? 7.613 -21.989 -3.865 1.00 84.62 290 GLU A C 1
ATOM 2086 O O . GLU A 1 290 ? 8.645 -22.468 -3.392 1.00 84.62 290 GLU A O 1
ATOM 2091 N N . ALA A 1 291 ? 7.622 -20.875 -4.604 1.00 87.38 291 ALA A N 1
ATOM 2092 C CA . ALA A 1 291 ? 8.836 -20.131 -4.937 1.00 87.38 291 ALA A CA 1
ATOM 2093 C C . ALA A 1 291 ? 9.267 -19.149 -3.832 1.00 87.38 291 ALA A C 1
ATOM 2095 O O . ALA A 1 291 ? 10.418 -18.708 -3.821 1.00 87.38 291 ALA A O 1
ATOM 2096 N N . GLU A 1 292 ? 8.375 -18.811 -2.895 1.00 93.25 292 GLU A N 1
ATOM 2097 C CA . GLU A 1 292 ? 8.580 -17.749 -1.904 1.00 93.25 292 GLU A CA 1
ATOM 2098 C C . GLU A 1 292 ? 9.896 -17.902 -1.125 1.00 93.25 292 GLU A C 1
ATOM 2100 O O . GLU A 1 292 ? 10.727 -16.993 -1.112 1.00 93.25 292 GLU A O 1
ATOM 2105 N N . GLU A 1 293 ? 10.135 -19.067 -0.521 1.00 94.12 293 GLU A N 1
ATOM 2106 C CA . GLU A 1 293 ? 11.324 -19.300 0.306 1.00 94.12 293 GLU A CA 1
ATOM 2107 C C . GLU A 1 293 ? 12.623 -19.310 -0.522 1.00 94.12 293 GLU A C 1
ATOM 2109 O O . GLU A 1 293 ? 13.666 -18.833 -0.066 1.00 94.12 293 GLU A O 1
ATOM 2114 N N . ALA A 1 294 ? 12.576 -19.804 -1.764 1.00 97.00 294 ALA A N 1
ATOM 2115 C CA . ALA A 1 294 ? 13.721 -19.748 -2.672 1.00 97.00 294 ALA A CA 1
ATOM 2116 C C . ALA A 1 294 ? 14.079 -18.295 -3.021 1.00 97.00 294 ALA A C 1
ATOM 2118 O O . ALA A 1 294 ? 15.246 -17.903 -2.927 1.00 97.00 294 ALA A O 1
ATOM 2119 N N . VAL A 1 295 ? 13.071 -17.477 -3.333 1.00 98.38 295 VAL A N 1
ATOM 2120 C CA . VAL A 1 295 ? 13.226 -16.049 -3.634 1.00 98.38 295 VAL A CA 1
ATOM 2121 C C . VAL A 1 295 ? 13.755 -15.278 -2.423 1.00 98.38 295 VAL A C 1
ATOM 2123 O O . VAL A 1 295 ? 14.699 -14.496 -2.563 1.00 98.38 295 VAL A O 1
ATOM 2126 N N . ARG A 1 296 ? 13.231 -15.533 -1.216 1.00 98.31 296 ARG A N 1
ATOM 2127 C CA . ARG A 1 296 ? 13.735 -14.910 0.022 1.00 98.31 296 ARG A CA 1
ATOM 2128 C C . ARG A 1 296 ? 15.222 -15.190 0.235 1.00 98.31 296 ARG A C 1
ATOM 2130 O O . ARG A 1 296 ? 15.990 -14.260 0.490 1.00 98.31 296 ARG A O 1
ATOM 2137 N N . ARG A 1 297 ? 15.639 -16.455 0.103 1.00 98.12 297 ARG A N 1
ATOM 2138 C CA . ARG A 1 297 ? 17.048 -16.855 0.251 1.00 98.12 297 ARG A CA 1
ATOM 2139 C C . ARG A 1 297 ? 17.940 -16.220 -0.810 1.00 98.12 297 ARG A C 1
ATOM 2141 O O . ARG A 1 297 ? 19.033 -15.759 -0.482 1.00 98.12 297 ARG A O 1
ATOM 2148 N N . ALA A 1 298 ? 17.472 -16.134 -2.054 1.00 98.56 298 ALA A N 1
ATOM 2149 C CA . ALA A 1 298 ? 18.209 -15.475 -3.127 1.00 98.56 298 ALA A CA 1
ATOM 2150 C C . ALA A 1 298 ? 18.414 -13.977 -2.854 1.00 98.56 298 ALA A C 1
ATOM 2152 O O . ALA A 1 298 ? 19.528 -13.478 -3.001 1.00 98.56 298 ALA A O 1
ATOM 2153 N N . MET A 1 299 ? 17.388 -13.267 -2.372 1.00 98.31 299 MET A N 1
ATOM 2154 C CA . MET A 1 299 ? 17.516 -11.856 -1.982 1.00 98.31 299 MET A CA 1
ATOM 2155 C C . MET A 1 299 ? 18.501 -11.659 -0.821 1.00 98.31 299 MET A C 1
ATOM 2157 O O . MET A 1 299 ? 19.319 -10.739 -0.855 1.00 98.31 299 MET A O 1
ATOM 2161 N N . GLN A 1 300 ? 18.471 -12.533 0.191 1.00 97.94 300 GLN A N 1
ATOM 2162 C CA . GLN A 1 300 ? 19.428 -12.498 1.304 1.00 97.94 300 GLN A CA 1
ATOM 2163 C C . GLN A 1 300 ? 20.866 -12.730 0.821 1.00 97.94 300 GLN A C 1
ATOM 2165 O O . GLN A 1 300 ? 21.765 -11.967 1.178 1.00 97.94 300 GLN A O 1
ATOM 2170 N N . ALA A 1 301 ? 21.085 -13.725 -0.045 1.00 97.88 301 ALA A N 1
ATOM 2171 C CA . ALA A 1 301 ? 22.385 -13.975 -0.671 1.00 97.88 301 ALA A CA 1
ATOM 2172 C C . ALA A 1 301 ? 22.847 -12.785 -1.536 1.00 97.88 301 ALA A C 1
ATOM 2174 O O . ALA A 1 301 ? 24.030 -12.442 -1.555 1.00 97.88 301 ALA A O 1
ATOM 2175 N N . ALA A 1 302 ? 21.902 -12.089 -2.172 1.00 97.62 302 ALA A N 1
ATOM 2176 C CA . ALA A 1 302 ? 22.118 -10.843 -2.901 1.00 97.62 302 ALA A CA 1
ATOM 2177 C C . ALA A 1 302 ? 22.214 -9.596 -1.996 1.00 97.62 302 ALA A C 1
ATOM 2179 O O . ALA A 1 302 ? 22.174 -8.469 -2.497 1.00 97.62 302 ALA A O 1
ATOM 2180 N N . ARG A 1 303 ? 22.422 -9.777 -0.683 1.00 97.00 303 ARG A N 1
ATOM 2181 C CA . ARG A 1 303 ? 22.664 -8.728 0.323 1.00 97.00 303 ARG A CA 1
ATOM 2182 C C . ARG A 1 303 ? 21.468 -7.818 0.613 1.00 97.00 303 ARG A C 1
ATOM 2184 O O . ARG A 1 303 ? 21.666 -6.655 0.961 1.00 97.00 303 ARG A O 1
ATOM 2191 N N . ALA A 1 304 ? 20.239 -8.319 0.504 1.00 96.94 304 ALA A N 1
ATOM 2192 C CA . ALA A 1 304 ? 19.094 -7.623 1.085 1.00 96.94 304 ALA A CA 1
ATOM 2193 C C . ALA A 1 304 ? 19.296 -7.481 2.605 1.00 96.94 304 ALA A C 1
ATOM 2195 O O . ALA A 1 304 ? 19.563 -8.463 3.299 1.00 96.94 304 ALA A O 1
ATOM 2196 N N . ARG A 1 305 ? 19.155 -6.261 3.134 1.00 95.50 305 ARG A N 1
ATOM 2197 C CA . ARG A 1 305 ? 19.260 -5.971 4.572 1.00 95.50 305 ARG A CA 1
ATOM 2198 C C . ARG A 1 305 ? 18.135 -6.641 5.354 1.00 95.50 305 ARG A C 1
ATOM 2200 O O . ARG A 1 305 ? 18.350 -7.110 6.470 1.00 95.50 305 ARG A O 1
ATOM 2207 N N . ARG A 1 306 ? 16.927 -6.639 4.789 1.00 94.56 306 ARG A N 1
ATOM 2208 C CA . ARG A 1 306 ? 15.723 -7.266 5.343 1.00 94.56 306 ARG A CA 1
ATOM 2209 C C . ARG A 1 306 ? 14.882 -7.833 4.213 1.00 94.56 306 ARG A C 1
ATOM 2211 O O . ARG A 1 306 ? 14.908 -7.309 3.101 1.00 94.56 306 ARG A O 1
ATOM 2218 N N . VAL A 1 307 ? 14.139 -8.892 4.525 1.00 95.75 307 VAL A N 1
ATOM 2219 C CA . VAL A 1 307 ? 13.209 -9.527 3.591 1.00 95.75 307 VAL A CA 1
ATOM 2220 C C . VAL A 1 307 ? 11.903 -9.847 4.310 1.00 95.75 307 VAL A C 1
ATOM 2222 O O . VAL A 1 307 ? 11.907 -10.542 5.333 1.00 95.75 307 VAL A O 1
ATOM 2225 N N . TRP A 1 308 ? 10.790 -9.368 3.762 1.00 94.00 308 TRP A N 1
ATOM 2226 C CA . TRP A 1 308 ? 9.442 -9.639 4.261 1.00 94.00 308 TRP A CA 1
ATOM 2227 C C . TRP A 1 308 ? 8.642 -10.419 3.228 1.00 94.00 308 TRP A C 1
ATOM 2229 O O . TRP A 1 308 ? 8.827 -10.221 2.032 1.00 94.00 308 TRP A O 1
ATOM 2239 N N . SER A 1 309 ? 7.735 -11.267 3.701 1.00 93.94 309 SER A N 1
ATOM 2240 C CA . SER A 1 309 ? 6.711 -11.888 2.864 1.00 93.94 309 SER A C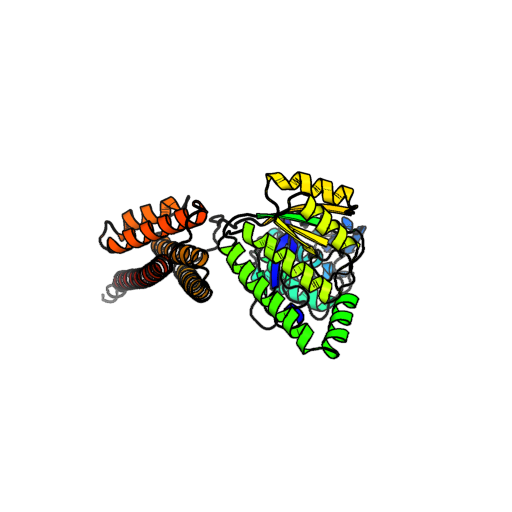A 1
ATOM 2241 C C . SER A 1 309 ? 5.377 -11.343 3.309 1.00 93.94 309 SER A C 1
ATOM 2243 O O . SER A 1 309 ? 5.111 -11.318 4.509 1.00 93.94 309 SER A O 1
ATOM 2245 N N . THR A 1 310 ? 4.554 -10.921 2.364 1.00 92.12 310 THR A N 1
ATOM 2246 C CA . THR A 1 310 ? 3.177 -10.522 2.627 1.00 92.12 310 THR A CA 1
ATOM 2247 C C . THR A 1 310 ? 2.268 -11.205 1.631 1.00 92.12 310 THR A C 1
ATOM 2249 O O . THR A 1 310 ? 2.645 -11.424 0.481 1.00 92.12 310 THR A O 1
ATOM 2252 N N . ILE A 1 311 ? 1.050 -11.482 2.064 1.00 90.19 311 ILE A N 1
ATOM 2253 C CA . ILE A 1 311 ? -0.031 -11.841 1.163 1.00 90.19 311 ILE A CA 1
ATOM 2254 C C . ILE A 1 311 ? -0.869 -10.580 1.006 1.00 90.19 311 ILE A C 1
ATOM 2256 O O . ILE A 1 311 ? -1.247 -9.949 1.995 1.00 90.19 311 ILE A O 1
ATOM 2260 N N . VAL A 1 312 ? -1.086 -10.164 -0.235 1.00 89.62 312 VAL A N 1
ATOM 2261 C CA . VAL A 1 312 ? -2.128 -9.192 -0.545 1.00 89.62 312 VAL A CA 1
ATOM 2262 C C . VAL A 1 312 ? -3.392 -10.011 -0.668 1.00 89.62 312 VAL A C 1
ATOM 2264 O O . VAL A 1 312 ? -3.604 -10.716 -1.655 1.00 89.62 312 VAL A O 1
ATOM 2267 N N . GLU A 1 313 ? -4.147 -10.035 0.419 1.00 79.94 313 GLU A N 1
ATOM 2268 C CA . GLU A 1 313 ? -5.288 -10.918 0.535 1.00 79.94 313 GLU A CA 1
ATOM 2269 C C . GLU A 1 313 ? -6.476 -10.383 -0.248 1.00 79.94 313 GLU A C 1
ATOM 2271 O O . GLU A 1 313 ? -6.690 -9.179 -0.399 1.00 79.94 313 GLU A O 1
ATOM 2276 N N . TYR A 1 314 ? -7.276 -11.337 -0.709 1.00 56.38 314 TYR A N 1
ATOM 2277 C CA . TYR A 1 314 ? -8.691 -11.106 -0.870 1.00 56.38 314 TYR A CA 1
ATOM 2278 C C . TYR A 1 314 ? -9.192 -10.641 0.492 1.00 56.38 314 TYR A C 1
ATOM 2280 O O . TYR A 1 314 ? -9.245 -11.434 1.437 1.00 56.38 314 TYR A O 1
ATOM 2288 N N . THR A 1 315 ? -9.616 -9.385 0.581 1.00 48.94 315 THR A N 1
ATOM 2289 C CA . THR A 1 315 ? -10.778 -9.083 1.399 1.00 48.94 315 THR A CA 1
ATOM 2290 C C . THR A 1 315 ? -11.916 -9.891 0.792 1.00 48.94 315 THR A C 1
ATOM 2292 O O . THR A 1 315 ? -12.795 -9.395 0.098 1.00 48.94 315 THR A O 1
ATOM 2295 N N . ASN A 1 316 ? -11.941 -11.189 1.129 1.00 35.81 316 ASN A N 1
ATOM 2296 C CA . ASN A 1 316 ? -13.199 -11.798 1.469 1.00 35.81 316 ASN A CA 1
ATOM 2297 C C . ASN A 1 316 ? -13.820 -10.721 2.335 1.00 35.81 316 ASN A C 1
ATOM 2299 O O . ASN A 1 316 ? -13.175 -10.238 3.277 1.00 35.81 316 ASN A O 1
ATOM 2303 N N . GLY A 1 317 ? -15.045 -10.334 2.030 1.00 33.81 317 GLY A N 1
ATOM 2304 C CA . GLY A 1 317 ? -15.865 -10.021 3.162 1.00 33.81 317 GLY A CA 1
ATOM 2305 C C . GLY A 1 317 ? -15.612 -11.159 4.164 1.00 33.81 317 GLY A C 1
ATOM 2306 O O . GLY A 1 317 ? -16.155 -12.251 4.039 1.00 33.81 317 GLY A O 1
ATOM 2307 N N . ALA A 1 318 ? -14.832 -10.888 5.213 1.00 29.73 318 ALA A N 1
ATOM 2308 C CA . ALA A 1 318 ? -15.495 -10.856 6.481 1.00 29.73 318 ALA A CA 1
ATOM 2309 C C . ALA A 1 318 ? -16.843 -10.218 6.148 1.00 29.73 318 ALA A C 1
ATOM 2311 O O . ALA A 1 318 ? -16.933 -9.045 5.785 1.00 29.73 318 ALA A O 1
ATOM 2312 N N . MET A 1 319 ? -17.866 -11.062 6.043 1.00 36.72 319 MET A N 1
ATOM 2313 C CA . MET A 1 319 ? -19.188 -10.621 6.405 1.00 36.72 319 MET A CA 1
ATOM 2314 C C . MET A 1 319 ? -19.029 -10.040 7.809 1.00 36.72 319 MET A C 1
ATOM 2316 O O . MET A 1 319 ? -19.152 -10.723 8.816 1.00 36.72 319 MET A O 1
ATOM 2320 N N . SER A 1 320 ? -18.571 -8.807 7.840 1.00 34.41 320 SER A N 1
ATOM 2321 C CA . SER A 1 320 ? -18.434 -7.932 8.966 1.00 34.41 320 SER A CA 1
ATOM 2322 C C . SER A 1 320 ? -18.937 -6.632 8.385 1.00 34.41 320 SER A C 1
ATOM 2324 O O . SER A 1 320 ? -18.172 -5.849 7.836 1.00 34.41 320 SER A O 1
ATOM 2326 N N . ASP A 1 321 ? -20.260 -6.510 8.384 1.00 36.47 321 ASP A N 1
ATOM 2327 C CA . ASP A 1 321 ? -20.986 -5.248 8.492 1.00 36.47 321 ASP A CA 1
ATOM 2328 C C . ASP A 1 321 ? -20.656 -4.104 7.505 1.00 36.47 321 ASP A C 1
ATOM 2330 O O . ASP A 1 321 ? -21.046 -2.968 7.770 1.00 36.47 321 ASP A O 1
ATOM 2334 N N . GLU A 1 322 ? -19.955 -4.341 6.387 1.00 41.31 322 GLU A N 1
ATOM 2335 C CA . GLU A 1 322 ? -19.522 -3.252 5.491 1.00 41.31 322 GLU A CA 1
ATOM 2336 C C . GLU A 1 322 ? -20.428 -2.993 4.286 1.00 41.31 322 GLU A C 1
ATOM 2338 O O . GLU A 1 322 ? -20.423 -1.865 3.803 1.00 41.31 322 GLU A O 1
ATOM 2343 N N . PHE A 1 323 ? -21.246 -3.952 3.839 1.00 43.41 323 PHE A N 1
ATOM 2344 C CA . PHE A 1 323 ? -22.330 -3.639 2.901 1.00 43.41 323 PHE A CA 1
ATOM 2345 C C . PHE A 1 323 ? -23.563 -3.255 3.704 1.00 43.41 323 PHE A C 1
ATOM 2347 O O . PHE A 1 323 ? -24.099 -4.079 4.445 1.00 43.41 323 PHE A O 1
ATOM 2354 N N . LYS A 1 324 ? -23.978 -1.992 3.596 1.00 52.66 324 LYS A N 1
ATOM 2355 C CA . LYS A 1 324 ? -25.035 -1.450 4.460 1.00 52.66 324 LYS A CA 1
ATOM 2356 C C . LYS A 1 324 ? -26.441 -1.735 3.931 1.00 52.66 324 LYS A C 1
ATOM 2358 O O . LYS A 1 324 ? -27.360 -1.807 4.743 1.00 52.66 324 LYS A O 1
ATOM 2363 N N . ASP A 1 325 ? -26.613 -1.884 2.609 1.00 68.00 325 ASP A N 1
ATOM 2364 C CA . ASP A 1 325 ? -27.917 -2.104 1.969 1.00 68.00 325 ASP A CA 1
ATOM 2365 C C . ASP A 1 325 ? -27.852 -2.567 0.487 1.00 68.00 325 ASP A C 1
ATOM 2367 O O . ASP A 1 325 ? -26.798 -2.655 -0.149 1.00 68.00 325 ASP A O 1
ATOM 2371 N N . ALA A 1 326 ? -29.018 -2.905 -0.081 1.00 76.88 326 ALA A N 1
ATOM 2372 C CA . ALA A 1 326 ? -29.173 -3.342 -1.473 1.00 76.88 326 ALA A CA 1
ATOM 2373 C C . ALA A 1 326 ? -28.714 -2.312 -2.544 1.00 76.88 326 ALA A C 1
ATOM 2375 O O . ALA A 1 326 ? -28.128 -2.741 -3.544 1.00 76.88 326 ALA A O 1
ATOM 2376 N N . PRO A 1 327 ? -28.933 -0.986 -2.389 1.00 79.75 327 PRO A N 1
ATOM 2377 C CA . PRO A 1 327 ? -28.388 0.032 -3.293 1.00 79.75 327 PRO A CA 1
ATOM 2378 C C . PRO A 1 327 ? -26.872 -0.036 -3.493 1.00 79.75 327 PRO A C 1
ATOM 2380 O O . PRO A 1 327 ? -26.406 0.086 -4.629 1.00 79.75 327 PRO A O 1
ATOM 2383 N N . GLU A 1 328 ? -26.105 -0.265 -2.426 1.00 71.62 328 GLU A N 1
ATOM 2384 C CA . GLU A 1 328 ? -24.646 -0.358 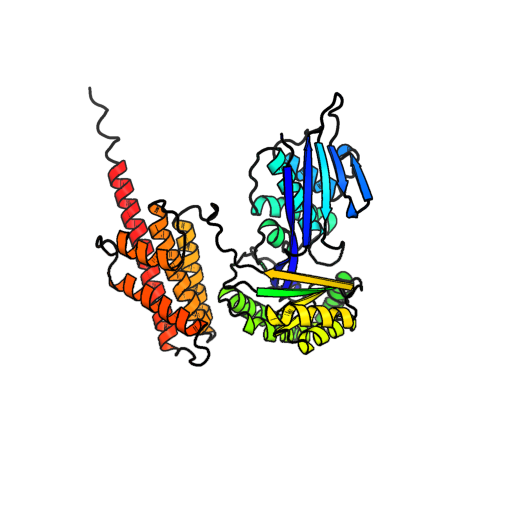-2.508 1.00 71.62 328 GLU A CA 1
ATOM 2385 C C . GLU A 1 328 ? -24.211 -1.558 -3.364 1.00 71.62 328 GLU A C 1
ATOM 2387 O O . GLU A 1 328 ? -23.433 -1.400 -4.309 1.00 71.62 328 GLU A O 1
ATOM 2392 N N . TYR A 1 329 ? -24.804 -2.737 -3.143 1.00 78.25 329 TYR A N 1
ATOM 2393 C CA . TYR A 1 329 ? -24.579 -3.914 -3.992 1.00 78.25 329 TYR A CA 1
ATOM 2394 C C . TYR A 1 329 ? -24.908 -3.655 -5.471 1.00 78.25 329 TYR A C 1
ATOM 2396 O O . TYR A 1 329 ? -24.190 -4.125 -6.359 1.00 78.25 329 TYR A O 1
ATOM 2404 N N . MET A 1 330 ? -25.964 -2.890 -5.756 1.00 86.75 330 MET A N 1
ATOM 2405 C CA . MET A 1 330 ? -26.323 -2.537 -7.131 1.00 86.75 330 MET A CA 1
ATOM 2406 C C . MET A 1 330 ? -25.323 -1.574 -7.782 1.00 86.75 330 MET A C 1
ATOM 2408 O O . MET A 1 330 ? -25.074 -1.697 -8.984 1.00 86.75 330 MET A O 1
ATOM 2412 N N . ASP A 1 331 ? -24.701 -0.652 -7.037 1.00 77.31 331 ASP A N 1
ATOM 2413 C CA . ASP A 1 331 ? -23.623 0.181 -7.592 1.00 77.31 331 ASP A CA 1
ATOM 2414 C C . ASP A 1 331 ? -22.406 -0.671 -7.981 1.00 77.31 331 ASP A C 1
ATOM 2416 O O . ASP A 1 331 ? -21.885 -0.538 -9.093 1.00 77.31 331 ASP A O 1
ATOM 2420 N N . TYR A 1 332 ? -22.015 -1.625 -7.130 1.00 72.00 332 TYR A N 1
ATOM 2421 C CA . TYR A 1 332 ? -20.950 -2.582 -7.447 1.00 72.00 332 TYR A CA 1
ATOM 2422 C C . TYR A 1 332 ? -21.287 -3.456 -8.657 1.00 72.00 332 TYR A C 1
ATOM 2424 O O . TYR A 1 332 ? -20.439 -3.640 -9.532 1.00 72.00 332 TYR A O 1
ATOM 2432 N N . ALA A 1 333 ? -22.528 -3.934 -8.766 1.00 81.69 333 ALA A N 1
ATOM 2433 C CA . ALA A 1 333 ? -22.982 -4.690 -9.929 1.00 81.69 333 ALA A CA 1
ATOM 2434 C C . ALA A 1 333 ? -22.833 -3.880 -11.230 1.00 81.69 333 ALA A C 1
ATOM 2436 O O . ALA A 1 333 ? -22.294 -4.371 -12.225 1.00 81.69 333 ALA A O 1
ATOM 2437 N N . ARG A 1 334 ? -23.243 -2.603 -11.213 1.00 86.00 334 ARG A N 1
ATOM 2438 C CA . ARG A 1 334 ? -23.110 -1.696 -12.364 1.00 86.00 334 ARG A CA 1
ATOM 2439 C C . ARG A 1 334 ? -21.647 -1.365 -12.670 1.00 86.00 334 ARG A C 1
ATOM 2441 O O . ARG A 1 334 ? -21.294 -1.281 -13.845 1.00 86.00 334 ARG A O 1
ATOM 2448 N N . ARG A 1 335 ? -20.794 -1.183 -11.655 1.00 73.75 335 ARG A N 1
ATOM 2449 C CA . ARG A 1 335 ? -19.341 -0.989 -11.827 1.00 73.75 335 ARG A CA 1
ATOM 2450 C C . ARG A 1 335 ? -18.703 -2.196 -12.497 1.00 73.75 335 ARG A C 1
ATOM 2452 O O . ARG A 1 335 ? -18.057 -2.025 -13.522 1.00 73.75 335 ARG A O 1
ATOM 2459 N N . ALA A 1 336 ? -18.947 -3.397 -11.976 1.00 73.00 336 ALA A N 1
ATOM 2460 C CA . ALA A 1 336 ? -18.428 -4.635 -12.547 1.00 73.00 336 ALA A CA 1
ATOM 2461 C C . ALA A 1 336 ? -18.866 -4.808 -14.011 1.00 73.00 336 ALA A C 1
ATOM 2463 O O . ALA A 1 336 ? -18.036 -5.122 -14.857 1.00 73.00 336 ALA A O 1
ATOM 2464 N N . LEU A 1 337 ? -20.128 -4.502 -14.342 1.00 85.81 337 LEU A N 1
ATOM 2465 C CA . LEU A 1 337 ? -20.617 -4.552 -15.723 1.00 85.81 337 LEU A CA 1
ATOM 2466 C C . LEU A 1 337 ? -19.926 -3.527 -16.638 1.00 85.81 337 LEU A C 1
ATOM 2468 O O . LEU A 1 337 ? -19.620 -3.841 -17.787 1.00 85.81 337 LEU A O 1
ATOM 2472 N N . ARG A 1 338 ? -19.659 -2.307 -16.149 1.00 84.00 338 ARG A N 1
ATOM 2473 C CA . ARG A 1 338 ? -18.869 -1.314 -16.899 1.00 84.00 338 ARG A CA 1
ATOM 2474 C C . ARG A 1 338 ? -17.449 -1.815 -17.145 1.00 84.00 338 ARG A C 1
ATOM 2476 O O . ARG A 1 338 ? -16.975 -1.730 -18.271 1.00 84.00 338 ARG A O 1
ATOM 2483 N N . THR A 1 339 ? -16.802 -2.376 -16.127 1.00 68.06 339 THR A N 1
ATOM 2484 C CA . THR A 1 339 ? -15.455 -2.942 -16.258 1.00 68.06 339 THR A CA 1
ATOM 2485 C C . THR A 1 339 ? -15.425 -4.124 -17.224 1.00 68.06 339 THR A C 1
ATOM 2487 O O . THR A 1 339 ? -14.479 -4.241 -17.993 1.00 68.06 339 THR A O 1
ATOM 2490 N N . ALA A 1 340 ? -16.469 -4.958 -17.245 1.00 79.94 340 ALA A N 1
ATOM 2491 C CA . ALA A 1 340 ? -16.592 -6.053 -18.204 1.00 79.94 340 ALA A CA 1
ATOM 2492 C C . ALA A 1 340 ? -16.582 -5.549 -19.655 1.00 79.94 340 ALA A C 1
ATOM 2494 O O . ALA A 1 340 ? -15.878 -6.103 -20.491 1.00 79.94 340 ALA A O 1
ATOM 2495 N N . ARG A 1 341 ? -17.313 -4.460 -19.934 1.00 87.81 341 ARG A N 1
ATOM 2496 C CA . ARG A 1 341 ? -17.346 -3.825 -21.262 1.00 87.81 341 ARG A CA 1
ATOM 2497 C C . ARG A 1 341 ? -15.999 -3.224 -21.650 1.00 87.81 341 ARG A C 1
ATOM 2499 O O . ARG A 1 341 ? -15.542 -3.459 -22.754 1.00 87.81 341 ARG A O 1
ATOM 2506 N N . LEU A 1 342 ? -15.337 -2.526 -20.726 1.00 74.81 342 LEU A N 1
ATOM 2507 C CA . LEU A 1 342 ? -14.004 -1.970 -20.981 1.00 74.81 342 LEU A CA 1
ATOM 2508 C C . LEU A 1 342 ? -12.968 -3.062 -21.278 1.00 74.81 342 LEU A C 1
ATOM 2510 O O . LEU A 1 342 ? -12.163 -2.902 -22.185 1.00 74.81 342 LEU A O 1
ATOM 2514 N N . ALA A 1 343 ? -13.001 -4.172 -20.535 1.00 70.06 343 ALA A N 1
ATOM 2515 C CA . ALA A 1 343 ? -12.122 -5.313 -20.784 1.00 70.06 343 ALA A CA 1
ATOM 2516 C C . ALA A 1 343 ? -12.396 -5.963 -22.149 1.00 70.06 343 ALA A C 1
ATOM 2518 O O . ALA A 1 343 ? -11.464 -6.341 -22.850 1.00 70.06 343 ALA A O 1
ATOM 2519 N N . PHE A 1 344 ? -13.668 -6.046 -22.547 1.00 87.44 344 PHE A N 1
ATOM 2520 C CA . PHE A 1 344 ? -14.053 -6.517 -23.874 1.00 87.44 344 PHE A CA 1
ATOM 2521 C C . PHE A 1 344 ? -13.528 -5.590 -24.976 1.00 87.44 344 PHE A C 1
ATOM 2523 O O . PHE A 1 344 ? -12.904 -6.057 -25.922 1.00 87.44 344 PHE A O 1
ATOM 2530 N N . ASP A 1 345 ? -13.695 -4.277 -24.833 1.00 84.75 345 ASP A N 1
ATOM 2531 C CA . ASP A 1 345 ? -13.192 -3.308 -25.814 1.00 84.75 345 ASP A CA 1
ATOM 2532 C C . ASP A 1 345 ? -11.653 -3.362 -25.959 1.00 84.75 345 ASP A C 1
ATOM 2534 O O . ASP A 1 345 ? -11.127 -3.101 -27.040 1.00 84.75 345 ASP A O 1
ATOM 2538 N N . ASP A 1 346 ? -10.935 -3.749 -24.896 1.00 78.88 346 ASP A N 1
ATOM 2539 C CA . ASP A 1 346 ? -9.473 -3.941 -24.875 1.00 78.88 346 ASP A CA 1
ATOM 2540 C C . ASP A 1 346 ? -9.016 -5.314 -25.421 1.00 78.88 346 ASP A C 1
ATOM 2542 O O . ASP A 1 346 ? -7.822 -5.579 -25.553 1.00 78.88 346 ASP A O 1
ATOM 2546 N N . GLY A 1 347 ? -9.951 -6.208 -25.759 1.00 80.81 347 GLY A N 1
ATOM 2547 C CA . GLY A 1 347 ? -9.654 -7.559 -26.240 1.00 80.81 347 GLY A CA 1
ATOM 2548 C C . GLY A 1 347 ? -9.353 -8.589 -25.145 1.00 80.81 347 GLY A C 1
ATOM 2549 O O . GLY A 1 347 ? -8.959 -9.715 -25.458 1.00 80.81 347 GLY A O 1
ATOM 2550 N N . ASP A 1 348 ? -9.548 -8.243 -23.869 1.00 78.50 348 ASP A N 1
ATOM 2551 C CA . ASP A 1 348 ? -9.391 -9.150 -22.728 1.00 78.50 348 ASP A CA 1
ATOM 2552 C C . ASP A 1 348 ? -10.713 -9.877 -22.424 1.00 78.50 348 ASP A C 1
ATOM 2554 O O . ASP A 1 348 ? -11.469 -9.556 -21.500 1.00 78.50 348 ASP A O 1
ATOM 2558 N N . TRP A 1 349 ? -11.001 -10.892 -23.242 1.00 84.44 349 TRP A N 1
ATOM 2559 C CA . TRP A 1 349 ? -12.222 -11.702 -23.164 1.00 84.44 349 TRP A CA 1
ATOM 2560 C C . TRP A 1 349 ? -12.363 -12.452 -21.832 1.00 84.44 349 TRP A C 1
ATOM 2562 O O . TRP A 1 349 ? -13.473 -12.632 -21.329 1.00 84.44 349 TRP A O 1
ATOM 2572 N N . VAL A 1 350 ? -11.243 -12.870 -21.235 1.00 74.88 350 VAL A N 1
ATOM 2573 C CA . VAL A 1 350 ? -11.226 -13.576 -19.946 1.00 74.88 350 VAL A CA 1
ATOM 2574 C C . VAL A 1 350 ? -11.637 -12.622 -18.827 1.00 74.88 350 VAL A C 1
ATOM 2576 O O . VAL A 1 350 ? -12.543 -12.938 -18.049 1.00 74.88 350 VAL A O 1
ATOM 2579 N N . ALA A 1 351 ? -11.041 -11.427 -18.769 1.00 71.75 351 ALA A N 1
ATOM 2580 C CA . ALA A 1 351 ? -11.438 -10.418 -17.795 1.00 71.75 351 ALA A CA 1
ATOM 2581 C C . ALA A 1 351 ? -12.886 -9.951 -18.010 1.00 71.75 351 ALA A C 1
ATOM 2583 O O . ALA A 1 351 ? -13.617 -9.763 -17.033 1.00 71.75 351 ALA A O 1
ATOM 2584 N N . ALA A 1 352 ? -13.328 -9.825 -19.264 1.00 79.56 352 ALA A N 1
ATOM 2585 C CA . ALA A 1 352 ? -14.708 -9.499 -19.610 1.00 79.56 352 ALA A CA 1
ATOM 2586 C C . ALA A 1 352 ? -15.714 -10.510 -19.025 1.00 79.56 352 ALA A C 1
ATOM 2588 O O . ALA A 1 352 ? -16.641 -10.113 -18.312 1.00 79.56 352 ALA A O 1
ATOM 2589 N N . ILE A 1 353 ? -15.503 -11.814 -19.248 1.00 82.88 353 ILE A N 1
ATOM 2590 C CA . ILE A 1 353 ? -16.357 -12.893 -18.713 1.00 82.88 353 ILE A CA 1
ATOM 2591 C C . ILE A 1 353 ? -16.364 -12.880 -17.183 1.00 82.88 353 ILE A C 1
ATOM 2593 O O . ILE A 1 353 ? -17.424 -12.941 -16.553 1.00 82.88 353 ILE A O 1
ATOM 2597 N N . ASN A 1 354 ? -15.185 -12.754 -16.576 1.00 76.44 354 ASN A N 1
ATOM 2598 C CA . ASN A 1 354 ? -15.034 -12.750 -15.128 1.00 76.44 354 ASN A CA 1
ATOM 2599 C C . ASN A 1 354 ? -15.815 -11.579 -14.489 1.00 76.44 354 ASN A C 1
ATOM 2601 O O . ASN A 1 354 ? -16.594 -11.771 -13.550 1.00 76.44 354 ASN A O 1
ATOM 2605 N N . ARG A 1 355 ? -15.726 -10.371 -15.060 1.00 83.88 355 ARG A N 1
ATOM 2606 C CA . ARG A 1 355 ? -16.474 -9.200 -14.572 1.00 83.88 355 ARG A CA 1
ATOM 2607 C C . ARG A 1 355 ? -17.967 -9.252 -14.846 1.00 83.88 355 ARG A C 1
ATOM 2609 O O . ARG A 1 355 ? -18.739 -8.798 -13.999 1.00 83.88 355 ARG A O 1
ATOM 2616 N N . ALA A 1 356 ? -18.385 -9.846 -15.959 1.00 84.44 356 ALA A N 1
ATOM 2617 C CA . ALA A 1 356 ? -19.794 -10.115 -16.219 1.00 84.44 356 ALA A CA 1
ATOM 2618 C C . ALA A 1 356 ? -20.393 -11.033 -15.135 1.00 84.44 356 ALA A C 1
ATOM 2620 O O . ALA A 1 356 ? -21.464 -10.744 -14.595 1.00 84.44 356 ALA A O 1
ATOM 2621 N N . TYR A 1 357 ? -19.666 -12.078 -14.725 1.00 87.19 357 TYR A N 1
ATOM 2622 C CA . TYR A 1 357 ? -20.065 -12.922 -13.597 1.00 87.19 357 TYR A CA 1
ATOM 2623 C C . TYR A 1 357 ? -20.175 -12.131 -12.281 1.00 87.19 357 TYR A C 1
ATOM 2625 O O . TYR A 1 357 ? -21.184 -12.248 -11.583 1.00 87.19 357 TYR A O 1
ATOM 2633 N N . TYR A 1 358 ? -19.193 -11.288 -11.940 1.00 80.44 358 TYR A N 1
ATOM 2634 C CA . TYR A 1 358 ? -19.261 -10.488 -10.709 1.00 80.44 358 TYR A CA 1
ATOM 2635 C C . TYR A 1 358 ? -20.418 -9.482 -10.708 1.00 80.44 358 TYR A C 1
ATOM 2637 O O . TYR A 1 358 ? -21.042 -9.275 -9.668 1.00 80.44 358 TYR A O 1
ATOM 2645 N N . ALA A 1 359 ? -20.768 -8.907 -11.861 1.00 83.06 359 ALA A N 1
ATOM 2646 C CA . ALA A 1 359 ? -21.948 -8.056 -11.983 1.00 83.06 359 ALA A CA 1
ATOM 2647 C C . ALA A 1 359 ? -23.236 -8.809 -11.602 1.00 83.06 359 ALA A C 1
ATOM 2649 O O . ALA A 1 359 ? -24.040 -8.313 -10.810 1.00 83.06 359 ALA A O 1
ATOM 2650 N N . ILE A 1 360 ? -23.392 -10.039 -12.100 1.00 89.94 360 ILE A N 1
ATOM 2651 C CA . ILE A 1 360 ? -24.504 -10.935 -11.746 1.00 89.94 360 ILE A CA 1
ATOM 2652 C C . ILE A 1 360 ? -24.468 -11.285 -10.254 1.00 89.94 360 ILE A C 1
ATOM 2654 O O . ILE A 1 360 ? -25.495 -11.234 -9.574 1.00 89.94 360 ILE A O 1
ATOM 2658 N N . PHE A 1 361 ? -23.286 -11.619 -9.732 1.00 83.69 361 PHE A N 1
ATOM 2659 C CA . PHE A 1 361 ? -23.090 -11.973 -8.331 1.00 83.69 361 PHE A CA 1
ATOM 2660 C C . PHE A 1 361 ? -23.539 -10.842 -7.401 1.00 83.69 361 PHE A C 1
ATOM 2662 O O . PHE A 1 361 ? -24.349 -11.082 -6.505 1.00 83.69 361 PHE A O 1
ATOM 2669 N N . TYR A 1 362 ? -23.068 -9.610 -7.610 1.00 82.69 362 TYR A N 1
ATOM 2670 C CA . TYR A 1 362 ? -23.441 -8.475 -6.762 1.00 82.69 362 TYR A CA 1
ATOM 2671 C C . TYR A 1 362 ? -24.923 -8.119 -6.882 1.00 82.69 362 TYR A C 1
ATOM 2673 O O . TYR A 1 362 ? -25.567 -7.904 -5.858 1.00 82.69 362 TYR A O 1
ATOM 2681 N N . ALA A 1 363 ? -25.500 -8.163 -8.087 1.00 89.44 363 ALA A N 1
ATOM 2682 C CA . ALA A 1 363 ? -26.935 -7.946 -8.259 1.00 89.44 363 ALA A CA 1
ATOM 2683 C C . ALA A 1 363 ? -27.753 -8.990 -7.483 1.00 89.44 363 ALA A C 1
ATOM 2685 O O . ALA A 1 363 ? -28.626 -8.642 -6.696 1.00 89.44 363 ALA A O 1
ATOM 2686 N N . ALA A 1 364 ? -27.424 -10.278 -7.600 1.00 88.88 364 ALA A N 1
ATOM 2687 C CA . ALA A 1 364 ? -28.105 -11.313 -6.823 1.00 88.88 364 ALA A CA 1
ATOM 2688 C C . ALA A 1 364 ? -27.953 -11.105 -5.310 1.00 88.88 364 ALA A C 1
ATOM 2690 O O . ALA A 1 364 ? -28.869 -11.420 -4.549 1.00 88.88 364 ALA A O 1
ATOM 2691 N N . ASN A 1 365 ? -26.815 -10.556 -4.869 1.00 81.06 365 ASN A N 1
ATOM 2692 C CA . ASN A 1 365 ? -26.640 -10.195 -3.474 1.00 81.06 365 ASN A CA 1
ATOM 2693 C C . ASN A 1 365 ? -27.530 -9.024 -3.046 1.00 81.06 365 ASN A C 1
ATOM 2695 O O . ASN A 1 365 ? -28.119 -9.118 -1.974 1.00 81.06 365 ASN A O 1
ATOM 2699 N N . ALA A 1 366 ? -27.719 -8.003 -3.880 1.00 85.62 366 ALA A N 1
ATOM 2700 C CA . ALA A 1 366 ? -28.653 -6.916 -3.593 1.00 85.62 366 ALA A CA 1
ATOM 2701 C C . ALA A 1 366 ? -30.077 -7.433 -3.322 1.00 85.62 366 ALA A C 1
ATOM 2703 O O . ALA A 1 366 ? -30.710 -7.036 -2.347 1.00 85.62 366 ALA A O 1
ATOM 2704 N N . ALA A 1 367 ? -30.561 -8.371 -4.145 1.00 86.25 367 ALA A N 1
ATOM 2705 C CA . ALA A 1 367 ? -31.891 -8.964 -3.978 1.00 86.25 367 ALA A CA 1
ATOM 2706 C C . ALA A 1 367 ? -32.045 -9.705 -2.642 1.00 86.25 367 ALA A C 1
ATOM 2708 O O . ALA A 1 367 ? -33.065 -9.599 -1.969 1.00 86.25 367 ALA A O 1
ATOM 2709 N N . LEU A 1 368 ? -31.037 -10.475 -2.251 1.00 82.06 368 LEU A N 1
ATOM 2710 C CA . LEU A 1 368 ? -31.073 -11.290 -1.036 1.00 82.06 368 LEU A CA 1
ATOM 2711 C C . LEU A 1 368 ? -30.829 -10.478 0.248 1.00 82.06 368 LEU A C 1
ATOM 2713 O O . LEU A 1 368 ? -31.251 -10.912 1.317 1.00 82.06 368 LEU A O 1
ATOM 2717 N N . GLU A 1 369 ? -30.194 -9.307 0.152 1.00 75.44 369 GLU A N 1
ATOM 2718 C CA . GLU A 1 369 ? -29.960 -8.417 1.298 1.00 75.44 369 GLU A CA 1
ATOM 2719 C C . GLU A 1 369 ? -31.270 -7.915 1.921 1.00 75.44 369 GLU A C 1
ATOM 2721 O O . GLU A 1 369 ? -31.390 -7.822 3.139 1.00 75.44 369 GLU A O 1
ATOM 2726 N N . LEU A 1 370 ? -32.304 -7.690 1.103 1.00 66.62 370 LEU A N 1
ATOM 2727 C CA . LEU A 1 370 ? -33.625 -7.245 1.569 1.00 66.62 370 LEU A CA 1
ATOM 2728 C C . LEU A 1 370 ? -34.318 -8.207 2.552 1.00 66.62 370 LEU A C 1
ATOM 2730 O O . LEU A 1 370 ? -35.312 -7.813 3.172 1.00 66.62 370 LEU A O 1
ATOM 2734 N N . GLU A 1 371 ? -33.831 -9.445 2.672 1.00 63.62 371 GLU A N 1
ATOM 2735 C CA . GLU A 1 371 ? -34.370 -10.482 3.558 1.00 63.62 371 GLU A CA 1
ATOM 2736 C C . GLU A 1 371 ? -33.488 -10.763 4.794 1.00 63.62 371 GLU A C 1
ATOM 2738 O O . GLU A 1 371 ? -33.868 -11.594 5.617 1.00 63.62 371 GLU A O 1
ATOM 2743 N N . GLY A 1 372 ? -32.341 -10.084 4.958 1.00 56.47 372 GLY A N 1
ATOM 2744 C CA . GLY A 1 372 ? -31.492 -10.194 6.157 1.00 56.47 372 GLY A CA 1
ATOM 2745 C C . GLY A 1 372 ? -30.858 -11.575 6.384 1.00 56.47 372 GLY A C 1
ATOM 2746 O O . GLY A 1 372 ? -30.714 -12.009 7.526 1.00 56.47 372 GLY A O 1
ATOM 2747 N N . LEU A 1 373 ? -30.523 -12.307 5.315 1.00 54.38 373 LEU A N 1
ATOM 2748 C CA . LEU A 1 373 ? -29.982 -13.671 5.399 1.00 54.38 373 LEU A CA 1
ATOM 2749 C C . LEU A 1 373 ? -28.438 -13.682 5.434 1.00 54.38 373 LEU A C 1
ATOM 2751 O O . LEU A 1 373 ? -27.793 -13.176 4.517 1.00 54.38 373 LEU A O 1
ATOM 2755 N N . GLU A 1 374 ? -27.842 -14.333 6.441 1.00 45.72 374 GLU A N 1
ATOM 2756 C CA . GLU A 1 374 ? -26.388 -14.566 6.554 1.00 45.72 374 GLU A CA 1
ATOM 2757 C C . GLU A 1 374 ? -25.860 -15.545 5.478 1.00 45.72 374 GLU A C 1
ATOM 2759 O O . GLU A 1 374 ? -26.472 -16.580 5.200 1.00 45.72 374 GLU A O 1
ATOM 2764 N N . ARG A 1 375 ? -24.699 -15.260 4.863 1.00 52.31 375 ARG A N 1
ATOM 2765 C CA . ARG A 1 375 ? -24.224 -15.942 3.638 1.00 52.31 375 ARG A CA 1
ATOM 2766 C C . ARG A 1 375 ? -22.848 -16.588 3.783 1.00 52.31 375 ARG A C 1
ATOM 2768 O O . ARG A 1 375 ? -21.820 -15.964 3.580 1.00 52.31 375 ARG A O 1
ATOM 2775 N N . SER A 1 376 ? -22.783 -17.895 3.998 1.00 39.19 376 SER A N 1
ATOM 2776 C CA . SER A 1 376 ? -21.484 -18.536 4.251 1.00 39.19 376 SER A CA 1
ATOM 2777 C C . SER A 1 376 ? -20.601 -18.839 3.016 1.00 39.19 376 SER A C 1
ATOM 2779 O O . SER A 1 376 ? -19.405 -19.025 3.230 1.00 39.19 376 SER A O 1
ATOM 2781 N N . LYS A 1 377 ? -21.095 -18.914 1.750 1.00 48.31 377 LYS A N 1
ATOM 2782 C CA . LYS A 1 377 ? -20.281 -19.265 0.533 1.00 48.31 377 LYS A CA 1
ATOM 2783 C C . LYS A 1 377 ? -20.863 -18.792 -0.829 1.00 48.31 377 LYS A C 1
ATOM 2785 O O . LYS A 1 377 ? -22.075 -18.692 -0.976 1.00 48.31 377 LYS A O 1
ATOM 2790 N N . HIS A 1 378 ? -20.027 -18.639 -1.876 1.00 47.09 378 HIS A N 1
ATOM 2791 C CA . HIS A 1 378 ? -20.426 -18.242 -3.255 1.00 47.09 378 HIS A CA 1
ATOM 2792 C C . HIS A 1 378 ? -21.480 -19.153 -3.920 1.00 47.09 378 HIS A C 1
ATOM 2794 O O . HIS A 1 378 ? -22.428 -18.657 -4.526 1.00 47.09 378 HIS A O 1
ATOM 2800 N N . SER A 1 379 ? -21.372 -20.480 -3.772 1.00 50.22 379 SER A N 1
ATOM 2801 C CA . SER A 1 379 ? -22.359 -21.444 -4.301 1.00 50.22 379 SER A CA 1
ATOM 2802 C C . SER A 1 379 ? -23.735 -21.333 -3.629 1.00 50.22 379 SER A C 1
ATOM 2804 O O . SER A 1 379 ? -24.735 -21.831 -4.148 1.00 50.22 379 SER A O 1
ATOM 2806 N N . HIS A 1 380 ? -23.798 -20.648 -2.487 1.00 66.00 380 HIS A N 1
ATOM 2807 C CA . HIS A 1 380 ? -25.010 -20.460 -1.707 1.00 66.00 380 HIS A CA 1
ATOM 2808 C C . HIS A 1 380 ? -25.905 -19.349 -2.295 1.00 66.00 380 HIS A C 1
ATOM 2810 O O . HIS A 1 380 ? -27.127 -19.433 -2.192 1.00 66.00 380 HIS A O 1
ATOM 2816 N N . VAL A 1 381 ? -25.328 -18.356 -2.987 1.00 72.50 381 VAL A N 1
ATOM 2817 C CA . VAL A 1 381 ? -26.062 -17.193 -3.528 1.00 72.50 381 VAL A CA 1
ATOM 2818 C C . VAL A 1 381 ? -27.049 -17.603 -4.623 1.00 72.50 381 VAL A C 1
ATOM 2820 O O . VAL A 1 381 ? -28.232 -17.287 -4.526 1.00 72.50 381 VAL A O 1
ATOM 2823 N N . LEU A 1 382 ? -26.608 -18.371 -5.626 1.00 78.12 382 LEU A N 1
ATOM 2824 C CA . LEU A 1 382 ? -27.496 -18.863 -6.688 1.00 78.12 382 LEU A CA 1
ATOM 2825 C C . LEU A 1 382 ? -28.587 -19.794 -6.137 1.00 78.12 382 LEU A C 1
ATOM 2827 O O . LEU A 1 382 ? -29.739 -19.728 -6.565 1.00 78.12 382 LEU A O 1
ATOM 2831 N N . SER A 1 383 ? -28.245 -20.649 -5.169 1.00 78.00 383 SER A N 1
ATOM 2832 C CA . SER A 1 383 ? -29.221 -21.537 -4.527 1.00 78.00 383 SER A CA 1
ATOM 2833 C C . SER A 1 383 ? -30.310 -20.745 -3.799 1.00 78.00 383 SER A C 1
ATOM 2835 O O . SER A 1 383 ? -31.494 -21.032 -3.982 1.00 78.00 383 SER A O 1
ATOM 2837 N N . LEU A 1 384 ? -29.935 -19.729 -3.016 1.00 80.25 384 LEU A N 1
ATOM 2838 C CA . LEU A 1 384 ? -30.897 -18.871 -2.322 1.00 80.25 384 LEU A CA 1
ATOM 2839 C C . LEU A 1 384 ? -31.743 -18.056 -3.295 1.00 80.25 384 LEU A C 1
ATOM 2841 O O . LEU A 1 384 ? -32.962 -18.040 -3.156 1.00 80.25 384 LEU A O 1
ATOM 2845 N N . LEU A 1 385 ? -31.129 -17.448 -4.312 1.00 84.19 385 LEU A N 1
ATOM 2846 C CA . LEU A 1 385 ? -31.851 -16.710 -5.348 1.00 84.19 385 LEU A CA 1
ATOM 2847 C C . LEU A 1 385 ? -32.912 -17.602 -6.015 1.00 84.19 385 LEU A C 1
ATOM 2849 O O . LEU A 1 385 ? -34.067 -17.201 -6.167 1.00 84.19 385 LEU A O 1
ATOM 2853 N N . ARG A 1 386 ? -32.548 -18.850 -6.349 1.00 86.06 386 ARG A N 1
ATOM 2854 C CA . ARG A 1 386 ? -33.485 -19.835 -6.905 1.00 86.06 386 ARG A CA 1
ATOM 2855 C C . ARG A 1 386 ? -34.629 -20.143 -5.950 1.00 86.06 386 ARG A C 1
ATOM 2857 O O . ARG A 1 386 ? -35.780 -20.188 -6.371 1.00 86.06 386 ARG A O 1
ATOM 2864 N N . GLN A 1 387 ? -34.318 -20.384 -4.680 1.00 84.50 387 GLN A N 1
ATOM 2865 C CA . GLN A 1 387 ? -35.321 -20.721 -3.673 1.00 84.50 387 GLN A CA 1
ATOM 2866 C C . GLN A 1 387 ? -36.294 -19.573 -3.405 1.00 84.50 387 GLN A C 1
ATOM 2868 O O . GLN A 1 387 ? -37.485 -19.830 -3.261 1.00 84.50 387 GLN A O 1
ATOM 2873 N N . ARG A 1 388 ? -35.793 -18.337 -3.341 1.00 84.00 388 ARG A N 1
ATOM 2874 C CA . ARG A 1 388 ? -36.559 -17.170 -2.895 1.00 84.00 388 ARG A CA 1
ATOM 2875 C C . ARG A 1 388 ? -37.291 -16.454 -4.007 1.00 84.00 388 ARG A C 1
ATOM 2877 O O . ARG A 1 388 ? -38.444 -16.088 -3.820 1.00 84.00 388 ARG A O 1
ATOM 2884 N N . TYR A 1 389 ? -36.652 -16.299 -5.159 1.00 86.75 389 TYR A N 1
ATOM 2885 C CA . TYR A 1 389 ? -37.173 -15.439 -6.215 1.00 86.75 389 TYR A CA 1
ATOM 2886 C C . TYR A 1 389 ? -37.557 -16.210 -7.474 1.00 86.75 389 TYR A C 1
ATOM 2888 O O . TYR A 1 389 ? -38.556 -15.880 -8.103 1.00 86.75 389 TYR A O 1
ATOM 2896 N N . VAL A 1 390 ? -36.834 -17.279 -7.824 1.00 88.31 390 VAL A N 1
ATOM 2897 C CA . VAL A 1 390 ? -37.169 -18.053 -9.033 1.00 88.31 390 VAL A CA 1
ATOM 2898 C C . VAL A 1 390 ? -38.345 -18.998 -8.793 1.00 88.31 390 VAL A C 1
ATOM 2900 O O . VAL A 1 390 ? -39.307 -19.001 -9.555 1.00 88.31 390 VAL A O 1
ATOM 2903 N N . LYS A 1 391 ? -38.324 -19.778 -7.704 1.00 88.06 391 LYS A N 1
ATOM 2904 C CA . LYS A 1 391 ? -39.418 -20.712 -7.371 1.00 88.06 391 LYS A CA 1
ATOM 2905 C C . LYS A 1 391 ? -40.747 -20.016 -7.077 1.00 88.06 391 LYS A C 1
ATOM 2907 O O . LYS A 1 391 ? -41.796 -20.615 -7.281 1.00 88.06 391 LYS A O 1
ATOM 2912 N N . THR A 1 392 ? -40.698 -18.786 -6.583 1.00 86.56 392 THR A N 1
ATOM 2913 C CA . THR A 1 392 ? -41.877 -17.965 -6.277 1.00 86.56 392 THR A CA 1
ATOM 2914 C C . THR A 1 392 ? -42.412 -17.227 -7.506 1.00 86.56 392 THR A C 1
ATOM 2916 O O . THR A 1 392 ? -43.447 -16.574 -7.415 1.00 86.56 392 THR A O 1
ATOM 2919 N N . GLY A 1 393 ? -41.727 -17.324 -8.654 1.00 87.81 393 GLY A N 1
ATOM 2920 C CA . GLY A 1 393 ? -42.094 -16.636 -9.892 1.00 87.81 393 GLY A CA 1
ATOM 2921 C C . GLY A 1 393 ? -41.778 -15.138 -9.898 1.00 87.81 393 GLY A C 1
ATOM 2922 O O . GLY A 1 393 ? -42.178 -14.446 -10.828 1.00 87.81 393 GLY A O 1
ATOM 2923 N N . MET A 1 394 ? -41.067 -14.625 -8.888 1.00 85.31 394 MET A N 1
ATOM 2924 C CA . MET A 1 394 ? -40.662 -13.215 -8.817 1.00 85.31 394 MET A CA 1
ATOM 2925 C C . MET A 1 394 ? -39.491 -12.884 -9.745 1.00 85.31 394 MET A C 1
ATOM 2927 O O . MET A 1 394 ? -39.313 -11.723 -10.094 1.00 85.31 394 MET A O 1
ATOM 2931 N N . VAL A 1 395 ? -38.697 -13.883 -10.131 1.00 90.94 395 VAL A N 1
ATOM 2932 C CA . VAL A 1 395 ? -37.636 -13.811 -11.140 1.00 90.94 395 VAL A CA 1
ATOM 2933 C C . VAL A 1 395 ? -37.794 -14.999 -12.084 1.00 90.94 395 VAL A C 1
ATOM 2935 O O . VAL A 1 395 ? -38.016 -16.130 -11.661 1.00 90.94 395 VAL A O 1
ATOM 2938 N N . GLU A 1 396 ? -37.680 -14.748 -13.377 1.00 94.69 396 GLU A N 1
ATOM 2939 C CA . GLU A 1 396 ? -37.876 -15.729 -14.432 1.00 94.69 396 GLU A CA 1
ATOM 2940 C C . GLU A 1 396 ? -36.731 -16.759 -14.447 1.00 94.69 396 GLU A C 1
ATOM 2942 O O . GLU A 1 396 ? -35.577 -16.450 -14.133 1.00 94.69 396 GLU A O 1
ATOM 2947 N N . VAL A 1 397 ? -37.036 -18.004 -14.834 1.00 91.00 397 VAL A N 1
ATOM 2948 C CA . VAL A 1 397 ? -36.062 -19.118 -14.839 1.00 91.00 397 VAL A CA 1
ATOM 2949 C C . VAL A 1 397 ? -34.832 -18.801 -15.694 1.00 91.00 397 VAL A C 1
ATOM 2951 O O . VAL A 1 397 ? -33.720 -19.165 -15.312 1.00 91.00 397 VAL A O 1
ATOM 2954 N N . GLU A 1 398 ? -35.006 -18.039 -16.778 1.00 92.31 398 GLU A N 1
ATOM 2955 C CA . GLU A 1 398 ? -33.904 -17.630 -17.655 1.00 92.31 398 GLU A CA 1
ATOM 2956 C C . GLU A 1 398 ? -32.770 -16.911 -16.905 1.00 92.31 398 GLU A C 1
ATOM 2958 O O . GLU A 1 398 ? -31.604 -17.091 -17.243 1.00 92.31 398 GLU A O 1
ATOM 2963 N N . TYR A 1 399 ? -33.063 -16.156 -15.841 1.00 91.81 399 TYR A N 1
ATOM 2964 C CA . TYR A 1 399 ? -32.041 -15.439 -15.075 1.00 91.81 399 TYR A CA 1
ATOM 2965 C C . TYR A 1 399 ? -31.231 -16.375 -14.177 1.00 91.81 399 TYR A C 1
ATOM 2967 O O . TYR A 1 399 ? -30.044 -16.147 -13.945 1.00 91.81 399 TYR A O 1
ATOM 2975 N N . SER A 1 400 ? -31.837 -17.477 -13.725 1.00 88.75 400 SER A N 1
ATOM 2976 C CA . SER A 1 400 ? -31.103 -18.567 -13.075 1.00 88.75 400 SER A CA 1
ATOM 2977 C C . SER A 1 400 ? -30.145 -19.255 -14.052 1.00 88.75 400 SER A C 1
ATOM 2979 O O . SER A 1 400 ? -29.044 -19.644 -13.650 1.00 88.75 400 SER A O 1
ATOM 2981 N N . ASP A 1 401 ? -30.543 -19.396 -15.316 1.00 89.38 401 ASP A N 1
ATOM 2982 C CA . ASP A 1 401 ? -29.703 -20.000 -16.351 1.00 89.38 401 ASP A CA 1
ATOM 2983 C C . ASP A 1 401 ? -28.567 -19.063 -16.761 1.00 89.38 401 ASP A C 1
ATOM 2985 O O . ASP A 1 401 ? -27.427 -19.510 -16.855 1.00 89.38 401 ASP A O 1
ATOM 2989 N N . ILE A 1 402 ? -28.837 -17.759 -16.901 1.00 91.81 402 ILE A N 1
ATOM 2990 C CA . ILE A 1 402 ? -27.815 -16.723 -17.123 1.00 91.81 402 ILE A CA 1
ATOM 2991 C C . ILE A 1 402 ? -26.754 -16.769 -16.022 1.00 91.81 402 ILE A C 1
ATOM 2993 O O . ILE A 1 402 ? -25.561 -16.801 -16.322 1.00 91.81 402 ILE A O 1
ATOM 2997 N N . TYR A 1 403 ? -27.170 -16.820 -14.752 1.00 90.06 403 TYR A N 1
ATOM 2998 C CA . TYR A 1 403 ? -26.231 -16.929 -13.636 1.00 90.06 403 TYR A CA 1
ATOM 2999 C C . TYR A 1 403 ? -25.407 -18.216 -13.744 1.00 90.06 403 TYR A C 1
ATOM 3001 O O . TYR A 1 403 ? -24.180 -18.175 -13.657 1.00 90.06 403 TYR A O 1
ATOM 3009 N N . GLY A 1 404 ? -26.066 -19.361 -13.950 1.00 85.50 404 GLY A N 1
ATOM 3010 C CA . GLY A 1 404 ? -25.390 -20.653 -14.069 1.00 85.50 404 GLY A CA 1
ATOM 3011 C C . GLY A 1 404 ? -24.361 -20.686 -15.202 1.00 85.50 404 GLY A C 1
ATOM 3012 O O . GLY A 1 404 ? -23.246 -21.155 -14.992 1.00 85.50 404 GLY A O 1
ATOM 3013 N N . GLN A 1 405 ? -24.711 -20.138 -16.367 1.00 87.50 405 GLN A N 1
ATOM 3014 C CA . GLN A 1 405 ? -23.828 -20.037 -17.531 1.00 87.50 405 GLN A CA 1
ATOM 3015 C C . GLN A 1 405 ? -22.642 -19.110 -17.263 1.00 87.50 405 GLN A C 1
ATOM 3017 O O . GLN A 1 405 ? -21.513 -19.490 -17.549 1.00 87.50 405 GLN A O 1
ATOM 3022 N N . ALA A 1 406 ? -22.865 -17.939 -16.662 1.00 84.00 406 ALA A N 1
ATOM 3023 C CA . ALA A 1 406 ? -21.782 -17.019 -16.317 1.00 84.00 406 ALA A CA 1
ATOM 3024 C C . ALA A 1 406 ? -20.817 -17.620 -15.282 1.00 84.00 406 ALA A C 1
ATOM 3026 O O . ALA A 1 406 ? -19.606 -17.454 -15.392 1.00 84.00 406 ALA A O 1
ATOM 3027 N N . PHE A 1 407 ? -21.337 -18.358 -14.296 1.00 80.38 407 PHE A N 1
ATOM 3028 C CA . PHE A 1 407 ? -20.512 -19.073 -13.321 1.00 80.38 407 PHE A CA 1
ATOM 3029 C C . PHE A 1 407 ? -19.684 -20.190 -13.971 1.00 80.38 407 PHE A C 1
ATOM 3031 O O . PHE A 1 407 ? -18.509 -20.344 -13.643 1.00 80.38 407 PHE A O 1
ATOM 3038 N N . ALA A 1 408 ? -20.277 -20.955 -14.893 1.00 80.81 408 ALA A N 1
ATOM 3039 C CA . ALA A 1 408 ? -19.573 -21.995 -15.640 1.00 80.81 408 ALA A CA 1
ATOM 3040 C C . ALA A 1 408 ? -18.474 -21.400 -16.532 1.00 80.81 408 ALA A C 1
ATOM 3042 O O . ALA A 1 408 ? -17.321 -21.795 -16.394 1.00 80.81 408 ALA A O 1
ATOM 3043 N N . ALA A 1 409 ? -18.804 -20.383 -17.334 1.00 78.62 409 ALA A N 1
ATOM 3044 C CA . ALA A 1 409 ? -17.858 -19.689 -18.207 1.00 78.62 409 ALA A CA 1
ATOM 3045 C C . ALA A 1 409 ? -16.677 -19.098 -17.423 1.00 78.62 409 ALA A C 1
ATOM 3047 O O . ALA A 1 409 ? -15.529 -19.228 -17.835 1.00 78.62 409 ALA A O 1
ATOM 3048 N N . ARG A 1 410 ? -16.942 -18.518 -16.244 1.00 77.44 410 ARG A N 1
ATOM 3049 C CA . ARG A 1 410 ? -15.901 -18.007 -15.342 1.00 77.44 410 ARG A CA 1
ATOM 3050 C C . ARG A 1 410 ? -15.007 -19.117 -14.774 1.00 77.44 410 ARG A C 1
ATOM 3052 O O . ARG A 1 410 ? -13.808 -18.920 -14.617 1.00 77.44 410 ARG A O 1
ATOM 3059 N N . ASN A 1 411 ? -15.561 -20.284 -14.444 1.00 68.56 411 ASN A N 1
ATOM 3060 C CA . ASN A 1 411 ? -14.745 -21.406 -13.968 1.00 68.56 411 ASN A CA 1
ATOM 3061 C C . ASN A 1 411 ? -13.907 -22.019 -15.099 1.00 68.56 411 ASN A C 1
ATOM 3063 O O . ASN A 1 411 ? -12.754 -22.372 -14.871 1.00 68.56 411 ASN A O 1
ATOM 3067 N N . GLU A 1 412 ? -14.459 -22.128 -16.305 1.00 70.25 412 GLU A N 1
ATOM 3068 C CA . GLU A 1 412 ? -13.724 -22.604 -17.481 1.00 70.25 412 GLU A CA 1
ATOM 3069 C C . GLU A 1 412 ? -12.575 -21.645 -17.826 1.00 70.25 412 GLU A C 1
ATOM 3071 O O . GLU A 1 412 ? -11.440 -22.094 -17.978 1.00 70.25 412 GLU A O 1
ATOM 3076 N N . SER A 1 413 ? -12.814 -20.327 -17.810 1.00 59.88 413 SER A N 1
ATOM 3077 C CA . SER A 1 413 ? -11.771 -19.324 -18.063 1.00 59.88 413 SER A CA 1
ATOM 3078 C C . SER A 1 413 ? -10.669 -19.296 -16.995 1.00 59.88 413 SER A C 1
ATOM 3080 O O . SER A 1 413 ? -9.503 -19.075 -17.319 1.00 59.88 413 SER A O 1
ATOM 3082 N N . ASP A 1 414 ? -11.015 -19.524 -15.723 1.00 55.81 414 ASP A N 1
ATOM 3083 C CA . ASP A 1 414 ? -10.058 -19.460 -14.610 1.00 55.81 414 ASP A CA 1
ATOM 3084 C C . ASP A 1 414 ? -9.205 -20.746 -14.478 1.00 55.81 414 ASP A C 1
ATOM 3086 O O . ASP A 1 414 ? -8.071 -20.681 -13.986 1.00 55.81 414 ASP A O 1
ATOM 3090 N N . TYR A 1 415 ? -9.716 -21.912 -14.910 1.00 49.50 415 TYR A N 1
ATOM 3091 C CA . TYR A 1 415 ? -9.086 -23.223 -14.666 1.00 49.50 415 TYR A CA 1
ATOM 3092 C C . TYR A 1 415 ? -8.653 -23.995 -15.928 1.00 49.50 415 TYR A C 1
ATOM 3094 O O . TYR A 1 415 ? -7.682 -24.753 -15.850 1.00 49.50 415 TYR A O 1
ATOM 3102 N N . GLU A 1 416 ? -9.264 -23.789 -17.101 1.00 52.69 416 GLU A N 1
ATOM 3103 C CA . GLU A 1 416 ? -8.860 -24.439 -18.359 1.00 52.69 416 GLU A CA 1
ATOM 3104 C C . GLU A 1 416 ? -7.974 -23.516 -19.218 1.00 52.69 416 GLU A C 1
ATOM 3106 O O . GLU A 1 416 ? -8.369 -23.028 -20.273 1.00 52.69 416 GLU A O 1
ATOM 3111 N N . ARG A 1 417 ? -6.707 -23.329 -18.813 1.00 49.47 417 ARG A N 1
ATOM 3112 C CA . ARG A 1 417 ? -5.689 -22.470 -19.483 1.00 49.47 417 ARG A CA 1
ATOM 3113 C C . ARG A 1 417 ? -5.338 -22.820 -20.948 1.00 49.47 417 ARG A C 1
ATOM 3115 O O . ARG A 1 417 ? -4.359 -22.305 -21.481 1.00 49.47 417 ARG A O 1
ATOM 3122 N N . THR A 1 418 ? -6.063 -23.735 -21.589 1.00 45.19 418 THR A N 1
ATOM 3123 C CA . THR A 1 418 ? -5.792 -24.218 -22.957 1.00 45.19 418 THR A CA 1
ATOM 3124 C C . THR A 1 418 ? -6.858 -23.821 -23.978 1.00 45.19 418 THR A C 1
ATOM 3126 O O . THR A 1 418 ? -6.631 -24.012 -25.172 1.00 45.19 418 THR A O 1
ATOM 3129 N N . LYS A 1 419 ? -7.975 -23.219 -23.546 1.00 55.31 419 LYS A N 1
ATOM 3130 C CA . LYS A 1 419 ? -8.993 -22.643 -24.430 1.00 55.31 419 LYS A CA 1
ATOM 3131 C C . LYS A 1 419 ? -9.168 -21.168 -24.099 1.00 55.31 419 LYS A C 1
ATOM 3133 O O . LYS A 1 419 ? -9.592 -20.820 -23.004 1.00 55.31 419 LYS A O 1
ATOM 3138 N N . PHE A 1 420 ? -8.804 -20.305 -25.041 1.00 57.19 420 PHE A N 1
ATOM 3139 C CA . PHE A 1 420 ? -9.149 -18.893 -24.943 1.00 57.19 420 PHE A CA 1
ATOM 3140 C C . PHE A 1 420 ? -10.621 -18.737 -25.323 1.00 57.19 420 PHE A C 1
ATOM 3142 O O . PHE A 1 420 ? -11.011 -19.291 -26.355 1.00 57.19 420 PHE A O 1
ATOM 3149 N N . PRO A 1 421 ? -11.424 -18.023 -24.520 1.00 65.00 421 PRO A N 1
ATOM 3150 C CA . PRO A 1 421 ? -12.817 -17.796 -24.855 1.00 65.00 421 PRO A CA 1
ATOM 3151 C C . PRO A 1 421 ? -12.925 -17.012 -26.161 1.00 65.00 421 PRO A C 1
ATOM 3153 O O . PRO A 1 421 ? -12.135 -16.100 -26.431 1.00 65.00 421 PRO A O 1
ATOM 3156 N N . GLU A 1 422 ? -13.902 -17.384 -26.981 1.00 76.88 422 GLU A N 1
ATOM 3157 C CA . GLU A 1 422 ? -14.189 -16.672 -28.223 1.00 76.88 422 GLU A CA 1
ATOM 3158 C C . GLU A 1 422 ? -14.871 -15.332 -27.911 1.00 76.88 422 GLU A C 1
ATOM 3160 O O . GLU A 1 422 ? -15.598 -15.199 -26.923 1.00 76.88 422 GLU A O 1
ATOM 3165 N N . THR A 1 423 ? -14.699 -14.327 -28.776 1.00 85.44 423 THR A N 1
ATOM 3166 C CA . THR A 1 423 ? -15.346 -13.009 -28.623 1.00 85.44 423 THR A CA 1
ATOM 3167 C C . THR A 1 423 ? -16.859 -13.135 -28.398 1.00 85.44 423 THR A C 1
ATOM 3169 O O . THR A 1 423 ? -17.426 -12.426 -27.570 1.00 85.44 423 THR A O 1
ATOM 3172 N N . GLN A 1 424 ? -17.506 -14.102 -29.056 1.00 87.06 424 GLN A N 1
ATOM 3173 C CA . GLN A 1 424 ? -18.940 -14.359 -28.914 1.00 87.06 424 GLN A CA 1
ATOM 3174 C C . GLN A 1 424 ? -19.336 -14.840 -27.505 1.00 87.06 424 GLN A C 1
ATOM 3176 O O . GLN A 1 424 ? -20.434 -14.539 -27.034 1.00 87.06 424 GLN A O 1
ATOM 3181 N N . GLU A 1 425 ? -18.462 -15.569 -26.806 1.00 85.81 425 GLU A N 1
ATOM 3182 C CA . GLU A 1 425 ? -18.717 -16.035 -25.438 1.00 85.81 425 GLU A CA 1
ATOM 3183 C C . GLU A 1 425 ? -18.647 -14.882 -24.437 1.00 85.81 425 GLU A C 1
ATOM 3185 O O . GLU A 1 425 ? -19.518 -14.759 -23.570 1.00 85.81 425 GLU A O 1
ATOM 3190 N N . ALA A 1 426 ? -17.655 -14.003 -24.590 1.00 86.81 426 ALA A N 1
ATOM 3191 C CA . ALA A 1 426 ? -17.515 -12.816 -23.756 1.00 86.81 426 ALA A CA 1
ATOM 3192 C C . ALA A 1 426 ? -18.663 -11.819 -23.974 1.00 86.81 426 ALA A C 1
ATOM 3194 O O . ALA A 1 426 ? -19.229 -11.317 -23.001 1.00 86.81 426 ALA A O 1
ATOM 3195 N N . GLU A 1 427 ? -19.072 -11.603 -25.227 1.00 92.88 427 GLU A N 1
ATOM 3196 C CA . GLU A 1 427 ? -20.227 -10.766 -25.571 1.00 92.88 427 GLU A CA 1
ATOM 3197 C C . GLU A 1 427 ? -21.511 -11.321 -24.937 1.00 92.88 427 GLU A C 1
ATOM 3199 O O . GLU A 1 427 ? -22.218 -10.616 -24.212 1.00 92.88 427 GLU A O 1
ATOM 3204 N N . LYS A 1 428 ? -21.757 -12.631 -25.085 1.00 93.50 428 LYS A N 1
ATOM 3205 C CA . LYS A 1 428 ? -22.909 -13.310 -24.477 1.00 93.50 428 LYS A CA 1
ATOM 3206 C C . LYS A 1 428 ? -22.913 -13.203 -22.949 1.00 93.50 428 LYS A C 1
ATOM 3208 O O . LYS A 1 428 ? -23.981 -13.029 -22.353 1.00 93.50 428 LYS A O 1
ATOM 3213 N N . ALA A 1 429 ? -21.750 -13.314 -22.304 1.00 91.75 429 ALA A N 1
ATOM 3214 C CA . ALA A 1 429 ? -21.628 -13.163 -20.857 1.00 91.75 429 ALA A CA 1
ATOM 3215 C C . ALA A 1 429 ? -21.980 -11.735 -20.409 1.00 91.75 429 ALA A C 1
ATOM 3217 O O . ALA A 1 429 ? -22.766 -11.569 -19.472 1.00 91.75 429 ALA A O 1
ATOM 3218 N N . ILE A 1 430 ? -21.460 -10.712 -21.097 1.00 94.75 430 ILE A N 1
ATOM 3219 C CA . ILE A 1 430 ? -21.742 -9.297 -20.808 1.00 94.75 430 ILE A CA 1
ATOM 3220 C C . ILE A 1 430 ? -23.224 -8.978 -21.000 1.00 94.75 430 ILE A C 1
ATOM 3222 O O . ILE A 1 430 ? -23.831 -8.343 -20.132 1.00 94.75 430 ILE A O 1
ATOM 3226 N N . ASP A 1 431 ? -23.826 -9.439 -22.093 1.00 96.31 431 ASP A N 1
ATOM 3227 C CA . ASP A 1 431 ? -25.243 -9.217 -22.378 1.00 96.31 431 ASP A CA 1
ATOM 3228 C C . ASP A 1 431 ? -26.141 -9.909 -21.354 1.00 96.31 431 ASP A C 1
ATOM 3230 O O . ASP A 1 431 ? -27.099 -9.318 -20.842 1.00 96.31 431 ASP A O 1
ATOM 3234 N N . GLY A 1 432 ? -25.808 -11.154 -20.999 1.00 96.88 432 GLY A N 1
ATOM 3235 C CA . GLY A 1 432 ? -26.465 -11.883 -19.919 1.00 96.88 432 GLY A CA 1
ATOM 3236 C C . GLY A 1 432 ? -26.393 -11.115 -18.600 1.00 96.88 432 GLY A C 1
ATOM 3237 O O . GLY A 1 432 ? -27.421 -10.892 -17.956 1.00 96.88 432 GLY A O 1
ATOM 3238 N N . ALA A 1 433 ? -25.204 -10.639 -18.232 1.00 96.19 433 ALA A N 1
ATOM 3239 C CA . ALA A 1 433 ? -25.000 -9.851 -17.025 1.00 96.19 433 ALA A CA 1
ATOM 3240 C C . ALA A 1 433 ? -25.783 -8.536 -17.040 1.00 96.19 433 ALA A C 1
ATOM 3242 O O . ALA A 1 433 ? -26.425 -8.198 -16.047 1.00 96.19 433 ALA A O 1
ATOM 3243 N N . GLY A 1 434 ? -25.810 -7.827 -18.169 1.00 96.94 434 GLY A N 1
ATOM 3244 C CA . GLY A 1 434 ? -26.589 -6.603 -18.333 1.00 96.94 434 GLY A CA 1
ATOM 3245 C C . GLY A 1 434 ? -28.081 -6.819 -18.098 1.00 96.94 434 GLY A C 1
ATOM 3246 O O . GLY A 1 434 ? -28.687 -6.097 -17.302 1.00 96.94 434 GLY A O 1
ATOM 3247 N N . ARG A 1 435 ? -28.659 -7.854 -18.719 1.00 97.62 435 ARG A N 1
ATOM 3248 C CA . ARG A 1 435 ? -30.068 -8.220 -18.506 1.00 97.62 435 ARG A CA 1
ATOM 3249 C C . ARG A 1 435 ? -30.340 -8.606 -17.057 1.00 97.62 435 ARG A C 1
ATOM 3251 O O . ARG A 1 435 ? -31.358 -8.201 -16.501 1.00 97.62 435 ARG A O 1
ATOM 3258 N N . PHE A 1 436 ? -29.440 -9.368 -16.438 1.00 97.19 436 PHE A N 1
ATOM 3259 C CA . PHE A 1 436 ? -29.589 -9.800 -15.052 1.00 97.19 436 PHE A CA 1
ATOM 3260 C C . PHE A 1 436 ? -29.576 -8.612 -14.081 1.00 97.19 436 PHE A C 1
ATOM 3262 O O . PHE A 1 436 ? -30.477 -8.491 -13.255 1.00 97.19 436 PHE A O 1
ATOM 3269 N N . VAL A 1 437 ? -28.603 -7.702 -14.208 1.00 95.94 437 VAL A N 1
ATOM 3270 C CA . VAL A 1 437 ? -28.510 -6.498 -13.363 1.00 95.94 437 VAL A CA 1
ATOM 3271 C C . VAL A 1 437 ? -29.779 -5.654 -13.492 1.00 95.94 437 VAL A C 1
ATOM 3273 O O . VAL A 1 437 ? -30.362 -5.282 -12.478 1.00 95.94 437 VAL A O 1
ATOM 3276 N N . GLN A 1 438 ? -30.255 -5.408 -14.716 1.00 96.25 438 GLN A N 1
ATOM 3277 C CA . GLN A 1 438 ? -31.500 -4.662 -14.943 1.00 96.25 438 GLN A CA 1
ATOM 3278 C C . GLN A 1 438 ? -32.715 -5.344 -14.307 1.00 96.25 438 GLN A C 1
ATOM 3280 O O . GLN A 1 438 ? -33.567 -4.678 -13.718 1.00 96.25 438 GLN A O 1
ATOM 3285 N N . ARG A 1 439 ? -32.801 -6.675 -14.396 1.00 96.19 439 ARG A N 1
ATOM 3286 C CA . ARG A 1 439 ? -33.927 -7.415 -13.828 1.00 96.19 439 ARG A CA 1
ATOM 3287 C C . ARG A 1 439 ? -33.973 -7.334 -12.311 1.00 96.19 439 ARG A C 1
ATOM 3289 O O . ARG A 1 439 ? -35.063 -7.196 -11.752 1.00 96.19 439 ARG A O 1
ATOM 3296 N N . ILE A 1 440 ? -32.815 -7.436 -11.661 1.00 94.25 440 ILE A N 1
ATOM 3297 C CA . ILE A 1 440 ? -32.743 -7.290 -10.212 1.00 94.25 440 ILE A CA 1
ATOM 3298 C C . ILE A 1 440 ? -33.075 -5.857 -9.793 1.00 94.25 440 ILE A C 1
ATOM 3300 O O . ILE A 1 440 ? -33.825 -5.681 -8.842 1.00 94.25 440 ILE A O 1
ATOM 3304 N N . ASP A 1 441 ? -32.628 -4.840 -10.530 1.00 92.44 441 ASP A N 1
ATOM 3305 C CA . ASP A 1 441 ? -33.007 -3.442 -10.263 1.00 92.44 441 ASP A CA 1
ATOM 3306 C C . ASP A 1 441 ? -34.539 -3.262 -10.270 1.00 92.44 441 ASP A C 1
ATOM 3308 O O . ASP A 1 441 ? -35.133 -2.653 -9.374 1.00 92.44 441 ASP A O 1
ATOM 3312 N N . LYS A 1 442 ? -35.202 -3.892 -11.249 1.00 92.88 442 LYS A N 1
ATOM 3313 C CA . LYS A 1 442 ? -36.663 -3.927 -11.338 1.00 92.88 442 LYS A CA 1
ATOM 3314 C C . LYS A 1 442 ? -37.297 -4.674 -10.161 1.00 92.88 442 LYS A C 1
ATOM 3316 O O . LYS A 1 442 ? -38.239 -4.163 -9.567 1.00 92.88 442 LYS A O 1
ATOM 3321 N N . LEU A 1 443 ? -36.767 -5.844 -9.796 1.00 91.12 443 LEU A N 1
ATOM 3322 C CA . LEU A 1 443 ? -37.241 -6.628 -8.647 1.00 91.12 443 LEU A CA 1
ATOM 3323 C C . LEU A 1 443 ? -37.180 -5.812 -7.349 1.00 91.12 443 LEU A C 1
ATOM 3325 O O . LEU A 1 443 ? -38.136 -5.804 -6.579 1.00 91.12 443 LEU A O 1
ATOM 3329 N N . LEU A 1 444 ? -36.063 -5.120 -7.106 1.00 87.56 444 LEU A N 1
ATOM 3330 C CA . LEU A 1 444 ? -35.880 -4.286 -5.918 1.00 87.56 444 LEU A CA 1
ATOM 3331 C C . LEU A 1 444 ? -36.916 -3.154 -5.869 1.00 87.56 444 LEU A C 1
ATOM 3333 O O . LEU A 1 444 ? -37.481 -2.888 -4.809 1.00 87.56 444 LEU A O 1
ATOM 3337 N N . SER A 1 445 ? -37.207 -2.541 -7.019 1.00 86.88 445 SER A N 1
ATOM 3338 C CA . SER A 1 445 ? -38.240 -1.507 -7.150 1.00 86.88 445 SER A CA 1
ATOM 3339 C C . SER A 1 445 ? -39.641 -2.069 -6.870 1.00 86.88 445 SER A C 1
ATOM 3341 O O . SER A 1 445 ? -40.358 -1.523 -6.036 1.00 86.88 445 SER A O 1
ATOM 3343 N N . GLU A 1 446 ? -39.989 -3.215 -7.470 1.00 88.31 446 GLU A N 1
ATOM 3344 C CA . GLU A 1 446 ? -41.271 -3.915 -7.271 1.00 88.31 446 GLU A CA 1
ATOM 3345 C C . GLU A 1 446 ? -41.497 -4.299 -5.793 1.00 88.31 446 GLU A C 1
ATOM 3347 O O . GLU A 1 446 ? -42.607 -4.180 -5.270 1.00 88.31 446 GLU A O 1
ATOM 3352 N N . ILE A 1 447 ? -40.448 -4.751 -5.095 1.00 84.00 447 ILE A N 1
ATOM 3353 C CA . ILE A 1 447 ? -40.514 -5.087 -3.664 1.00 84.00 447 ILE A CA 1
ATOM 3354 C C . ILE A 1 447 ? -40.691 -3.826 -2.811 1.00 84.00 447 ILE A C 1
ATOM 3356 O O . ILE A 1 447 ? -41.485 -3.834 -1.868 1.00 84.00 447 ILE A O 1
ATOM 3360 N N . ASN A 1 448 ? -39.972 -2.746 -3.124 1.00 78.19 448 ASN A N 1
ATOM 3361 C CA . ASN A 1 448 ? -40.067 -1.499 -2.371 1.00 78.19 448 ASN A CA 1
ATOM 3362 C C . ASN A 1 448 ? -41.450 -0.844 -2.526 1.00 78.19 448 ASN A C 1
ATOM 3364 O O . ASN A 1 448 ? -42.042 -0.424 -1.534 1.00 78.19 448 ASN A O 1
ATOM 3368 N N . GLU A 1 449 ? -42.007 -0.832 -3.739 1.00 80.25 449 GLU A N 1
ATOM 3369 C CA . GLU A 1 449 ? -43.365 -0.341 -4.012 1.00 80.25 449 GLU A CA 1
ATOM 3370 C C . GLU A 1 449 ? -44.427 -1.128 -3.230 1.00 80.25 449 GLU A C 1
ATOM 3372 O O . GLU A 1 449 ? -45.294 -0.524 -2.596 1.00 80.25 449 GLU A O 1
ATOM 3377 N N . LYS A 1 450 ? -44.328 -2.466 -3.190 1.00 78.44 450 LYS A N 1
ATOM 3378 C CA . LYS A 1 450 ? -45.229 -3.306 -2.381 1.00 78.44 450 LYS A CA 1
ATOM 3379 C C . LYS A 1 450 ? -45.113 -3.018 -0.886 1.00 78.44 450 LYS A C 1
ATOM 3381 O O . LYS A 1 450 ? -46.134 -2.850 -0.226 1.00 78.44 450 LYS A O 1
ATOM 3386 N N . ARG A 1 451 ? -43.891 -2.895 -0.355 1.00 74.44 451 ARG A N 1
ATOM 3387 C CA . ARG A 1 451 ? -43.670 -2.555 1.064 1.00 74.44 451 ARG A CA 1
ATOM 3388 C C . ARG A 1 451 ? -44.272 -1.196 1.426 1.00 74.44 451 ARG A C 1
ATOM 3390 O O . ARG A 1 451 ? -44.855 -1.072 2.500 1.00 74.44 451 ARG A O 1
ATOM 3397 N N . MET A 1 452 ? -44.157 -0.202 0.541 1.00 69.25 452 MET A N 1
ATOM 3398 C CA . MET A 1 452 ? -44.762 1.122 0.728 1.00 69.25 452 MET A CA 1
ATOM 3399 C C . MET A 1 452 ? -46.296 1.079 0.661 1.00 69.25 452 MET A C 1
ATOM 3401 O O . MET A 1 452 ? -46.948 1.754 1.452 1.00 69.25 452 MET A O 1
ATOM 3405 N N . ALA A 1 453 ? -46.877 0.263 -0.224 1.00 71.62 453 ALA A N 1
ATOM 3406 C CA . ALA A 1 453 ? -48.326 0.074 -0.302 1.00 71.62 453 ALA A CA 1
ATOM 3407 C C . ALA A 1 453 ? -48.898 -0.631 0.945 1.00 71.62 453 ALA A C 1
ATOM 3409 O O . ALA A 1 453 ? -49.943 -0.233 1.446 1.00 71.62 453 ALA A O 1
ATOM 3410 N N . GLU A 1 454 ? -48.192 -1.626 1.489 1.00 66.31 454 GLU A N 1
ATOM 3411 C CA . GLU A 1 454 ? -48.607 -2.371 2.690 1.00 66.31 454 GLU A CA 1
ATOM 3412 C C . GLU A 1 454 ? -48.447 -1.565 3.996 1.00 66.31 454 GLU A C 1
ATOM 3414 O O . GLU A 1 454 ? -49.204 -1.773 4.940 1.00 66.31 454 GLU A O 1
ATOM 3419 N N . HIS A 1 455 ? -47.496 -0.622 4.063 1.00 55.78 455 HIS A N 1
ATOM 3420 C CA . HIS A 1 455 ? -47.293 0.253 5.233 1.00 55.78 455 HIS A CA 1
ATOM 3421 C C . HIS A 1 455 ? -48.033 1.600 5.142 1.00 55.78 455 HIS A C 1
ATOM 3423 O O . HIS A 1 455 ? -48.145 2.297 6.149 1.00 55.78 455 HIS A O 1
ATOM 3429 N N . GLY A 1 456 ? -48.544 1.976 3.966 1.00 47.91 456 GLY A N 1
ATOM 3430 C CA . GLY A 1 456 ? -49.316 3.207 3.758 1.00 47.91 456 GLY A CA 1
ATOM 3431 C C . GLY A 1 456 ? -50.773 3.137 4.232 1.00 47.91 456 GLY A C 1
ATOM 3432 O O . GLY A 1 456 ? -51.381 4.180 4.461 1.00 47.91 456 GLY A O 1
ATOM 3433 N N . ASP A 1 457 ? -51.321 1.934 4.430 1.00 44.12 457 ASP A N 1
ATOM 3434 C CA . ASP A 1 457 ? -52.748 1.715 4.729 1.00 44.12 457 ASP A CA 1
ATOM 3435 C C . ASP A 1 457 ? -53.075 1.661 6.241 1.00 44.12 457 ASP A C 1
ATOM 3437 O O . ASP A 1 457 ? -54.232 1.554 6.637 1.00 44.12 457 ASP A O 1
ATOM 3441 N N . SER A 1 458 ? -52.076 1.780 7.131 1.00 41.56 458 SER A N 1
ATOM 3442 C CA . SER A 1 458 ? -52.288 1.734 8.594 1.00 41.56 458 SER A CA 1
ATOM 3443 C C . SER A 1 458 ? -52.450 3.102 9.272 1.00 41.56 458 SER A C 1
ATOM 3445 O O . SER A 1 458 ? -52.652 3.160 10.483 1.00 41.56 458 SER A O 1
ATOM 3447 N N . SER A 1 459 ? -52.399 4.211 8.520 1.00 38.41 459 SER A N 1
ATOM 3448 C CA . SER A 1 459 ? -52.518 5.577 9.073 1.00 38.41 459 SER A CA 1
ATOM 3449 C C . SER A 1 459 ? -53.866 6.270 8.822 1.00 38.41 459 SER A C 1
ATOM 3451 O O . SER A 1 459 ? -54.048 7.408 9.251 1.00 38.41 459 SER A O 1
ATOM 3453 N N . ALA A 1 460 ? -54.824 5.602 8.169 1.00 36.19 460 ALA A N 1
ATOM 3454 C CA . ALA A 1 460 ? -56.104 6.208 7.779 1.00 36.19 460 ALA A CA 1
ATOM 3455 C C . ALA A 1 460 ? -57.336 5.702 8.559 1.00 36.19 460 ALA A C 1
ATOM 3457 O O . ALA A 1 460 ? -58.445 6.139 8.263 1.00 36.19 460 ALA A O 1
ATOM 3458 N N . ALA A 1 461 ? -57.178 4.820 9.554 1.00 38.72 461 ALA A N 1
ATOM 3459 C CA . ALA A 1 461 ? -58.317 4.191 10.239 1.00 38.72 461 ALA A CA 1
ATOM 3460 C C . ALA A 1 461 ? -58.612 4.691 11.668 1.00 38.72 461 ALA A C 1
ATOM 3462 O O . ALA A 1 461 ? -59.544 4.182 12.275 1.00 38.72 461 ALA A O 1
ATOM 3463 N N . ASP A 1 462 ? -57.886 5.681 12.201 1.00 40.69 462 ASP A N 1
ATOM 3464 C CA . ASP A 1 462 ? -58.013 6.064 13.622 1.00 40.69 462 ASP A CA 1
ATOM 3465 C C . ASP A 1 462 ? -58.143 7.585 13.841 1.00 40.69 462 ASP A C 1
ATOM 3467 O O . ASP A 1 462 ? -57.468 8.182 14.676 1.00 40.69 462 ASP A O 1
ATOM 3471 N N . ILE A 1 463 ? -59.020 8.245 13.070 1.00 44.12 463 ILE A N 1
ATOM 3472 C CA . ILE A 1 463 ? -59.548 9.580 13.416 1.00 44.12 463 ILE A CA 1
ATOM 3473 C C . ILE A 1 463 ? -61.032 9.671 13.021 1.00 44.12 463 ILE A C 1
ATOM 3475 O O . ILE A 1 463 ? -61.399 10.405 12.107 1.00 44.12 463 ILE A O 1
ATOM 3479 N N . SER A 1 464 ? -61.896 8.926 13.710 1.00 39.47 464 SER A N 1
ATOM 3480 C CA . SER A 1 464 ? -63.300 9.315 13.917 1.00 39.47 464 SER A CA 1
ATOM 3481 C C . SER A 1 464 ? -63.961 8.420 14.968 1.00 39.47 464 SER A C 1
ATOM 3483 O O . SER A 1 464 ? -64.477 7.361 14.623 1.00 39.47 464 SER A O 1
ATOM 3485 N N . GLU A 1 465 ? -63.929 8.846 16.231 1.00 35.88 465 GLU A N 1
ATOM 3486 C CA . GLU A 1 465 ? -65.105 9.027 17.109 1.00 35.88 465 GLU A CA 1
ATOM 3487 C C . GLU A 1 465 ? -64.695 9.605 18.469 1.00 35.88 465 GLU A C 1
ATOM 3489 O O . GLU A 1 465 ? -63.742 9.079 19.090 1.00 35.88 465 GLU A O 1
#

Radius of gyration: 25.38 Å; Cα contacts (8 Å, |Δi|>4): 903; chains: 1; bounding box: 88×46×71 Å

Nearest PDB structures (foldseek):
  8teb-assembly2_B  TM=9.121E-01  e=1.708E-21  Methanococcoides burtonii
  6mdf-assembly1_B  TM=9.325E-01  e=6.219E-21  Methanosarcina mazei
  2hfu-assembly1_A  TM=8.607E-01  e=4.179E-21  Leishmania major
  1kkh-assembly1_A  TM=8.738E-01  e=9.570E-20  Methanocaldococcus jannaschii
  1vis-assembly1_A  TM=8.646E-01  e=1.653E-19  Methanocaldococcus jannaschii